Protein 5NNY (pdb70)

Organism: Legionella pneumophila (NCBI:txid446)

B-factor: mean 30.2, std 13.27, range [10.13, 108.66]

Radius of gyration: 26.36 Å; Cα contacts (8 Å, |Δi|>4): 1215; chains: 2; bounding box: 56×48×80 Å

Structure (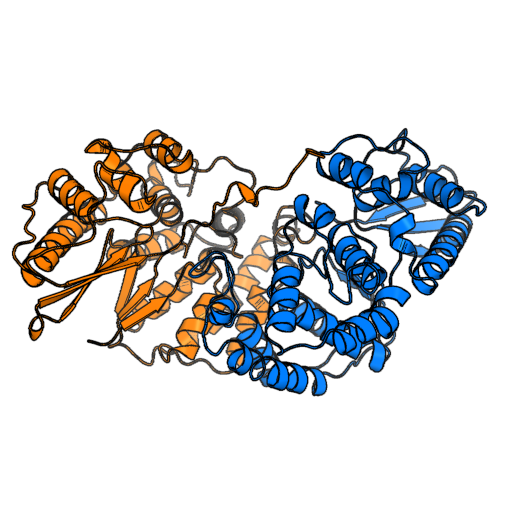mmCIF, N/CA/C/O backbone):
data_5NNY
#
_entry.id   5NNY
#
_cell.length_a   49.400
_cell.length_b   79.100
_cell.length_c   79.700
_cell.angle_alpha   90.00
_cell.angle_beta   98.70
_cell.angle_gamma   90.00
#
_symmetry.space_group_name_H-M   'P 1 21 1'
#
loop_
_entity.id
_entity.type
_entity.pdbx_description
1 polymer WipB
2 water water
#
loop_
_atom_site.group_PDB
_atom_site.id
_atom_site.type_symbol
_atom_site.label_atom_id
_atom_site.label_alt_id
_atom_site.label_comp_id
_atom_site.label_asym_id
_atom_site.label_entity_id
_atom_site.label_seq_id
_atom_site.pdbx_PDB_ins_code
_atom_site.Cartn_x
_atom_site.Cartn_y
_atom_site.Cartn_z
_atom_site.occupancy
_atom_site.B_iso_or_equiv
_atom_site.auth_seq_id
_atom_site.auth_comp_id
_atom_site.auth_asym_id
_atom_site.auth_atom_id
_atom_site.pdbx_PDB_model_num
ATOM 1 N N . PRO A 1 2 ? 28.626 -15.775 18.265 1.00 83.33 24 PRO A N 1
ATOM 2 C CA . PRO A 1 2 ? 29.954 -16.271 17.874 1.00 86.20 24 PRO A CA 1
ATOM 3 C C . PRO A 1 2 ? 30.605 -15.356 16.839 1.00 81.43 24 PRO A C 1
ATOM 4 O O . PRO A 1 2 ? 31.693 -15.625 16.327 1.00 80.75 24 PRO A O 1
ATOM 8 N N . MET A 1 3 ? 29.888 -14.282 16.545 1.00 74.61 25 MET A N 1
ATOM 9 C CA . MET A 1 3 ? 30.278 -13.172 15.678 1.00 66.84 25 MET A CA 1
ATOM 10 C C . MET A 1 3 ? 29.389 -12.005 16.118 1.00 60.85 25 MET A C 1
ATOM 11 O O . MET A 1 3 ? 28.661 -12.106 17.114 1.00 57.96 25 MET A O 1
ATOM 16 N N . THR A 1 4 ? 29.465 -10.892 15.404 1.00 51.86 26 THR A N 1
ATOM 17 C CA . THR A 1 4 ? 28.720 -9.690 15.729 1.00 50.44 26 THR A CA 1
ATOM 18 C C . THR A 1 4 ? 27.214 -9.961 15.679 1.00 48.82 26 THR A C 1
ATOM 19 O O . THR A 1 4 ? 26.750 -10.919 15.047 1.00 37.76 26 THR A O 1
ATOM 23 N N . ASP A 1 5 ? 26.453 -9.125 16.394 1.00 46.37 27 ASP A N 1
ATOM 24 C CA . ASP A 1 5 ? 24.999 -9.197 16.339 1.00 40.47 27 ASP A CA 1
ATOM 25 C C . ASP A 1 5 ? 24.534 -9.057 14.894 1.00 42.33 27 ASP A C 1
ATOM 26 O O . ASP A 1 5 ? 25.143 -8.350 14.089 1.00 46.21 27 ASP A O 1
ATOM 31 N N . ILE A 1 6 ? 23.451 -9.752 14.561 1.00 36.42 28 ILE A N 1
ATOM 32 C CA . ILE A 1 6 ? 22.777 -9.583 13.281 1.00 40.38 28 ILE A CA 1
ATOM 33 C C . ILE A 1 6 ? 21.760 -8.478 13.471 1.00 36.20 28 ILE A C 1
ATOM 34 O O . ILE A 1 6 ? 20.919 -8.556 14.372 1.00 33.85 28 ILE A O 1
ATOM 39 N N . SER A 1 7 ? 21.853 -7.440 12.657 1.00 32.32 29 SER A N 1
ATOM 40 C CA . SER A 1 7 ? 20.814 -6.429 12.587 1.00 30.33 29 SER A CA 1
ATOM 41 C C . SER A 1 7 ? 20.276 -6.434 11.170 1.00 33.52 29 SER A C 1
ATOM 42 O O . SER A 1 7 ? 21.028 -6.178 10.223 1.00 33.79 29 SER A O 1
ATOM 45 N N . MET A 1 8 ? 18.982 -6.732 11.029 1.00 24.38 30 MET A N 1
ATOM 46 C CA . MET A 1 8 ? 18.324 -6.788 9.738 1.00 19.87 30 MET A CA 1
ATOM 47 C C . MET A 1 8 ? 17.620 -5.475 9.454 1.00 25.72 30 MET A C 1
ATOM 48 O O . MET A 1 8 ? 16.970 -4.912 10.337 1.00 24.62 30 MET A O 1
ATOM 53 N N . GLY A 1 9 ? 17.724 -5.012 8.213 1.00 21.10 31 GLY A N 1
ATOM 54 C CA . GLY A 1 9 ? 16.980 -3.855 7.790 1.00 22.31 31 GLY A CA 1
ATOM 55 C C . GLY A 1 9 ? 15.493 -4.149 7.692 1.00 24.23 31 GLY A C 1
ATOM 56 O O . GLY A 1 9 ? 14.990 -5.180 8.136 1.00 28.08 31 GLY A O 1
ATOM 57 N N . ASP A 1 10 ? 14.774 -3.195 7.107 1.00 22.30 32 ASP A N 1
ATOM 58 C CA . ASP A 1 10 ? 13.332 -3.361 6.929 1.00 19.73 32 ASP A CA 1
ATOM 59 C C . ASP A 1 10 ? 13.079 -4.447 5.893 1.00 18.55 32 ASP A C 1
ATOM 60 O O . ASP A 1 10 ? 13.425 -4.288 4.720 1.00 22.57 32 ASP A O 1
ATOM 65 N N . LEU A 1 11 ? 12.460 -5.550 6.326 1.00 20.43 33 LEU A N 1
ATOM 66 C CA . LEU A 1 11 ? 12.240 -6.696 5.450 1.00 21.07 33 LEU A CA 1
ATOM 67 C C . LEU A 1 11 ? 11.083 -6.509 4.485 1.00 18.40 33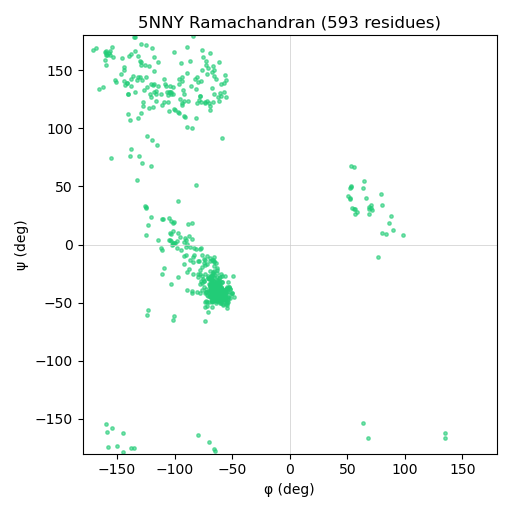 LEU A C 1
ATOM 68 O O . LEU A 1 11 ? 11.029 -7.216 3.464 1.00 19.90 33 LEU A O 1
ATOM 73 N N . HIS A 1 12 ? 10.152 -5.606 4.796 1.00 18.58 34 HIS A N 1
ATOM 74 C CA . HIS A 1 12 ? 8.919 -5.436 4.016 1.00 18.85 34 HIS A CA 1
ATOM 75 C C . HIS A 1 12 ? 8.209 -6.772 3.793 1.00 18.24 34 HIS A C 1
ATOM 76 O O . HIS A 1 12 ? 7.713 -7.073 2.704 1.00 17.49 34 HIS A O 1
ATOM 83 N N . ALA A 1 13 ? 8.183 -7.585 4.843 1.00 18.21 35 ALA A N 1
ATOM 84 C CA . ALA A 1 13 ? 7.490 -8.876 4.855 1.00 21.15 35 ALA A CA 1
ATOM 85 C C . ALA A 1 13 ? 7.994 -9.825 3.774 1.00 21.61 35 ALA A C 1
ATOM 86 O O . ALA A 1 13 ? 7.252 -10.686 3.303 1.00 20.60 35 ALA A O 1
ATOM 88 N N . ASN A 1 14 ? 9.256 -9.694 3.373 1.00 17.10 36 ASN A N 1
ATOM 89 C CA . ASN A 1 14 ? 9.827 -10.552 2.337 1.00 18.32 36 ASN A CA 1
ATOM 90 C C . ASN A 1 14 ? 10.407 -11.769 3.045 1.00 19.93 36 ASN A C 1
ATOM 91 O O . ASN A 1 14 ? 11.497 -11.706 3.622 1.00 16.23 36 ASN A O 1
ATOM 96 N N . ALA A 1 15 ? 9.672 -12.891 3.006 1.00 19.20 37 ALA A N 1
ATOM 97 C CA . ALA A 1 15 ? 10.089 -14.060 3.769 1.00 20.56 37 ALA A CA 1
ATOM 98 C C . ALA A 1 15 ? 11.333 -14.701 3.170 1.00 14.97 37 ALA A C 1
ATOM 99 O O . ALA A 1 15 ? 12.124 -15.303 3.901 1.00 16.36 37 ALA A O 1
ATOM 101 N N . LEU A 1 16 ? 11.538 -14.574 1.857 1.00 15.97 38 LEU A N 1
ATOM 102 C CA . LEU A 1 16 ? 12.726 -15.148 1.228 1.00 19.40 38 LEU A CA 1
ATOM 103 C C . LEU A 1 16 ? 13.966 -14.350 1.588 1.00 18.41 38 LEU A C 1
ATOM 104 O O . LEU A 1 16 ? 15.031 -14.921 1.850 1.00 19.60 38 LEU A O 1
ATOM 109 N N . LEU A 1 17 ? 13.844 -13.023 1.598 1.00 17.55 39 LEU A N 1
ATOM 110 C CA . LEU A 1 17 ? 14.933 -12.192 2.095 1.00 20.27 39 LEU A CA 1
ATOM 111 C C . LEU A 1 17 ? 15.291 -12.567 3.525 1.00 19.65 39 LEU A C 1
ATOM 112 O O . LEU A 1 17 ? 16.473 -12.753 3.843 1.00 19.87 39 LEU A O 1
ATOM 117 N N . PHE A 1 18 ? 14.274 -12.711 4.391 1.00 19.34 40 PHE A N 1
ATOM 118 C CA . PHE A 1 18 ? 14.478 -13.182 5.764 1.00 16.56 40 PHE A CA 1
ATOM 119 C C . PHE A 1 18 ? 15.217 -14.518 5.787 1.00 21.82 40 PHE A C 1
ATOM 120 O O . PHE A 1 18 ? 16.214 -14.675 6.502 1.00 18.59 40 PHE A O 1
ATOM 128 N N . LEU A 1 19 ? 14.740 -15.498 5.011 1.00 18.71 41 LEU A N 1
ATOM 129 C CA . LEU A 1 19 ? 15.439 -16.776 4.915 1.00 21.40 41 LEU A CA 1
ATOM 130 C C . LEU A 1 19 ? 16.888 -16.595 4.475 1.00 23.64 41 LEU A C 1
ATOM 131 O O . LEU A 1 19 ? 17.796 -17.213 5.042 1.00 18.20 41 LEU A O 1
ATOM 136 N N . ASN A 1 20 ? 17.120 -15.781 3.445 1.00 19.42 42 ASN A N 1
ATOM 137 C CA . ASN A 1 20 ? 18.470 -15.612 2.914 1.00 20.07 42 ASN A CA 1
ATOM 138 C C . ASN A 1 20 ? 19.426 -15.111 3.990 1.00 21.43 42 ASN A C 1
ATOM 139 O O . ASN A 1 20 ? 20.535 -15.645 4.152 1.00 22.57 42 ASN A O 1
ATOM 144 N N . ILE A 1 21 ? 19.007 -14.094 4.744 1.00 19.04 43 ILE A N 1
ATOM 145 C CA . ILE A 1 21 ? 19.879 -13.541 5.773 1.00 17.47 43 ILE A CA 1
ATOM 146 C C . ILE A 1 21 ? 20.156 -14.582 6.848 1.00 21.91 43 ILE A C 1
ATOM 147 O O . ILE A 1 21 ? 21.308 -14.763 7.275 1.00 22.23 43 ILE A O 1
ATOM 152 N N . LEU A 1 22 ? 19.116 -15.311 7.272 1.00 21.65 44 LEU A N 1
ATOM 153 C CA . LEU A 1 22 ? 19.279 -16.342 8.292 1.00 23.05 44 LEU A CA 1
ATOM 154 C C . LEU A 1 22 ? 20.266 -17.418 7.847 1.00 22.06 44 LEU A C 1
ATOM 155 O O . LEU A 1 22 ? 21.027 -17.935 8.666 1.00 20.81 44 LEU A O 1
ATOM 160 N N . VAL A 1 23 ? 20.271 -17.765 6.555 1.00 19.18 45 VAL A N 1
ATOM 161 C CA . VAL A 1 23 ? 21.222 -18.755 6.048 1.00 21.78 45 VAL A CA 1
ATOM 162 C C . VAL A 1 23 ? 22.630 -18.167 5.973 1.00 21.50 45 VAL A C 1
ATOM 163 O O . VAL A 1 23 ? 23.604 -18.776 6.444 1.00 20.94 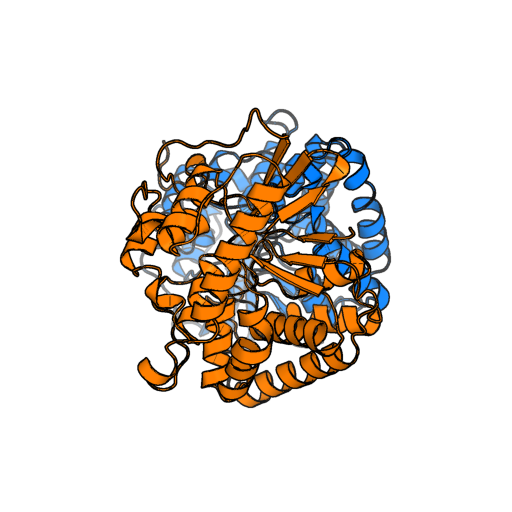45 VAL A O 1
ATOM 167 N N . ARG A 1 24 ? 22.760 -16.982 5.366 1.00 19.59 46 ARG A N 1
ATOM 168 C CA . ARG A 1 24 ? 24.069 -16.381 5.134 1.00 24.40 46 ARG A CA 1
ATOM 169 C C . ARG A 1 24 ? 24.754 -15.983 6.435 1.00 25.19 46 ARG A C 1
ATOM 170 O O . ARG A 1 24 ? 25.981 -15.876 6.477 1.00 27.68 46 ARG A O 1
ATOM 178 N N . GLN A 1 25 ? 23.987 -15.744 7.493 1.00 25.86 47 GLN A N 1
ATOM 179 C CA . GLN A 1 25 ? 24.548 -15.353 8.776 1.00 25.58 47 GLN A CA 1
ATOM 180 C C . GLN A 1 25 ? 24.713 -16.531 9.723 1.00 30.67 47 GLN A C 1
ATOM 181 O O . GLN A 1 25 ? 24.999 -16.320 10.905 1.00 31.45 47 GLN A O 1
ATOM 187 N N . GLY A 1 26 ? 24.544 -17.760 9.235 1.00 22.24 48 GLY A N 1
ATOM 188 C CA . GLY A 1 26 ? 24.779 -18.930 10.053 1.00 25.40 48 GLY A CA 1
ATOM 189 C C . GLY A 1 26 ? 23.798 -19.156 11.178 1.00 29.15 48 GLY A C 1
ATOM 190 O O . GLY A 1 26 ? 24.150 -19.792 12.177 1.00 24.51 48 GLY A O 1
ATOM 191 N N . ILE A 1 27 ? 22.566 -18.658 11.051 1.00 24.97 49 ILE A N 1
ATOM 192 C CA . ILE A 1 27 ? 21.560 -18.992 12.051 1.00 28.70 49 ILE A CA 1
ATOM 193 C C . ILE A 1 27 ? 20.892 -20.324 11.732 1.00 20.47 49 ILE A C 1
ATOM 194 O O . ILE A 1 27 ? 20.573 -21.098 12.640 1.00 21.81 49 ILE A O 1
ATOM 199 N N . ILE A 1 28 ? 20.600 -20.593 10.455 1.00 21.74 50 ILE A N 1
ATOM 200 C CA . ILE A 1 28 ? 19.844 -21.786 10.092 1.00 21.59 50 ILE A CA 1
ATOM 201 C C . ILE A 1 28 ? 20.566 -22.540 8.993 1.00 21.85 50 ILE A C 1
ATOM 202 O O . ILE A 1 28 ? 21.312 -21.971 8.192 1.00 30.00 50 ILE A O 1
ATOM 207 N N . ALA A 1 29 ? 20.298 -23.839 8.953 1.00 21.60 51 ALA A N 1
ATOM 208 C CA . ALA A 1 29 ? 20.717 -24.709 7.865 1.00 21.15 51 ALA A CA 1
ATOM 209 C C . ALA A 1 29 ? 19.490 -25.223 7.127 1.00 19.34 51 ALA A C 1
ATOM 210 O O . ALA A 1 29 ? 18.487 -25.598 7.740 1.00 22.87 51 ALA A O 1
ATOM 212 N N . ILE A 1 30 ? 19.576 -25.207 5.804 1.00 21.67 52 ILE A N 1
ATOM 213 C CA . ILE A 1 30 ? 18.515 -25.684 4.922 1.00 20.61 52 ILE A CA 1
ATOM 214 C C . ILE A 1 30 ? 19.212 -26.165 3.667 1.00 20.69 52 ILE A C 1
ATOM 215 O O . ILE A 1 30 ? 20.180 -25.551 3.217 1.00 27.05 52 ILE A O 1
ATOM 220 N N . SER A 1 31 ? 18.752 -27.276 3.124 1.00 21.95 53 SER A N 1
ATOM 221 C CA . SER A 1 31 ? 19.397 -27.824 1.951 1.00 25.92 53 SER A CA 1
ATOM 222 C C . SER A 1 31 ? 19.211 -26.896 0.755 1.00 22.71 53 SER A C 1
ATOM 223 O O . SER A 1 31 ? 18.253 -26.116 0.699 1.00 25.17 53 SER A O 1
ATOM 226 N N . PRO A 1 32 ? 20.136 -26.940 -0.201 1.00 22.98 54 PRO A N 1
ATOM 227 C CA . PRO A 1 32 ? 19.928 -26.192 -1.445 1.00 25.57 54 PRO A CA 1
ATOM 228 C C . PRO A 1 32 ? 18.623 -26.544 -2.138 1.00 21.54 54 PRO A C 1
ATOM 229 O O . PRO A 1 32 ? 17.962 -25.658 -2.697 1.00 21.23 54 PRO A O 1
ATOM 233 N N . GLU A 1 33 ? 18.224 -27.817 -2.125 1.00 21.72 55 GLU A N 1
ATOM 234 C CA . GLU A 1 33 ? 16.991 -28.162 -2.825 1.00 20.74 55 GLU A CA 1
ATOM 235 C C . GLU A 1 33 ? 15.769 -27.589 -2.113 1.00 19.81 55 GLU A C 1
ATOM 236 O O . GLU A 1 33 ? 14.806 -27.152 -2.769 1.00 19.75 55 GLU A O 1
ATOM 242 N N . ASN A 1 34 ? 15.793 -27.554 -0.774 1.00 21.57 56 ASN A N 1
ATOM 243 C CA . ASN A 1 34 ? 14.670 -26.981 -0.028 1.00 18.64 56 ASN A CA 1
ATOM 244 C C . ASN A 1 34 ? 14.671 -25.461 -0.067 1.00 18.32 56 ASN A C 1
ATOM 245 O O . ASN A 1 34 ? 13.604 -24.832 -0.026 1.00 19.48 56 ASN A O 1
ATOM 250 N N . TYR A 1 35 ? 15.850 -24.851 -0.102 1.00 21.11 57 TYR A N 1
ATOM 251 C CA . TYR A 1 35 ? 15.918 -23.428 -0.381 1.00 21.01 57 TYR A CA 1
ATOM 252 C C . TYR A 1 35 ? 15.269 -23.112 -1.723 1.00 16.71 57 TYR A C 1
ATOM 253 O O . TYR A 1 35 ? 14.494 -22.151 -1.841 1.00 19.59 57 TYR A O 1
ATOM 262 N N . ALA A 1 36 ? 15.568 -23.914 -2.748 1.00 18.75 58 ALA A N 1
ATOM 263 C CA . ALA A 1 36 ? 15.003 -23.636 -4.063 1.00 17.46 58 ALA A CA 1
ATOM 264 C C . ALA A 1 36 ? 13.497 -23.816 -4.042 1.00 17.79 58 ALA A C 1
ATOM 265 O O . ALA A 1 36 ? 12.766 -23.025 -4.649 1.00 19.22 58 ALA A O 1
ATOM 267 N N . LYS A 1 37 ? 13.014 -24.853 -3.344 1.00 17.28 59 LYS A N 1
ATOM 268 C CA . LYS A 1 37 ? 11.575 -25.018 -3.177 1.00 15.28 59 LYS A CA 1
ATOM 269 C C . LYS A 1 37 ? 10.965 -23.799 -2.481 1.00 14.92 59 LYS A C 1
ATOM 270 O O . LYS A 1 37 ? 9.894 -23.320 -2.874 1.00 17.45 59 LYS A O 1
ATOM 276 N N . PHE A 1 38 ? 11.631 -23.295 -1.438 1.00 15.88 60 PHE A N 1
ATOM 277 C CA . PHE A 1 38 ? 11.132 -22.124 -0.713 1.00 18.00 60 PHE A CA 1
ATOM 278 C C . PHE A 1 38 ? 11.008 -20.920 -1.643 1.00 20.06 60 PHE A C 1
ATOM 279 O O . PHE A 1 38 ? 9.961 -20.248 -1.681 1.00 17.39 60 PHE A O 1
ATOM 287 N N . ALA A 1 39 ? 12.073 -20.631 -2.403 1.00 17.70 61 ALA A N 1
ATOM 288 C CA . ALA A 1 39 ? 12.044 -19.494 -3.323 1.00 20.31 61 ALA A CA 1
ATOM 289 C C . ALA A 1 39 ? 10.953 -19.667 -4.379 1.00 17.84 61 ALA A C 1
ATOM 290 O O . ALA A 1 39 ? 10.283 -18.694 -4.752 1.00 19.19 61 ALA A O 1
ATOM 292 N N . GLU A 1 40 ? 10.776 -20.899 -4.880 1.00 14.34 62 GLU A N 1
ATOM 293 C CA . GLU A 1 40 ? 9.709 -21.180 -5.846 1.00 18.57 62 GLU A CA 1
ATOM 294 C C . GLU A 1 40 ? 8.327 -20.878 -5.273 1.00 18.53 62 GLU A C 1
ATOM 295 O O . GLU A 1 40 ? 7.478 -20.283 -5.950 1.00 19.84 62 GLU A O 1
ATOM 301 N N . ILE A 1 41 ? 8.055 -21.345 -4.053 1.00 17.24 63 ILE A N 1
ATOM 302 C CA . ILE A 1 41 ? 6.762 -21.060 -3.433 1.00 17.79 63 ILE A CA 1
ATOM 303 C C . ILE A 1 41 ? 6.611 -19.561 -3.232 1.00 17.29 63 ILE A C 1
ATOM 304 O O . ILE A 1 41 ? 5.556 -18.984 -3.523 1.00 17.24 63 ILE A O 1
ATOM 309 N N . TYR A 1 42 ? 7.678 -18.904 -2.752 1.00 15.54 64 TYR A N 1
ATOM 310 C CA . TYR A 1 42 ? 7.605 -17.477 -2.472 1.00 14.41 64 TYR A CA 1
ATOM 311 C C . TYR A 1 42 ? 7.279 -16.668 -3.720 1.00 22.17 64 TYR A C 1
ATOM 312 O O . TYR A 1 42 ? 6.602 -15.635 -3.627 1.00 21.05 64 TYR A O 1
ATOM 321 N N . THR A 1 43 ? 7.707 -17.121 -4.902 1.00 23.01 65 THR A N 1
ATOM 322 C CA . THR A 1 43 ? 7.488 -16.349 -6.123 1.00 17.23 65 THR A CA 1
ATOM 323 C C . THR A 1 43 ? 6.474 -17.007 -7.050 1.00 17.63 65 THR A C 1
ATOM 324 O O . THR A 1 43 ? 6.459 -16.723 -8.247 1.00 18.24 65 THR A O 1
ATOM 328 N N . LEU A 1 44 ? 5.619 -17.874 -6.508 1.00 19.52 66 LEU A N 1
ATOM 329 C CA . LEU A 1 44 ? 4.539 -18.456 -7.297 1.00 13.08 66 LEU A CA 1
ATOM 330 C C . LEU A 1 44 ? 3.701 -17.340 -7.910 1.00 14.98 66 LEU A C 1
ATOM 331 O O . LEU A 1 44 ? 3.231 -16.464 -7.181 1.00 18.05 66 LEU A O 1
ATOM 336 N N . PRO A 1 45 ? 3.487 -17.338 -9.228 1.00 17.02 67 PRO A N 1
ATOM 337 C CA . PRO A 1 45 ? 2.650 -16.285 -9.831 1.00 15.86 67 PRO A CA 1
ATOM 338 C C . PRO A 1 45 ? 1.295 -16.119 -9.172 1.00 16.21 67 PRO A C 1
ATOM 339 O O . PRO A 1 45 ? 0.832 -14.983 -9.020 1.00 19.22 67 PRO A O 1
ATOM 343 N N . GLU A 1 46 ? 0.642 -17.215 -8.766 1.00 18.64 68 GLU A N 1
ATOM 344 C CA . GLU A 1 46 ? -0.690 -17.085 -8.195 1.00 21.75 68 GLU A CA 1
ATOM 345 C C . GLU A 1 46 ? -0.691 -16.346 -6.865 1.00 21.36 68 GLU A C 1
ATOM 346 O O . GLU A 1 46 ? -1.759 -15.904 -6.432 1.00 19.22 68 GLU A O 1
ATOM 352 N N . LEU A 1 47 ? 0.474 -16.155 -6.238 1.00 16.35 69 LEU A N 1
ATOM 353 C CA . LEU A 1 47 ? 0.576 -15.418 -4.983 1.00 14.57 69 LEU A CA 1
ATOM 354 C C . LEU A 1 47 ? 1.039 -13.972 -5.148 1.00 16.34 69 LEU A C 1
ATOM 355 O O . LEU A 1 47 ? 1.193 -13.280 -4.137 1.00 15.97 69 LEU A O 1
ATOM 360 N N . GLN A 1 48 ? 1.273 -13.502 -6.370 1.00 16.58 70 GLN A N 1
ATOM 361 C CA . GLN A 1 48 ? 1.853 -12.181 -6.591 1.00 18.81 70 GLN A CA 1
ATOM 362 C C . GLN A 1 48 ? 0.760 -11.134 -6.798 1.00 23.59 70 GLN A C 1
ATOM 363 O O . GLN A 1 48 ? -0.073 -11.255 -7.707 1.00 22.34 70 GLN A O 1
ATOM 369 N N . ALA A 1 49 ? 0.763 -10.109 -5.955 1.00 22.07 71 ALA A N 1
ATOM 370 C CA . ALA A 1 49 ? -0.134 -8.990 -6.192 1.00 28.44 71 ALA A CA 1
ATOM 371 C C . ALA A 1 49 ? 0.403 -8.124 -7.331 1.00 23.45 71 ALA A C 1
ATOM 372 O O . ALA A 1 49 ? 1.580 -8.186 -7.685 1.00 25.94 71 ALA A O 1
ATOM 374 N N . ASP A 1 50 ? -0.485 -7.309 -7.913 1.00 26.01 72 ASP A N 1
ATOM 375 C CA . ASP A 1 50 ? -0.105 -6.411 -9.014 1.00 24.88 72 ASP A CA 1
ATOM 376 C C . ASP A 1 50 ? 0.518 -7.175 -10.178 1.00 27.62 72 ASP A C 1
ATOM 377 O O . ASP A 1 50 ? 1.395 -6.655 -10.871 1.00 32.34 72 ASP A O 1
ATOM 382 N N . TYR A 1 51 ? 0.096 -8.430 -10.375 1.00 21.29 73 TYR A N 1
ATOM 383 C CA . TYR A 1 51 ? 0.608 -9.287 -11.447 1.00 21.36 73 TYR A CA 1
ATOM 384 C C . TYR A 1 51 ? -0.377 -9.335 -12.614 1.00 27.60 73 TYR A C 1
ATOM 385 O O . TYR A 1 51 ? -0.077 -8.843 -13.710 1.00 20.28 73 TYR A O 1
ATOM 394 N N . TRP A 1 52 ? -1.569 -9.893 -12.385 1.00 24.39 74 TRP A N 1
ATOM 395 C CA . TRP A 1 52 ? -2.676 -9.804 -13.323 1.00 28.51 74 TRP A CA 1
ATOM 396 C C . TRP A 1 52 ? -3.801 -8.900 -12.848 1.00 32.66 74 TRP A C 1
ATOM 397 O O . TRP A 1 52 ? -4.618 -8.472 -13.668 1.00 45.65 74 TRP A O 1
ATOM 408 N N . GLY A 1 53 ? -3.876 -8.636 -11.551 1.00 37.93 75 GLY A N 1
ATOM 409 C CA . GLY A 1 53 ? -4.729 -7.593 -11.021 1.00 44.32 75 GLY A CA 1
ATOM 410 C C . GLY A 1 53 ? -4.099 -7.060 -9.757 1.00 42.94 75 GLY A C 1
ATOM 411 O O . GLY A 1 53 ? -2.971 -7.411 -9.406 1.00 38.91 75 GLY A O 1
ATOM 412 N N . THR A 1 54 ? -4.846 -6.190 -9.075 1.00 41.22 76 THR A N 1
ATOM 413 C CA . THR A 1 54 ? -4.442 -5.770 -7.738 1.00 43.04 76 THR A CA 1
ATOM 414 C C . THR A 1 54 ? -4.232 -6.980 -6.836 1.00 37.57 76 THR A C 1
ATOM 415 O O . THR A 1 54 ? -3.198 -7.099 -6.162 1.00 36.18 76 THR A O 1
ATOM 419 N N . GLU A 1 55 ? -5.199 -7.894 -6.838 1.00 37.47 77 GLU A N 1
ATOM 420 C CA . GLU A 1 55 ? -5.150 -9.099 -6.029 1.00 37.42 77 GLU A CA 1
ATOM 421 C C . GLU A 1 55 ? -4.285 -10.168 -6.669 1.00 30.98 77 GLU A C 1
ATOM 422 O O . GLU A 1 55 ? -4.267 -10.321 -7.893 1.00 29.14 77 GLU A O 1
ATOM 428 N N . ALA A 1 56 ? -3.575 -10.912 -5.828 1.00 28.84 78 ALA A N 1
ATOM 429 C CA . ALA A 1 56 ? -2.914 -12.115 -6.302 1.00 22.93 78 ALA A CA 1
ATOM 430 C C . ALA A 1 56 ? -3.948 -13.026 -6.954 1.00 20.64 78 ALA A C 1
ATOM 431 O O . ALA A 1 56 ? -5.090 -13.105 -6.478 1.00 23.80 78 ALA A O 1
ATOM 433 N N . PRO A 1 57 ? -3.597 -13.707 -8.047 1.00 25.69 79 PRO A N 1
ATOM 434 C CA . PRO A 1 57 ? -4.594 -14.535 -8.753 1.00 24.12 79 PRO A CA 1
ATOM 435 C C . PRO A 1 57 ? -5.306 -15.548 -7.875 1.00 23.62 79 PRO A C 1
ATOM 436 O O . PRO A 1 57 ? -6.492 -15.834 -8.113 1.00 21.15 79 PRO A O 1
ATOM 440 N N . VAL A 1 58 ? -4.628 -16.091 -6.855 1.00 22.84 80 VAL A N 1
ATOM 441 C CA . VAL A 1 58 ? -5.217 -17.165 -6.051 1.00 19.13 80 VAL A CA 1
ATOM 442 C C . VAL A 1 58 ? -6.528 -16.709 -5.407 1.00 23.09 80 VAL A C 1
ATOM 443 O O . VAL A 1 58 ? -7.460 -17.501 -5.244 1.00 25.78 80 VAL A O 1
ATOM 447 N N . PHE A 1 59 ? -6.639 -15.422 -5.068 1.00 22.58 81 PHE A N 1
ATOM 448 C CA . PHE A 1 59 ? -7.803 -14.978 -4.312 1.00 28.15 81 PHE A CA 1
ATOM 449 C C . PHE A 1 59 ? -9.019 -14.693 -5.182 1.00 28.09 81 PHE A C 1
ATOM 450 O O . PHE A 1 59 ? -10.106 -14.478 -4.639 1.00 36.03 81 PHE A O 1
ATOM 458 N N . SER A 1 60 ? -8.871 -14.689 -6.501 1.00 24.78 82 SER A N 1
ATOM 459 C CA . SER A 1 60 ? -10.017 -14.613 -7.393 1.00 29.48 82 SER A CA 1
ATOM 460 C C . SER A 1 60 ? -10.373 -15.971 -7.979 1.00 27.23 82 SER A C 1
ATOM 461 O O . SER A 1 60 ? -11.329 -16.072 -8.756 1.00 30.95 82 SER A O 1
ATOM 464 N N . ALA A 1 61 ? -9.632 -17.011 -7.618 1.00 27.30 83 ALA A N 1
ATOM 465 C CA . ALA A 1 61 ? -9.858 -18.329 -8.174 1.00 25.34 83 ALA A CA 1
ATOM 466 C C . ALA A 1 61 ? -10.992 -19.023 -7.438 1.00 26.62 83 ALA A C 1
ATOM 467 O O . ALA A 1 61 ? -11.135 -18.907 -6.216 1.00 25.00 83 ALA A O 1
ATOM 469 N N . GLU A 1 62 ? -11.796 -19.764 -8.199 1.00 30.83 84 GLU A N 1
ATOM 470 C CA . GLU A 1 62 ? -12.906 -20.496 -7.607 1.00 27.62 84 GLU A CA 1
ATOM 471 C C . GLU A 1 62 ? -12.408 -21.536 -6.614 1.00 25.31 84 GLU A C 1
ATOM 472 O O . GLU A 1 62 ? -13.051 -21.783 -5.588 1.00 30.18 84 GLU A O 1
ATOM 478 N N . ASN A 1 63 ? -11.260 -22.149 -6.899 1.00 25.22 85 ASN A N 1
ATOM 479 C CA . ASN A 1 63 ? -10.642 -23.147 -6.028 1.00 22.52 85 ASN A CA 1
ATOM 480 C C . ASN A 1 63 ? -9.555 -22.538 -5.140 1.00 21.45 85 ASN A C 1
ATOM 481 O O . ASN A 1 63 ? -8.531 -23.184 -4.873 1.00 20.70 85 ASN A O 1
ATOM 486 N N . LYS A 1 64 ? -9.766 -21.306 -4.655 1.00 20.36 86 LYS A N 1
ATOM 487 C CA . LYS A 1 64 ? -8.754 -20.610 -3.860 1.00 23.57 86 LYS A CA 1
ATOM 488 C C . LYS A 1 64 ? -8.390 -21.389 -2.607 1.00 24.13 86 LYS A C 1
ATOM 489 O O . LYS A 1 64 ? -7.216 -21.423 -2.210 1.00 20.55 86 LYS A O 1
ATOM 495 N N . GLN A 1 65 ? -9.375 -22.023 -1.965 1.00 23.92 87 GLN A N 1
ATOM 496 C CA . GLN A 1 65 ? -9.062 -22.776 -0.758 1.00 25.04 87 GLN A CA 1
ATOM 497 C C . GLN A 1 65 ? -8.099 -23.911 -1.072 1.00 22.52 87 GLN A C 1
ATOM 498 O O . GLN A 1 65 ? -7.093 -24.090 -0.375 1.00 28.13 87 GLN A O 1
ATOM 504 N N . GLU A 1 66 ? -8.391 -24.683 -2.126 1.00 21.32 88 GLU A N 1
ATOM 505 C CA . GLU A 1 66 ? -7.530 -25.802 -2.502 1.00 26.50 88 GLU A CA 1
ATOM 506 C C . GLU A 1 66 ? -6.120 -25.319 -2.810 1.00 22.10 88 GLU A C 1
ATOM 507 O O . GLU A 1 66 ? -5.139 -25.887 -2.326 1.00 22.29 88 GLU A O 1
ATOM 513 N N . ARG A 1 67 ? -6.006 -24.262 -3.616 1.00 19.98 89 ARG A N 1
ATOM 514 C CA . ARG A 1 67 ? -4.704 -23.719 -3.985 1.00 20.15 89 ARG A CA 1
ATOM 515 C C . ARG A 1 67 ? -3.889 -23.352 -2.753 1.00 22.01 89 ARG A C 1
ATOM 516 O O . ARG A 1 67 ? -2.698 -23.674 -2.661 1.00 19.60 89 ARG A O 1
ATOM 524 N N . LEU A 1 68 ? -4.510 -22.623 -1.823 1.00 19.63 90 LEU A N 1
ATOM 525 C CA . LEU A 1 68 ? -3.819 -22.147 -0.625 1.00 19.23 90 LEU A CA 1
ATOM 526 C C . LEU A 1 68 ? -3.441 -23.297 0.311 1.00 21.08 90 LEU A C 1
ATOM 527 O O . LEU A 1 68 ? -2.355 -23.294 0.895 1.00 20.14 90 LEU A O 1
ATOM 532 N N A GLU A 1 69 ? -4.326 -24.288 0.458 0.57 20.39 91 GLU A N 1
ATOM 533 N N B GLU A 1 69 ? -4.329 -24.273 0.495 0.43 19.90 91 GLU A N 1
ATOM 534 C CA A GLU A 1 69 ? -4.015 -25.452 1.286 0.57 22.22 91 GLU A CA 1
ATOM 535 C CA B GLU A 1 69 ? -4.020 -25.365 1.414 0.43 21.80 91 GLU A CA 1
ATOM 536 C C A GLU A 1 69 ? -2.778 -26.182 0.775 0.57 20.36 91 GLU A C 1
ATOM 537 C C B GLU A 1 69 ? -2.817 -26.170 0.939 0.43 20.13 91 GLU A C 1
ATOM 538 O O A GLU A 1 69 ? -1.924 -26.597 1.566 0.57 21.17 91 GLU A O 1
ATOM 539 O O B GLU A 1 69 ? -2.040 -26.683 1.753 0.43 22.60 91 GLU A O 1
ATOM 550 N N A GLU A 1 70 ? -2.674 -26.374 -0.544 0.57 15.33 92 GLU A N 1
ATOM 551 N N B GLU A 1 70 ? -2.638 -26.288 -0.375 0.43 19.53 92 GLU A N 1
ATOM 552 C CA A GLU A 1 70 ? -1.518 -27.094 -1.076 0.57 18.82 92 GLU A CA 1
ATOM 553 C CA B GLU A 1 70 ? -1.527 -27.090 -0.878 0.43 18.51 92 GLU A CA 1
ATOM 554 C C A GLU A 1 70 ? -0.228 -26.312 -0.857 0.57 16.83 92 GLU A C 1
ATOM 555 C C B GLU A 1 70 ? -0.217 -26.310 -0.853 0.43 16.97 92 GLU A C 1
ATOM 556 O O A GLU A 1 70 ? 0.811 -26.899 -0.534 0.57 19.98 92 GLU A O 1
ATOM 557 O O B GLU A 1 70 ? 0.853 -26.900 -0.656 0.43 20.85 92 GLU A O 1
ATOM 568 N N . ILE A 1 71 ? -0.277 -24.986 -1.020 1.00 16.21 93 ILE A N 1
ATOM 569 C CA . ILE A 1 71 ? 0.899 -24.154 -0.739 1.00 15.62 93 ILE A CA 1
ATOM 570 C C . ILE A 1 71 ? 1.270 -24.258 0.734 1.00 16.86 93 ILE A C 1
ATOM 571 O O . ILE A 1 71 ? 2.446 -24.417 1.096 1.00 19.78 93 ILE A O 1
ATOM 576 N N . LYS A 1 72 ? 0.264 -24.162 1.602 1.00 18.50 94 LYS A N 1
ATOM 577 C CA . LYS A 1 72 ? 0.493 -24.120 3.041 1.00 20.79 94 LYS A CA 1
ATOM 578 C C . LYS A 1 72 ? 1.130 -25.410 3.541 1.00 25.97 94 LYS A C 1
ATOM 579 O O . LYS A 1 72 ? 2.088 -25.382 4.323 1.00 18.78 94 LYS A O 1
ATOM 585 N N . LYS A 1 73 ? 0.608 -26.560 3.115 1.00 22.28 95 LYS A N 1
ATOM 586 C CA . LYS A 1 73 ? 1.177 -27.800 3.628 1.00 23.63 95 LYS A CA 1
ATOM 587 C C . LYS A 1 73 ? 2.621 -27.969 3.163 1.00 22.36 95 LYS A C 1
ATOM 588 O O . LYS A 1 73 ? 3.477 -28.395 3.941 1.00 20.67 95 LYS A O 1
ATOM 594 N N . GLN A 1 74 ? 2.933 -27.594 1.917 1.00 16.69 96 GLN A N 1
ATOM 595 C CA . GLN A 1 74 ? 4.310 -27.751 1.468 1.00 19.41 96 GLN A CA 1
ATOM 596 C C . GLN A 1 74 ? 5.214 -26.723 2.132 1.00 23.17 96 GLN A C 1
ATOM 597 O O . GLN A 1 74 ? 6.362 -27.033 2.485 1.00 19.29 96 GLN A O 1
ATOM 603 N N . TYR A 1 75 ? 4.716 -25.496 2.313 1.00 18.75 97 TYR A N 1
ATOM 604 C CA . TYR A 1 75 ? 5.503 -24.498 3.028 1.00 17.15 97 TYR A CA 1
ATOM 605 C C . TYR A 1 75 ? 5.854 -24.991 4.424 1.00 19.98 97 TYR A C 1
ATOM 606 O O . TYR A 1 75 ? 7.006 -24.883 4.861 1.00 18.78 97 TYR A O 1
ATOM 615 N N . ASN A 1 76 ? 4.866 -25.533 5.143 1.00 17.63 98 ASN A N 1
ATOM 616 C CA . ASN A 1 76 ? 5.126 -26.004 6.502 1.00 21.37 98 ASN A CA 1
ATOM 617 C C . ASN A 1 76 ? 6.039 -27.229 6.509 1.00 21.34 98 ASN A C 1
ATOM 618 O O . ASN A 1 76 ? 6.782 -27.437 7.477 1.00 21.42 98 ASN A O 1
ATOM 623 N N . ALA A 1 77 ? 5.996 -28.050 5.454 1.00 17.54 99 ALA A N 1
ATOM 624 C CA . ALA A 1 77 ? 6.969 -29.141 5.328 1.00 19.94 99 ALA A CA 1
ATOM 625 C C . ALA A 1 77 ? 8.389 -28.605 5.165 1.00 25.89 99 ALA A C 1
ATOM 626 O O . ALA A 1 77 ? 9.353 -29.207 5.657 1.00 22.30 99 ALA A O 1
ATOM 628 N N . LEU A 1 78 ? 8.550 -27.487 4.448 1.00 19.81 100 LEU A N 1
ATOM 629 C CA . LEU A 1 78 ? 9.881 -26.895 4.342 1.00 22.36 100 LEU A CA 1
ATOM 630 C C . LEU A 1 78 ? 10.336 -26.346 5.686 1.00 22.84 100 LEU A C 1
ATOM 631 O O . LEU A 1 78 ? 11.490 -26.545 6.085 1.00 23.23 100 LEU A O 1
ATOM 636 N N . ILE A 1 79 ? 9.444 -25.654 6.398 1.00 20.04 101 ILE A N 1
ATOM 637 C CA . ILE A 1 79 ? 9.792 -25.125 7.721 1.00 20.12 101 ILE A CA 1
ATOM 638 C C . ILE A 1 79 ? 10.261 -26.250 8.642 1.00 23.65 101 ILE A C 1
ATOM 639 O O . ILE A 1 79 ? 11.214 -26.091 9.418 1.00 23.49 101 ILE A O 1
ATOM 644 N N . ALA A 1 80 ? 9.583 -27.396 8.584 1.00 23.17 102 ALA A N 1
ATOM 645 C CA . ALA A 1 80 ? 9.912 -28.545 9.426 1.00 21.36 102 ALA A CA 1
ATOM 646 C C . ALA A 1 80 ? 11.273 -29.139 9.103 1.00 21.62 102 ALA A C 1
ATOM 647 O O . ALA A 1 80 ? 11.775 -29.953 9.887 1.00 31.11 102 ALA A O 1
ATOM 649 N N . GLN A 1 81 ? 11.854 -28.786 7.972 1.00 18.49 103 GLN A N 1
ATOM 650 C CA . GLN A 1 81 ? 13.185 -29.227 7.588 1.00 21.89 103 GLN A CA 1
ATOM 651 C C . GLN A 1 81 ? 14.250 -28.154 7.780 1.00 23.45 103 GLN A C 1
ATOM 652 O O . GLN A 1 81 ? 15.380 -28.325 7.306 1.00 26.52 103 GLN A O 1
ATOM 658 N N . ILE A 1 82 ? 13.913 -27.041 8.429 1.00 23.04 104 ILE A N 1
ATOM 659 C CA . ILE A 1 82 ? 14.868 -25.990 8.753 1.00 25.24 104 ILE A CA 1
ATOM 660 C C . ILE A 1 82 ? 15.405 -26.268 10.150 1.00 24.76 104 ILE A C 1
ATOM 661 O O . ILE A 1 82 ? 14.639 -26.602 11.063 1.00 28.20 104 ILE A O 1
ATOM 666 N N . LYS A 1 83 ? 16.722 -26.197 10.304 1.00 25.36 105 LYS A N 1
ATOM 667 C CA . LYS A 1 83 ? 17.358 -26.394 11.598 1.00 24.33 105 LYS A CA 1
ATOM 668 C C . LYS A 1 83 ? 18.078 -25.123 12.001 1.00 21.88 105 LYS A C 1
ATOM 669 O O . LYS A 1 83 ? 18.825 -24.549 11.208 1.00 25.31 105 LYS A O 1
ATOM 675 N N . ILE A 1 84 ? 17.838 -24.690 13.231 1.00 20.03 106 ILE A N 1
ATOM 676 C CA . ILE A 1 84 ? 18.607 -23.607 13.825 1.00 20.53 106 ILE A CA 1
ATOM 677 C C . ILE A 1 84 ? 19.936 -24.193 14.282 1.00 24.15 106 ILE A C 1
ATOM 678 O O . ILE A 1 84 ? 19.963 -25.193 15.010 1.00 25.60 106 ILE A O 1
ATOM 683 N N . ILE A 1 85 ? 21.033 -23.618 13.808 1.00 24.53 107 ILE A N 1
ATOM 684 C CA . ILE A 1 85 ? 22.376 -24.101 14.120 1.00 29.08 107 ILE A CA 1
ATOM 685 C C . ILE A 1 85 ? 23.153 -23.141 14.999 1.00 29.76 107 ILE A C 1
ATOM 686 O O . ILE A 1 85 ? 24.286 -23.463 15.387 1.00 25.36 107 ILE A O 1
ATOM 691 N N . ASN A 1 86 ? 22.603 -21.970 15.304 1.00 23.82 108 ASN A N 1
ATOM 692 C CA . ASN A 1 86 ? 23.256 -21.000 16.171 1.00 29.27 108 ASN A CA 1
ATOM 693 C C . ASN A 1 86 ? 22.203 -20.367 17.062 1.00 28.27 108 ASN A C 1
ATOM 694 O O . ASN A 1 86 ? 21.337 -19.628 16.577 1.00 26.41 108 ASN A O 1
ATOM 699 N N . THR A 1 87 ? 22.286 -20.659 18.358 1.00 27.66 109 THR A N 1
ATOM 700 C CA . THR A 1 87 ? 21.382 -20.126 19.363 1.00 28.44 109 THR A CA 1
ATOM 701 C C . THR A 1 87 ? 22.009 -19.013 20.189 1.00 33.48 109 THR A C 1
ATOM 702 O O . THR A 1 87 ? 21.364 -18.509 21.114 1.00 38.23 109 THR A O 1
ATOM 706 N N . LYS A 1 88 ? 23.241 -18.613 19.886 1.00 28.44 110 LYS A N 1
ATOM 707 C CA . LYS A 1 88 ? 23.913 -17.557 20.635 1.00 33.89 110 LYS A CA 1
ATOM 708 C C . LYS A 1 88 ? 23.935 -16.227 19.900 1.00 33.66 110 LYS A C 1
ATOM 709 O O . LYS A 1 88 ? 23.862 -15.170 20.533 1.00 44.17 110 LYS A O 1
ATOM 715 N N . LYS A 1 89 ? 24.040 -16.260 18.578 1.00 26.49 111 LYS A N 1
ATOM 716 C CA . LYS A 1 89 ? 24.012 -15.040 17.785 1.00 26.55 111 LYS A CA 1
ATOM 717 C C . LYS A 1 89 ? 22.676 -14.326 17.973 1.00 32.86 111 LYS A C 1
ATOM 718 O O . LYS A 1 89 ? 21.616 -14.904 17.720 1.00 34.91 111 LYS A O 1
ATOM 724 N N . LEU A 1 90 ? 22.723 -13.065 18.397 1.00 29.01 112 LEU A N 1
ATOM 725 C CA . LEU A 1 90 ? 21.501 -12.274 18.519 1.00 28.30 112 LEU A CA 1
ATOM 726 C C . LEU A 1 90 ? 21.084 -11.699 17.169 1.00 30.43 112 LEU A C 1
ATOM 727 O O . LEU A 1 90 ? 21.907 -11.140 16.437 1.00 27.98 112 LEU A O 1
ATOM 732 N N . ILE A 1 91 ? 19.793 -11.830 16.857 1.00 31.25 113 ILE A N 1
ATOM 733 C CA . ILE A 1 91 ? 19.189 -11.323 15.627 1.00 29.98 113 ILE A CA 1
ATOM 734 C C . ILE A 1 91 ? 18.271 -10.174 16.012 1.00 24.85 113 ILE A C 1
ATOM 735 O O . ILE A 1 91 ? 17.322 -10.374 16.776 1.00 28.12 113 ILE A O 1
ATOM 740 N N . ARG A 1 92 ? 18.537 -8.980 15.492 1.00 22.25 114 ARG A N 1
ATOM 741 C CA . ARG A 1 92 ? 17.665 -7.828 15.699 1.00 23.18 114 ARG A CA 1
ATOM 742 C C . ARG A 1 92 ? 16.959 -7.504 14.393 1.00 23.93 114 ARG A C 1
ATOM 743 O O . ARG A 1 92 ? 17.615 -7.240 13.380 1.00 24.05 114 ARG A O 1
ATOM 751 N N . LEU A 1 93 ? 15.628 -7.509 14.422 1.00 21.75 115 LEU A N 1
ATOM 752 C CA . LEU A 1 93 ? 14.825 -7.068 13.289 1.00 18.66 115 LEU A CA 1
ATOM 753 C C . LEU A 1 93 ? 14.420 -5.608 13.495 1.00 25.05 115 LEU A C 1
ATOM 754 O O . LEU A 1 93 ? 13.641 -5.293 14.399 1.00 19.62 115 LEU A O 1
ATOM 759 N N . ILE A 1 94 ? 14.937 -4.718 12.645 1.00 21.28 116 ILE A N 1
ATOM 760 C CA . ILE A 1 94 ? 14.609 -3.300 12.767 1.00 19.90 116 ILE A CA 1
ATOM 761 C C . ILE A 1 94 ? 13.147 -3.038 12.395 1.00 19.21 116 ILE A C 1
ATOM 762 O O . ILE A 1 94 ? 12.604 -1.967 12.702 1.00 20.54 116 ILE A O 1
ATOM 767 N N . GLY A 1 95 ? 12.483 -4.001 11.760 1.00 23.40 117 GLY A N 1
ATOM 768 C CA . GLY A 1 95 ? 11.042 -3.984 11.687 1.00 20.84 117 GLY A CA 1
ATOM 769 C C . GLY A 1 95 ? 10.537 -4.304 10.292 1.00 18.89 117 GLY A C 1
ATOM 770 O O . GLY A 1 95 ? 11.249 -4.849 9.444 1.00 25.52 117 GLY A O 1
ATOM 771 N N . ASP A 1 96 ? 9.272 -3.941 10.085 1.00 16.58 118 ASP A N 1
ATOM 772 C CA . ASP A 1 96 ? 8.560 -4.177 8.832 1.00 20.66 118 ASP A CA 1
ATOM 773 C C . ASP A 1 96 ? 8.623 -5.649 8.431 1.00 17.03 118 ASP A C 1
ATOM 774 O O . ASP A 1 96 ? 8.621 -5.986 7.249 1.00 20.00 118 ASP A O 1
ATOM 779 N N . GLU A 1 97 ? 8.677 -6.535 9.431 1.00 16.84 119 GLU A N 1
ATOM 780 C CA . GLU A 1 97 ? 8.686 -7.966 9.146 1.00 18.44 119 GLU A CA 1
ATOM 781 C C . GLU A 1 97 ? 7.286 -8.510 8.842 1.00 15.58 119 GLU A C 1
ATOM 782 O O . GLU A 1 97 ? 7.167 -9.622 8.285 1.00 15.28 119 GLU A O 1
ATOM 788 N N . LEU A 1 98 ? 6.242 -7.730 9.148 1.00 16.82 120 LEU A N 1
ATOM 789 C CA . LEU A 1 98 ? 4.848 -8.093 8.892 1.00 24.95 120 LEU A CA 1
ATOM 790 C C . LEU A 1 98 ? 4.094 -6.883 8.343 1.00 20.07 120 LEU A C 1
ATOM 791 O O . LEU A 1 98 ? 4.552 -5.745 8.457 1.00 18.53 120 LEU A O 1
ATOM 796 N N . VAL A 1 99 ? 2.917 -7.140 7.747 1.00 21.56 121 VAL A N 1
ATOM 797 C CA . VAL A 1 99 ? 1.995 -6.103 7.256 1.00 20.78 121 VAL A CA 1
ATOM 798 C C . VAL A 1 99 ? 2.695 -5.166 6.279 1.00 21.58 121 VAL A C 1
ATOM 799 O O . VAL A 1 99 ? 2.846 -3.966 6.554 1.00 26.21 121 VAL A O 1
ATOM 803 N N . ASP A 1 100 ? 3.093 -5.678 5.119 1.00 19.45 122 ASP A N 1
ATOM 804 C CA . ASP A 1 100 ? 3.913 -4.870 4.222 1.00 19.76 122 ASP A CA 1
ATOM 805 C C . ASP A 1 100 ? 3.787 -5.440 2.813 1.00 19.75 122 ASP A C 1
ATOM 806 O O . ASP A 1 100 ? 2.837 -6.184 2.521 1.00 21.93 122 ASP A O 1
ATOM 811 N N . ARG A 1 101 ? 4.736 -5.104 1.939 1.00 17.27 123 ARG A N 1
ATOM 812 C CA . ARG A 1 101 ? 4.615 -5.391 0.509 1.00 16.96 123 ARG A CA 1
ATOM 813 C C . ARG A 1 101 ? 4.799 -6.866 0.155 1.00 17.35 123 ARG A C 1
ATOM 814 O O . ARG A 1 101 ? 4.392 -7.273 -0.946 1.00 20.56 123 ARG A O 1
ATOM 822 N N . GLY A 1 102 ? 5.380 -7.663 1.047 1.00 18.56 124 GLY A N 1
ATOM 823 C CA . GLY A 1 102 ? 5.648 -9.063 0.749 1.00 19.06 124 GLY A CA 1
ATOM 824 C C . GLY A 1 102 ? 4.380 -9.886 0.537 1.00 20.72 124 GLY A C 1
ATOM 825 O O . GLY A 1 102 ? 3.246 -9.391 0.593 1.00 16.21 124 GLY A O 1
ATOM 826 N N . VAL A 1 103 ? 4.586 -11.189 0.306 1.00 24.31 125 VAL A N 1
ATOM 827 C CA . VAL A 1 103 ? 3.527 -12.026 -0.272 1.00 16.75 125 VAL A CA 1
ATOM 828 C C . VAL A 1 103 ? 2.429 -12.324 0.747 1.00 17.75 125 VAL A C 1
ATOM 829 O O . VAL A 1 103 ? 1.235 -12.179 0.450 1.00 23.31 125 VAL A O 1
ATOM 833 N N . ILE A 1 104 ? 2.798 -12.852 1.915 1.00 16.86 126 ILE A N 1
ATOM 834 C CA . ILE A 1 104 ? 1.795 -13.222 2.915 1.00 14.48 126 ILE A CA 1
ATOM 835 C C . ILE A 1 104 ? 2.469 -13.361 4.268 1.00 20.32 126 ILE A C 1
ATOM 836 O O . ILE A 1 104 ? 3.536 -13.973 4.386 1.00 17.91 126 ILE A O 1
ATOM 841 N N . ASP A 1 105 ? 1.826 -12.799 5.297 1.00 17.51 127 ASP A N 1
ATOM 842 C CA . ASP A 1 105 ? 2.440 -12.769 6.625 1.00 17.63 127 ASP A CA 1
ATOM 843 C C . ASP A 1 105 ? 2.608 -14.151 7.225 1.00 20.09 127 ASP A C 1
ATOM 844 O O . ASP A 1 105 ? 3.459 -14.327 8.101 1.00 20.09 127 ASP A O 1
ATOM 849 N N . TYR A 1 106 ? 1.817 -15.128 6.778 1.00 15.08 128 TYR A N 1
ATOM 850 C CA . TYR A 1 106 ? 1.965 -16.493 7.273 1.00 14.49 128 TYR A CA 1
ATOM 851 C C . TYR A 1 106 ? 3.400 -16.986 7.148 1.00 15.60 128 TYR A C 1
ATOM 852 O O . TYR A 1 106 ? 3.882 -17.720 8.013 1.00 18.22 128 TYR A O 1
ATOM 861 N N . PHE A 1 107 ? 4.096 -16.601 6.068 1.00 13.40 129 PHE A N 1
ATOM 862 C CA . PHE A 1 107 ? 5.423 -17.154 5.798 1.00 17.26 129 PHE A CA 1
ATOM 863 C C . PHE A 1 107 ? 6.419 -16.753 6.878 1.00 16.73 129 PHE A C 1
ATOM 864 O O . PHE A 1 107 ? 7.148 -17.597 7.413 1.00 18.08 129 PHE A O 1
ATOM 872 N N . ILE A 1 108 ? 6.444 -15.466 7.232 1.00 18.31 130 ILE A N 1
ATOM 873 C CA . ILE A 1 108 ? 7.390 -14.993 8.236 1.00 16.59 130 ILE A CA 1
ATOM 874 C C . ILE A 1 108 ? 6.935 -15.412 9.625 1.00 16.27 130 ILE A C 1
ATOM 875 O O . ILE A 1 108 ? 7.760 -15.674 10.502 1.00 17.76 130 ILE A O 1
ATOM 880 N N . LEU A 1 109 ? 5.622 -15.540 9.838 1.00 13.81 131 LEU A N 1
ATOM 881 C CA . LEU A 1 109 ? 5.144 -16.000 11.142 1.00 21.67 131 LEU A CA 1
ATOM 882 C C . LEU A 1 109 ? 5.636 -17.411 11.444 1.00 17.11 131 LEU A C 1
ATOM 883 O O . LEU A 1 109 ? 6.013 -17.719 12.583 1.00 17.09 131 LEU A O 1
ATOM 888 N N . LYS A 1 110 ? 5.631 -18.286 10.434 1.00 14.71 132 LYS A N 1
ATOM 889 C CA . LYS A 1 110 ? 6.116 -19.649 10.627 1.00 17.77 132 LYS A CA 1
ATOM 890 C C . LYS A 1 110 ? 7.617 -19.668 10.842 1.00 21.80 132 LYS A C 1
ATOM 891 O O . LYS A 1 110 ? 8.129 -20.515 11.585 1.00 20.28 132 LYS A O 1
ATOM 897 N N . LEU A 1 111 ? 8.339 -18.763 10.176 1.00 15.40 133 LEU A N 1
ATOM 898 C CA . LEU A 1 111 ? 9.785 -18.670 10.378 1.00 17.58 133 LEU A CA 1
ATOM 899 C C . LEU A 1 111 ? 10.108 -18.219 11.793 1.00 22.03 133 LEU A C 1
ATOM 900 O O . LEU A 1 111 ? 10.990 -18.788 12.444 1.00 20.08 133 LEU A O 1
ATOM 905 N N . LEU A 1 112 ? 9.415 -17.183 12.276 1.00 18.83 134 LEU A N 1
ATOM 906 C CA . LEU A 1 112 ? 9.593 -16.749 13.656 1.00 14.84 134 LEU A CA 1
ATOM 907 C C . LEU A 1 112 ? 9.297 -17.882 14.633 1.00 14.99 134 LEU A C 1
ATOM 908 O O . LEU A 1 112 ? 10.010 -18.056 15.623 1.00 18.66 134 LEU A O 1
ATOM 913 N N . GLN A 1 113 ? 8.228 -18.643 14.390 1.00 16.60 135 GLN A N 1
ATOM 914 C CA . GLN A 1 113 ? 7.884 -19.751 15.283 1.00 18.62 135 GLN A CA 1
ATOM 915 C C . GLN A 1 113 ? 8.995 -20.799 15.347 1.00 20.62 135 GLN A C 1
ATOM 916 O O . GLN A 1 113 ? 9.348 -21.282 16.431 1.00 20.84 135 GLN A O 1
ATOM 922 N N . ALA A 1 114 ? 9.566 -21.157 14.198 1.00 21.06 136 ALA A N 1
ATOM 923 C CA . ALA A 1 114 ? 10.676 -22.110 14.185 1.00 21.54 136 ALA A CA 1
ATOM 924 C C . ALA A 1 114 ? 11.908 -21.546 14.887 1.00 26.80 136 ALA A C 1
ATOM 925 O O . ALA A 1 114 ? 12.599 -22.266 15.616 1.00 22.11 136 ALA A O 1
ATOM 927 N N . LEU A 1 115 ? 12.205 -20.263 14.675 1.00 22.02 137 LEU A N 1
ATOM 928 C CA . LEU A 1 115 ? 13.315 -19.642 15.395 1.00 23.74 137 LEU A CA 1
ATOM 929 C C . LEU A 1 115 ? 13.113 -19.771 16.899 1.00 23.95 137 LEU A C 1
ATOM 930 O O . LEU A 1 115 ? 14.021 -20.188 17.633 1.00 25.90 137 LEU A O 1
ATOM 935 N N . TYR A 1 116 ? 11.906 -19.470 17.370 1.00 18.73 138 TYR A N 1
ATOM 936 C CA . TYR A 1 116 ? 11.628 -19.516 18.802 1.00 22.48 138 TYR A CA 1
ATOM 937 C C . TYR A 1 116 ? 11.674 -20.955 19.323 1.00 28.26 138 TYR A C 1
ATOM 938 O O . TYR A 1 116 ? 12.332 -21.248 20.333 1.00 24.49 138 TYR A O 1
ATOM 947 N N . ASP A 1 117 ? 10.992 -21.871 18.630 1.00 21.61 139 ASP A N 1
ATOM 948 C CA . ASP A 1 117 ? 10.888 -23.247 19.098 1.00 22.78 139 ASP A CA 1
ATOM 949 C C . ASP A 1 117 ? 12.247 -23.934 19.160 1.00 22.99 139 ASP A C 1
ATOM 950 O O . ASP A 1 117 ? 12.437 -24.837 19.975 1.00 22.60 139 ASP A O 1
ATOM 955 N N . GLN A 1 118 ? 13.200 -23.520 18.330 1.00 23.77 140 GLN A N 1
ATOM 956 C CA . GLN A 1 118 ? 14.527 -24.122 18.351 1.00 23.25 140 GLN A CA 1
ATOM 957 C C . GLN A 1 118 ? 15.562 -23.277 19.078 1.00 25.15 140 GLN A C 1
ATOM 958 O O . GLN A 1 118 ? 16.762 -23.564 18.964 1.00 25.18 140 GLN A O 1
ATOM 964 N N . GLY A 1 119 ? 15.136 -22.240 19.796 1.00 28.35 141 GLY A N 1
ATOM 965 C CA . GLY A 1 119 ? 16.004 -21.549 20.725 1.00 28.14 141 GLY A CA 1
ATOM 966 C C . GLY A 1 119 ? 16.872 -20.445 20.164 1.00 28.14 141 GLY A C 1
ATOM 967 O O . GLY A 1 119 ? 17.850 -20.068 20.817 1.00 23.69 141 GLY A O 1
ATOM 968 N N . ALA A 1 120 ? 16.559 -19.907 18.988 1.00 25.54 142 ALA A N 1
ATOM 969 C CA . ALA A 1 120 ? 17.319 -18.777 18.479 1.00 28.21 142 ALA A CA 1
ATOM 970 C C . ALA A 1 120 ? 17.016 -17.525 19.298 1.00 25.96 142 ALA A C 1
ATOM 971 O O . ALA A 1 120 ? 15.955 -17.393 19.911 1.00 24.17 142 ALA A O 1
ATOM 973 N N . ASP A 1 121 ? 17.988 -16.630 19.351 1.00 26.66 143 ASP A N 1
ATOM 974 C CA . ASP A 1 121 ? 17.868 -15.385 20.094 1.00 25.91 143 ASP A CA 1
ATOM 975 C C . ASP A 1 121 ? 17.522 -14.271 19.113 1.00 22.99 143 ASP A C 1
ATOM 976 O O . ASP A 1 121 ? 18.314 -13.977 18.217 1.00 27.22 143 ASP A O 1
ATOM 981 N N . PHE A 1 122 ? 16.335 -13.671 19.260 1.00 22.82 144 PHE A N 1
ATOM 982 C CA . PHE A 1 122 ? 15.910 -12.648 18.315 1.00 24.35 144 PHE A CA 1
ATOM 983 C C . PHE A 1 122 ? 15.065 -11.586 19.002 1.00 22.53 144 PHE A C 1
ATOM 984 O O . PHE A 1 122 ? 14.431 -11.829 20.025 1.00 22.39 144 PHE A O 1
ATOM 992 N N A GLU A 1 123 ? 15.043 -10.412 18.370 0.28 21.50 145 GLU A N 1
ATOM 993 N N B GLU A 1 123 ? 15.095 -10.377 18.461 0.72 19.77 145 GLU A N 1
ATOM 994 C CA A GLU A 1 123 ? 14.414 -9.193 18.861 0.28 22.69 145 GLU A CA 1
ATOM 995 C CA B GLU A 1 123 ? 14.210 -9.334 18.957 0.72 21.39 145 GLU A CA 1
ATOM 996 C C A GLU A 1 123 ? 13.689 -8.527 17.707 0.28 22.69 145 GLU A C 1
ATOM 997 C C B GLU A 1 123 ? 13.696 -8.528 17.781 0.72 22.54 145 GLU A C 1
ATOM 998 O O A GLU A 1 123 ? 14.228 -8.470 16.599 0.28 22.16 145 GLU A O 1
ATOM 999 O O B GLU A 1 123 ? 14.367 -8.392 16.755 0.72 18.53 145 GLU A O 1
ATOM 1010 N N . ILE A 1 124 ? 12.493 -7.993 17.966 1.00 20.48 146 ILE A N 1
ATOM 1011 C CA . ILE A 1 124 ? 11.716 -7.309 16.940 1.00 19.62 146 ILE A CA 1
ATOM 1012 C C . ILE A 1 124 ? 11.408 -5.908 17.442 1.00 18.23 146 ILE A C 1
ATOM 1013 O O . ILE A 1 124 ? 10.781 -5.744 18.490 1.00 23.91 146 ILE A O 1
ATOM 1018 N N A LEU A 1 125 ? 11.832 -4.910 16.687 0.49 17.79 147 LEU A N 1
ATOM 1019 N N B LEU A 1 125 ? 11.856 -4.905 16.699 0.51 18.13 147 LEU A N 1
ATOM 1020 C CA A LEU A 1 125 ? 11.666 -3.527 17.098 0.49 16.46 147 LEU A CA 1
ATOM 1021 C CA B LEU A 1 125 ? 11.664 -3.519 17.098 0.51 16.57 147 LEU A CA 1
ATOM 1022 C C A LEU A 1 125 ? 10.312 -3.047 16.610 0.49 18.19 147 LEU A C 1
ATOM 1023 C C B LEU A 1 125 ? 10.305 -3.054 16.611 0.51 18.19 147 LEU A C 1
ATOM 1024 O O A LEU A 1 125 ? 9.966 -3.251 15.442 0.49 21.17 147 LEU A O 1
ATOM 1025 O O B LEU A 1 125 ? 9.952 -3.270 15.447 0.51 21.12 147 LEU A O 1
ATOM 1034 N N . LEU A 1 126 ? 9.541 -2.444 17.511 1.00 19.92 148 LEU A N 1
ATOM 1035 C CA . LEU A 1 126 ? 8.178 -2.023 17.179 1.00 13.36 148 LEU A CA 1
ATOM 1036 C C . LEU A 1 126 ? 8.171 -1.051 16.002 1.00 18.93 148 LEU A C 1
ATOM 1037 O O . LEU A 1 126 ? 8.972 -0.106 15.946 1.00 20.96 148 LEU A O 1
ATOM 1042 N N . SER A 1 127 ? 7.261 -1.293 15.048 1.00 17.97 149 SER A N 1
ATOM 1043 C CA . SER A 1 127 ? 7.122 -0.456 13.870 1.00 16.95 149 SER A CA 1
ATOM 1044 C C . SER A 1 127 ? 5.647 -0.177 13.636 1.00 20.45 149 SER A C 1
ATOM 1045 O O . SER A 1 127 ? 4.768 -0.823 14.219 1.00 16.88 149 SER A O 1
ATOM 1048 N N . ASN A 1 128 ? 5.390 0.800 12.758 1.00 20.10 150 ASN A N 1
ATOM 1049 C CA . ASN A 1 128 ? 4.017 1.107 12.382 1.00 18.60 150 ASN A CA 1
ATOM 1050 C C . ASN A 1 128 ? 3.365 -0.080 11.679 1.00 17.54 150 ASN A C 1
ATOM 1051 O O . ASN A 1 128 ? 2.179 -0.359 11.899 1.00 17.98 150 ASN A O 1
ATOM 1056 N N . HIS A 1 129 ? 4.132 -0.814 10.860 1.00 18.89 151 HIS A N 1
ATOM 1057 C CA . HIS A 1 129 ? 3.573 -1.985 10.182 1.00 23.15 151 HIS A CA 1
ATOM 1058 C C . HIS A 1 129 ? 3.245 -3.085 11.190 1.00 18.18 151 HIS A C 1
ATOM 1059 O O . HIS A 1 129 ? 2.138 -3.635 11.200 1.00 19.39 151 HIS A O 1
ATOM 1066 N N . GLY A 1 130 ? 4.188 -3.397 12.042 1.00 19.62 152 GLY A N 1
ATOM 1067 C CA . GLY A 1 130 ? 3.984 -4.408 13.039 1.00 20.17 152 GLY A CA 1
ATOM 1068 C C . GLY A 1 130 ? 2.885 -4.109 14.044 1.00 27.12 152 GLY A C 1
ATOM 1069 O O . GLY A 1 130 ? 2.161 -4.945 14.470 1.00 19.21 152 GLY A O 1
ATOM 1070 N N . ILE A 1 131 ? 2.705 -2.835 14.331 1.00 21.61 153 ILE A N 1
ATOM 1071 C CA . ILE A 1 131 ? 1.685 -2.417 15.241 1.00 21.17 153 ILE A CA 1
ATOM 1072 C C . ILE A 1 131 ? 0.249 -2.709 14.692 1.00 16.83 153 ILE A C 1
ATOM 1073 O O . ILE A 1 131 ? -0.640 -2.873 15.422 1.00 16.15 153 ILE A O 1
ATOM 1078 N N . GLU A 1 132 ? 0.065 -2.730 13.383 1.00 14.50 154 GLU A N 1
ATOM 1079 C CA . GLU A 1 132 ? -1.202 -3.081 12.836 1.00 16.22 154 GLU A CA 1
ATOM 1080 C C . GLU A 1 132 ? -1.493 -4.574 13.128 1.00 20.24 154 GLU A C 1
ATOM 1081 O O . GLU A 1 132 ? -2.591 -4.927 13.434 1.00 18.09 154 GLU A O 1
ATOM 1087 N N . PHE A 1 133 ? -0.481 -5.420 13.013 1.00 16.37 155 PHE A N 1
ATOM 1088 C CA . PHE A 1 133 ? -0.681 -6.827 13.372 1.00 18.88 155 PHE A CA 1
ATOM 1089 C C . PHE A 1 133 ? -1.003 -6.979 14.862 1.00 21.50 155 PHE A C 1
ATOM 1090 O O . PHE A 1 133 ? -1.911 -7.743 15.239 1.00 18.85 155 PHE A O 1
ATOM 1098 N N . VAL A 1 134 ? -0.284 -6.238 15.711 1.00 19.04 156 VAL A N 1
ATOM 1099 C CA . VAL A 1 134 ? -0.548 -6.242 17.146 1.00 18.32 156 VAL A CA 1
ATOM 1100 C C . VAL A 1 134 ? -2.005 -5.877 17.411 1.00 17.47 156 VAL A C 1
ATOM 1101 O O . VAL A 1 134 ? -2.710 -6.539 18.179 1.00 18.89 156 VAL A O 1
ATOM 1105 N N . GLU A 1 135 ? -2.455 -4.774 16.822 1.00 16.25 157 GLU A N 1
ATOM 1106 C CA . GLU A 1 135 ? -3.798 -4.280 17.095 1.00 11.25 157 GLU A CA 1
ATOM 1107 C C . GLU A 1 135 ? -4.846 -5.272 16.629 1.00 15.99 157 GLU A C 1
ATOM 1108 O O . GLU A 1 135 ? -5.797 -5.565 17.356 1.00 17.26 157 GLU A O 1
ATOM 1114 N N . ALA A 1 136 ? -4.682 -5.791 15.410 1.00 17.92 158 ALA A N 1
ATOM 1115 C CA . ALA A 1 136 ? -5.583 -6.810 14.887 1.00 15.99 158 ALA A CA 1
ATOM 1116 C C . ALA A 1 136 ? -5.697 -7.987 15.839 1.00 16.58 158 ALA A C 1
ATOM 1117 O O . ALA A 1 136 ? -6.802 -8.472 16.111 1.00 19.94 158 ALA A O 1
ATOM 1119 N N . CYS A 1 137 ? -4.570 -8.464 16.359 1.00 17.38 159 CYS A N 1
ATOM 1120 C CA . CYS A 1 137 ? -4.608 -9.627 17.236 1.00 16.67 159 CYS A CA 1
ATOM 1121 C C . CYS A 1 137 ? -5.192 -9.283 18.594 1.00 19.29 159 CYS A C 1
ATOM 1122 O O . CYS A 1 137 ? -5.978 -10.063 19.148 1.00 19.13 159 CYS A O 1
ATOM 1125 N N . GLU A 1 138 ? -4.825 -8.120 19.146 1.00 15.99 160 GLU A N 1
ATOM 1126 C CA . GLU A 1 138 ? -5.334 -7.730 20.460 1.00 14.81 160 GLU A CA 1
ATOM 1127 C C . GLU A 1 138 ? -6.839 -7.465 20.450 1.00 16.41 160 GLU A C 1
ATOM 1128 O O . GLU A 1 138 ? -7.511 -7.667 21.470 1.00 21.41 160 GLU A O 1
ATOM 1134 N N . LEU A 1 139 ? -7.387 -6.987 19.332 1.00 19.85 161 LEU A N 1
ATOM 1135 C CA . LEU A 1 139 ? -8.810 -6.669 19.260 1.00 22.67 161 LEU A CA 1
ATOM 1136 C C . LEU A 1 139 ? -9.619 -7.755 18.563 1.00 23.20 161 LEU A C 1
ATOM 1137 O O . LEU A 1 139 ? -10.747 -7.497 18.125 1.00 22.52 161 LEU A O 1
ATOM 1142 N N . PHE A 1 140 ? -9.075 -8.966 18.480 1.00 20.81 162 PHE A N 1
ATOM 1143 C CA . PHE A 1 140 ? -9.740 -10.054 17.769 1.00 24.40 162 PHE A CA 1
ATOM 1144 C C . PHE A 1 140 ? -11.170 -10.258 18.274 1.00 20.64 162 PHE A C 1
ATOM 1145 O O . PHE A 1 140 ? -12.130 -10.295 17.489 1.00 21.59 162 PHE A O 1
ATOM 1153 N N . LYS A 1 141 ? -11.337 -10.350 19.595 1.00 17.03 163 LYS A N 1
ATOM 1154 C CA . LYS A 1 141 ? -12.668 -10.600 20.148 1.00 26.66 163 LYS A CA 1
ATOM 1155 C C . LYS A 1 141 ? -13.574 -9.387 19.987 1.00 30.27 163 LYS A C 1
ATOM 1156 O O . LYS A 1 141 ? -14.751 -9.526 19.639 1.00 28.57 163 LYS A O 1
ATOM 1162 N N . GLU A 1 142 ? -13.048 -8.196 20.279 1.00 22.79 164 GLU A N 1
ATOM 1163 C CA . GLU A 1 142 ? -13.780 -6.951 20.058 1.00 21.23 164 GLU A CA 1
ATOM 1164 C C . GLU A 1 142 ? -14.352 -6.883 18.653 1.00 29.67 164 GLU A C 1
ATOM 1165 O O . GLU A 1 142 ? -15.477 -6.411 18.456 1.00 33.02 164 GLU A O 1
ATOM 1171 N N . ASN A 1 143 ? -13.578 -7.310 17.653 1.00 23.26 165 ASN A N 1
ATOM 1172 C CA . ASN A 1 143 ? -13.999 -7.212 16.262 1.00 25.18 165 ASN A CA 1
ATOM 1173 C C . ASN A 1 143 ? -14.794 -8.423 15.800 1.00 22.27 165 ASN A C 1
ATOM 1174 O O . ASN A 1 143 ? -14.936 -8.633 14.588 1.00 34.42 165 ASN A O 1
ATOM 1179 N N . GLY A 1 144 ? -15.307 -9.216 16.739 1.00 25.48 166 GLY A N 1
ATOM 1180 C CA . GLY A 1 144 ? -16.187 -10.326 16.429 1.00 33.49 166 GLY A CA 1
ATOM 1181 C C . GLY A 1 144 ? -15.441 -11.553 15.956 1.00 35.72 166 GLY A C 1
ATOM 1182 O O . GLY A 1 144 ? -15.950 -12.288 15.102 1.00 34.38 166 GLY A O 1
ATOM 1183 N N . ASN A 1 145 ? -14.234 -11.789 16.484 1.00 22.74 167 ASN A N 1
ATOM 1184 C CA . ASN A 1 145 ? -13.412 -12.940 16.095 1.00 25.45 167 ASN A CA 1
ATOM 1185 C C . ASN A 1 145 ? -13.000 -12.844 14.629 1.00 22.80 167 ASN A C 1
ATOM 1186 O O . ASN A 1 145 ? -13.226 -13.752 13.819 1.00 20.38 167 ASN A O 1
ATOM 1191 N N . LYS A 1 146 ? -12.380 -11.711 14.304 1.00 24.14 168 LYS A N 1
ATOM 1192 C CA . LYS A 1 146 ? -11.786 -11.448 13.007 1.00 17.10 168 LYS A CA 1
ATOM 1193 C C . LYS A 1 146 ? -10.570 -10.567 13.231 1.00 16.60 168 LYS A C 1
ATOM 1194 O O . LYS A 1 146 ? -10.557 -9.745 14.149 1.00 20.54 168 LYS A O 1
ATOM 1200 N N . LEU A 1 147 ? -9.548 -10.756 12.403 1.00 19.20 169 LEU A N 1
ATOM 1201 C CA . LEU A 1 147 ? -8.344 -9.921 12.446 1.00 17.58 169 LEU A CA 1
ATOM 1202 C C . LEU A 1 147 ? -8.557 -8.758 11.491 1.00 19.20 169 LEU A C 1
ATOM 1203 O O . LEU A 1 147 ? -8.564 -8.953 10.274 1.00 21.70 169 LEU A O 1
ATOM 1208 N N . VAL A 1 148 ? -8.727 -7.548 12.032 1.00 15.58 170 VAL A N 1
ATOM 1209 C CA . VAL A 1 148 ? -8.984 -6.387 11.187 1.00 14.66 170 VAL A CA 1
ATOM 1210 C C . VAL A 1 148 ? -8.290 -5.188 11.810 1.00 18.39 170 VAL A C 1
ATOM 1211 O O . VAL A 1 148 ? -8.104 -5.109 13.028 1.00 23.97 170 VAL A O 1
ATOM 1215 N N . ALA A 1 149 ? -7.931 -4.240 10.960 1.00 17.47 171 ALA A N 1
ATOM 1216 C CA . ALA A 1 149 ? -7.340 -2.997 11.433 1.00 17.82 171 ALA A CA 1
ATOM 1217 C C . ALA A 1 149 ? -7.595 -1.923 10.394 1.00 25.38 171 ALA A C 1
ATOM 1218 O O . ALA A 1 149 ? -6.691 -1.551 9.645 1.00 22.80 171 ALA A O 1
ATOM 1220 N N . LYS A 1 150 ? -8.836 -1.445 10.319 1.00 21.83 172 LYS A N 1
ATOM 1221 C CA . LYS A 1 150 ? -9.234 -0.622 9.183 1.00 26.64 172 LYS A CA 1
ATOM 1222 C C . LYS A 1 150 ? -8.546 0.740 9.189 1.00 22.46 172 LYS A C 1
ATOM 1223 O O . LYS A 1 150 ? -8.068 1.202 8.147 1.00 27.23 172 LYS A O 1
ATOM 1229 N N . ARG A 1 151 ? -8.460 1.392 10.354 1.00 22.39 173 ARG A N 1
ATOM 1230 C CA . ARG A 1 151 ? -7.894 2.741 10.404 1.00 24.15 173 ARG A CA 1
ATOM 1231 C C . ARG A 1 151 ? -6.383 2.713 10.177 1.00 25.77 173 ARG A C 1
ATOM 1232 O O . ARG A 1 151 ? -5.841 3.526 9.420 1.00 25.66 173 ARG A O 1
ATOM 1240 N N . LEU A 1 152 ? -5.681 1.770 10.813 1.00 19.93 174 LEU A N 1
ATOM 1241 C CA . LEU A 1 152 ? -4.254 1.631 10.543 1.00 16.64 174 LEU A CA 1
ATOM 1242 C C . LEU A 1 152 ? -3.985 1.250 9.092 1.00 19.89 174 LEU A C 1
ATOM 1243 O O . LEU A 1 152 ? -2.990 1.689 8.509 1.00 25.13 174 LEU A O 1
ATOM 1248 N N . GLY A 1 153 ? -4.854 0.441 8.492 1.00 22.12 175 GLY A N 1
ATOM 1249 C CA . GLY A 1 153 ? -4.681 0.081 7.096 1.00 20.21 175 GLY A CA 1
ATOM 1250 C C . GLY A 1 153 ? -4.828 1.245 6.139 1.00 24.91 175 GLY A C 1
ATOM 1251 O O . GLY A 1 153 ? -4.396 1.141 4.984 1.00 27.09 175 GLY A O 1
ATOM 1252 N N . ASN A 1 154 ? -5.445 2.342 6.591 1.00 22.84 176 ASN A N 1
ATOM 1253 C CA . ASN A 1 154 ? -5.585 3.542 5.775 1.00 24.40 176 ASN A CA 1
ATOM 1254 C C . ASN A 1 154 ? -4.268 4.283 5.585 1.00 26.23 176 ASN A C 1
ATOM 1255 O O . ASN A 1 154 ? -4.188 5.155 4.711 1.00 25.96 176 ASN A O 1
ATOM 1260 N N . ILE A 1 155 ? -3.247 4.008 6.397 1.00 20.94 177 ILE A N 1
ATOM 1261 C CA . ILE A 1 155 ? -2.030 4.822 6.366 1.00 22.69 177 ILE A CA 1
ATOM 1262 C C . ILE A 1 155 ? -0.823 4.057 5.895 1.00 24.90 177 ILE A C 1
ATOM 1263 O O . ILE A 1 155 ? 0.291 4.600 5.922 1.00 29.20 177 ILE A O 1
ATOM 1268 N N . GLN A 1 156 ? -0.987 2.799 5.502 1.00 24.30 178 GLN A N 1
ATOM 1269 C CA . GLN A 1 156 ? 0.150 2.036 5.020 1.00 27.31 178 GLN A CA 1
ATOM 1270 C C . GLN A 1 156 ? -0.384 0.887 4.187 1.00 24.49 178 GLN A C 1
ATOM 1271 O O . GLN A 1 156 ? -1.523 0.446 4.360 1.00 32.38 178 GLN A O 1
ATOM 1277 N N . HIS A 1 157 ? 0.446 0.417 3.275 1.00 32.92 179 HIS A N 1
ATOM 1278 C CA . HIS A 1 157 ? 0.081 -0.712 2.446 1.00 36.49 179 HIS A CA 1
ATOM 1279 C C . HIS A 1 157 ? 0.575 -1.976 3.128 1.00 38.89 179 HIS A C 1
ATOM 1280 O O . HIS A 1 157 ? 1.718 -2.041 3.590 1.00 48.70 179 HIS A O 1
ATOM 1287 N N . GLY A 1 158 ? -0.319 -2.935 3.262 1.00 24.99 180 GLY A N 1
ATOM 1288 C CA . GLY A 1 158 ? -0.047 -4.152 3.988 1.00 22.51 180 GLY A CA 1
ATOM 1289 C C . GLY A 1 158 ? -0.498 -5.346 3.191 1.00 20.53 180 GLY A C 1
ATOM 1290 O O . GLY A 1 158 ? -1.313 -6.138 3.671 1.00 21.16 180 GLY A O 1
ATOM 1291 N N . ASN A 1 159 ? 0.009 -5.455 1.955 1.00 18.89 181 ASN A N 1
ATOM 1292 C CA . ASN A 1 159 ? -0.361 -6.576 1.089 1.00 18.39 181 ASN A CA 1
ATOM 1293 C C . ASN A 1 159 ? -0.249 -7.898 1.824 1.00 18.05 181 ASN A C 1
ATOM 1294 O O . ASN A 1 159 ? -1.135 -8.757 1.729 1.00 19.48 181 ASN A O 1
ATOM 1299 N N . SER A 1 160 ? 0.842 -8.085 2.557 1.00 19.87 182 SER A N 1
ATOM 1300 C CA . SER A 1 160 ? 1.092 -9.388 3.165 1.00 16.94 182 SER A CA 1
ATOM 1301 C C . SER A 1 160 ? 0.074 -9.702 4.248 1.00 20.59 182 SER A C 1
ATOM 1302 O O . SER A 1 160 ? -0.188 -10.882 4.522 1.00 16.94 182 SER A O 1
ATOM 1305 N N . PHE A 1 161 ? -0.516 -8.669 4.865 1.00 18.09 183 PHE A N 1
ATOM 1306 C CA . PHE A 1 161 ? -1.532 -8.900 5.881 1.00 12.76 183 PHE A CA 1
ATOM 1307 C C . PHE A 1 161 ? -2.896 -9.087 5.238 1.00 19.04 183 PHE A C 1
ATOM 1308 O O . PHE A 1 161 ? -3.666 -9.956 5.656 1.00 18.21 183 PHE A O 1
ATOM 1316 N N . HIS A 1 162 ? -3.205 -8.274 4.222 1.00 23.11 184 HIS A N 1
ATOM 1317 C CA . HIS A 1 162 ? -4.394 -8.490 3.403 1.00 20.29 184 HIS A CA 1
ATOM 1318 C C . HIS A 1 162 ? -4.438 -9.920 2.872 1.00 19.20 184 HIS A C 1
ATOM 1319 O O . HIS A 1 162 ? -5.481 -10.586 2.945 1.00 23.40 184 HIS A O 1
ATOM 1326 N N . ALA A 1 163 ? -3.311 -10.414 2.344 1.00 17.40 185 ALA A N 1
ATOM 1327 C CA . ALA A 1 163 ? -3.270 -11.800 1.872 1.00 19.51 185 ALA A CA 1
ATOM 1328 C C . ALA A 1 163 ? -3.562 -12.772 3.007 1.00 22.13 185 ALA A C 1
ATOM 1329 O O . ALA A 1 163 ? -4.253 -13.781 2.815 1.00 18.33 185 ALA A O 1
ATOM 1331 N N . LEU A 1 164 ? -3.074 -12.466 4.212 1.00 17.05 186 LEU A N 1
ATOM 1332 C CA . LEU A 1 164 ? -3.367 -13.328 5.357 1.00 17.95 186 LEU A CA 1
ATOM 1333 C C . LEU A 1 164 ? -4.859 -13.338 5.666 1.00 20.01 186 LEU A C 1
ATOM 1334 O O . LEU A 1 164 ? -5.458 -14.401 5.845 1.00 20.67 186 LEU A O 1
ATOM 1339 N N . GLN A 1 165 ? -5.473 -12.146 5.735 1.00 17.91 187 GLN A N 1
ATOM 1340 C CA . GLN A 1 165 ? -6.914 -12.043 5.973 1.00 16.67 187 GLN A CA 1
ATOM 1341 C C . GLN A 1 165 ? -7.713 -12.841 4.957 1.00 19.38 187 GLN A C 1
ATOM 1342 O O . GLN A 1 165 ? -8.667 -13.540 5.313 1.00 20.75 187 GLN A O 1
ATOM 1348 N N . GLU A 1 166 ? -7.358 -12.719 3.683 1.00 23.90 188 GLU A N 1
ATOM 1349 C CA . GLU A 1 166 ? -8.086 -13.435 2.646 1.00 23.20 188 GLU A CA 1
ATOM 1350 C C . GLU A 1 166 ? -7.881 -14.936 2.755 1.00 21.94 188 GLU A C 1
ATOM 1351 O O . GLU A 1 166 ? -8.798 -15.719 2.475 1.00 20.07 188 GLU A O 1
ATOM 1357 N N . ALA A 1 167 ? -6.671 -15.366 3.109 1.00 15.20 189 ALA A N 1
ATOM 1358 C CA . ALA A 1 167 ? -6.455 -16.801 3.252 1.00 16.74 189 ALA A CA 1
ATOM 1359 C C . ALA A 1 167 ? -7.251 -17.345 4.428 1.00 16.38 189 ALA A C 1
ATOM 1360 O O . ALA A 1 167 ? -7.782 -18.461 4.370 1.00 21.07 189 ALA A O 1
ATOM 1362 N N . ILE A 1 168 ? -7.363 -16.565 5.502 1.00 17.49 190 ILE A N 1
ATOM 1363 C CA . ILE A 1 168 ? -8.189 -17.006 6.620 1.00 22.74 190 ILE A CA 1
ATOM 1364 C C . ILE A 1 168 ? -9.654 -17.051 6.205 1.00 21.32 190 ILE A C 1
ATOM 1365 O O . ILE A 1 168 ? -10.377 -18.008 6.521 1.00 22.24 190 ILE A O 1
ATOM 1370 N N . ALA A 1 169 ? -10.107 -16.027 5.477 1.00 20.82 191 ALA A N 1
ATOM 1371 C CA . ALA A 1 169 ? -11.487 -15.993 5.002 1.00 19.78 191 ALA A CA 1
ATOM 1372 C C . ALA A 1 169 ? -11.797 -17.174 4.087 1.00 23.90 191 ALA A C 1
ATOM 1373 O O . ALA A 1 169 ? -12.927 -17.690 4.085 1.00 26.69 191 ALA A O 1
ATOM 1375 N N . ALA A 1 170 ? -10.808 -17.621 3.304 1.00 23.81 192 ALA A N 1
ATOM 1376 C CA . ALA A 1 170 ? -11.010 -18.746 2.400 1.00 22.11 192 ALA A CA 1
ATOM 1377 C C . ALA A 1 170 ? -10.988 -20.080 3.123 1.00 24.54 192 ALA A C 1
ATOM 1378 O O . ALA A 1 170 ? -11.197 -21.117 2.479 1.00 26.31 192 ALA A O 1
ATOM 1380 N N . GLY A 1 171 ? -10.738 -20.078 4.435 1.00 20.37 193 GLY A N 1
ATOM 1381 C CA . GLY A 1 171 ? -10.675 -21.286 5.219 1.00 21.36 193 GLY A CA 1
ATOM 1382 C C . GLY A 1 171 ? -9.375 -22.056 5.128 1.00 23.08 193 GLY A C 1
ATOM 1383 O O . GLY A 1 171 ? -9.311 -23.183 5.626 1.00 23.43 193 GLY A O 1
ATOM 1384 N N . ALA A 1 172 ? -8.341 -21.486 4.518 1.00 20.99 194 ALA A N 1
ATOM 1385 C CA . ALA A 1 172 ? -7.074 -22.194 4.354 1.00 23.12 194 ALA A CA 1
ATOM 1386 C C . ALA A 1 172 ? -6.123 -21.978 5.522 1.00 20.99 194 ALA A C 1
ATOM 1387 O O . ALA A 1 172 ? -5.224 -22.808 5.749 1.00 24.55 194 ALA A O 1
ATOM 1389 N N . ILE A 1 173 ? -6.285 -20.884 6.266 1.00 19.85 195 ILE A N 1
ATOM 1390 C CA . ILE A 1 173 ? -5.461 -20.579 7.433 1.00 21.41 195 ILE A CA 1
ATOM 1391 C C . ILE A 1 173 ? -6.399 -20.278 8.592 1.00 17.02 195 ILE A C 1
ATOM 1392 O O . ILE A 1 173 ? -7.451 -19.660 8.398 1.00 23.81 195 ILE A O 1
ATOM 1397 N N . SER A 1 174 ? -6.038 -20.721 9.794 1.00 22.26 196 SER A N 1
ATOM 1398 C CA . SER A 1 174 ? -6.907 -20.536 10.952 1.00 23.35 196 SER A CA 1
ATOM 1399 C C . SER A 1 174 ? -6.515 -19.300 11.759 1.00 24.71 196 SER A C 1
ATOM 1400 O O . SER A 1 174 ? -5.334 -18.987 11.920 1.00 20.64 196 SER A O 1
ATOM 1403 N N . ASN A 1 175 ? -7.529 -18.596 12.268 1.00 24.08 197 ASN A N 1
ATOM 1404 C CA . ASN A 1 175 ? -7.262 -17.561 13.265 1.00 21.90 197 ASN A CA 1
ATOM 1405 C C . ASN A 1 175 ? -6.490 -18.119 14.449 1.00 24.84 197 ASN A C 1
ATOM 1406 O O . ASN A 1 175 ? -5.587 -17.459 14.974 1.00 23.13 197 ASN A O 1
ATOM 1411 N N . GLU A 1 176 ? -6.833 -19.327 14.902 1.00 26.10 198 GLU A N 1
ATOM 1412 C CA . GLU A 1 176 ? -6.189 -19.840 16.112 1.00 25.58 198 GLU A CA 1
ATOM 1413 C C . GLU A 1 176 ? -4.685 -20.022 15.915 1.00 20.74 198 GLU A C 1
ATOM 1414 O O . GLU A 1 176 ? -3.899 -19.725 16.821 1.00 24.49 198 GLU A O 1
ATOM 1420 N N . GLU A 1 177 ? -4.258 -20.509 14.747 1.00 18.99 199 GLU A N 1
ATOM 1421 C CA . GLU A 1 177 ? -2.822 -20.636 14.499 1.00 22.03 199 GLU A CA 1
ATOM 1422 C C . GLU A 1 177 ? -2.141 -19.274 14.536 1.00 20.86 199 GLU A C 1
ATOM 1423 O O . GLU A 1 177 ? -1.107 -19.101 15.187 1.00 22.07 199 GLU A O 1
ATOM 1429 N N . VAL A 1 178 ? -2.719 -18.289 13.844 1.00 17.03 200 VAL A N 1
ATOM 1430 C CA . VAL A 1 178 ? -2.117 -16.960 13.796 1.00 18.93 200 VAL A CA 1
ATOM 1431 C C . VAL A 1 178 ? -2.044 -16.372 15.198 1.00 17.58 200 VAL A C 1
ATOM 1432 O O . VAL A 1 178 ? -1.007 -15.835 15.616 1.00 17.87 200 VAL A O 1
ATOM 1436 N N . LEU A 1 179 ? -3.158 -16.458 15.939 1.00 19.18 201 LEU A N 1
ATOM 1437 C CA . LEU A 1 179 ? -3.200 -15.913 17.292 1.00 18.99 201 LEU A CA 1
ATOM 1438 C C . LEU A 1 179 ? -2.240 -16.649 18.220 1.00 17.60 201 LEU A C 1
ATOM 1439 O O . LEU A 1 179 ? -1.598 -16.022 19.070 1.00 21.42 201 LEU A O 1
ATOM 1444 N N . ASN A 1 180 ? -2.116 -17.968 18.083 1.00 19.71 202 ASN A N 1
ATOM 1445 C CA . ASN A 1 180 ? -1.147 -18.664 18.927 1.00 23.76 202 ASN A CA 1
ATOM 1446 C C . ASN A 1 180 ? 0.262 -18.143 18.681 1.00 23.30 202 ASN A C 1
ATOM 1447 O O . ASN A 1 180 ? 1.017 -17.902 19.628 1.00 25.59 202 ASN A O 1
ATOM 1452 N N . ILE A 1 181 ? 0.641 -17.966 17.412 1.00 20.21 203 ILE A N 1
ATOM 1453 C CA . ILE A 1 181 ? 1.977 -17.454 17.118 1.00 17.73 203 ILE A CA 1
ATOM 1454 C C . ILE A 1 181 ? 2.124 -16.033 17.655 1.00 16.20 203 ILE A C 1
ATOM 1455 O O . ILE A 1 181 ? 3.163 -15.667 18.212 1.00 20.25 203 ILE A O 1
ATOM 1460 N N . TYR A 1 182 ? 1.071 -15.222 17.524 1.00 16.33 204 TYR A N 1
ATOM 1461 C CA . TYR A 1 182 ? 1.102 -13.873 18.073 1.00 21.26 204 TYR A CA 1
ATOM 1462 C C . TYR A 1 182 ? 1.439 -13.882 19.558 1.00 22.97 204 TYR A C 1
ATOM 1463 O O . TYR A 1 182 ? 2.365 -13.195 20.003 1.00 21.32 204 TYR A O 1
ATOM 1472 N N . HIS A 1 183 ? 0.676 -14.635 20.339 1.00 22.95 205 HIS A N 1
ATOM 1473 C CA . HIS A 1 183 ? 0.819 -14.627 21.792 1.00 18.02 205 HIS A CA 1
ATOM 1474 C C . HIS A 1 183 ? 2.040 -15.421 22.259 1.00 17.73 205 HIS A C 1
ATOM 1475 O O . HIS A 1 183 ? 2.726 -15.012 23.205 1.00 21.93 205 HIS A O 1
ATOM 1482 N N . GLN A 1 184 ? 2.318 -16.562 21.625 1.00 20.76 206 GLN A N 1
ATOM 1483 C CA . GLN A 1 184 ? 3.381 -17.444 22.114 1.00 29.35 206 GLN A CA 1
ATOM 1484 C C . GLN A 1 184 ? 4.760 -17.037 21.617 1.00 28.20 206 GLN A C 1
ATOM 1485 O O . GLN A 1 184 ? 5.772 -17.357 22.251 1.00 26.80 206 GLN A O 1
ATOM 1491 N N . VAL A 1 185 ? 4.822 -16.357 20.486 1.00 21.33 207 VAL A N 1
ATOM 1492 C CA . VAL A 1 185 ? 6.076 -16.110 19.793 1.00 16.57 207 VAL A CA 1
ATOM 1493 C C . VAL A 1 185 ? 6.296 -14.621 19.587 1.00 22.70 207 VAL A C 1
ATOM 1494 O O . VAL A 1 185 ? 7.276 -14.048 20.075 1.00 25.52 207 VAL A O 1
ATOM 1498 N N . TYR A 1 186 ? 5.385 -13.986 18.858 1.00 16.34 208 TYR A N 1
ATOM 1499 C CA . TYR A 1 186 ? 5.665 -12.644 18.355 1.00 19.60 208 TYR A CA 1
ATOM 1500 C C . TYR A 1 186 ? 5.750 -11.611 19.475 1.00 24.13 208 TYR A C 1
ATOM 1501 O O . TYR A 1 186 ? 6.738 -10.860 19.574 1.00 22.90 208 TYR A O 1
ATOM 1510 N N . LYS A 1 187 ? 4.721 -11.538 20.321 1.00 23.16 209 LYS A N 1
ATOM 1511 C CA . LYS A 1 187 ? 4.608 -10.380 21.210 1.00 24.39 209 LYS A CA 1
ATOM 1512 C C . LYS A 1 187 ? 5.670 -10.381 22.301 1.00 21.87 209 LYS A C 1
ATOM 1513 O O . LYS A 1 187 ? 6.063 -9.312 22.775 1.00 24.92 209 LYS A O 1
ATOM 1519 N N . LYS A 1 188 ? 6.132 -11.545 22.733 1.00 23.66 210 LYS A N 1
ATOM 1520 C CA . LYS A 1 188 ? 7.121 -11.533 23.797 1.00 29.50 210 LYS A CA 1
ATOM 1521 C C . LYS A 1 188 ? 8.532 -11.261 23.287 1.00 27.07 210 LYS A C 1
ATOM 1522 O O . LYS A 1 188 ? 9.448 -11.126 24.102 1.00 31.51 210 LYS A O 1
ATOM 1528 N N . HIS A 1 189 ? 8.724 -11.147 21.972 1.00 20.59 211 HIS A N 1
ATOM 1529 C CA . HIS A 1 189 ? 10.016 -10.781 21.405 1.00 20.76 211 HIS A CA 1
ATOM 1530 C C . HIS A 1 189 ? 10.034 -9.340 20.917 1.00 23.88 211 HIS A C 1
ATOM 1531 O O . HIS A 1 189 ? 11.042 -8.888 20.355 1.00 23.23 211 HIS A O 1
ATOM 1538 N N . LEU A 1 190 ? 8.946 -8.619 21.143 1.00 21.18 212 LEU A N 1
ATOM 1539 C CA . LEU A 1 190 ? 8.813 -7.226 20.760 1.00 18.78 212 LEU A CA 1
ATOM 1540 C C . LEU A 1 190 ? 9.514 -6.315 21.767 1.00 22.50 212 LEU A C 1
ATOM 1541 O O . LEU A 1 190 ? 9.449 -6.530 22.982 1.00 25.55 212 LEU A O 1
ATOM 1546 N N . LYS A 1 191 ? 10.185 -5.297 21.249 1.00 21.45 213 LYS A N 1
ATOM 1547 C CA . LYS A 1 191 ? 10.796 -4.245 22.058 1.00 20.83 213 LYS A CA 1
ATOM 1548 C C . LYS A 1 191 ? 10.506 -2.925 21.365 1.00 18.13 213 LYS A C 1
ATOM 1549 O O . LYS A 1 191 ? 10.504 -2.856 20.142 1.00 23.41 213 LYS A O 1
ATOM 1555 N N A ILE A 1 192 ? 10.244 -1.879 22.155 0.51 16.33 214 ILE A N 1
ATOM 1556 N N B ILE A 1 192 ? 10.303 -1.860 22.138 0.49 15.92 214 ILE A N 1
ATOM 1557 C CA A ILE A 1 192 ? 10.095 -0.548 21.564 0.51 21.16 214 ILE A CA 1
ATOM 1558 C CA B ILE A 1 192 ? 10.084 -0.572 21.482 0.49 21.07 214 ILE A CA 1
ATOM 1559 C C A ILE A 1 192 ? 11.439 -0.054 21.056 0.51 21.61 214 ILE A C 1
ATOM 1560 C C B ILE A 1 192 ? 11.417 0.060 21.088 0.49 21.40 214 ILE A C 1
ATOM 1561 O O A ILE A 1 192 ? 11.568 0.413 19.919 0.51 19.54 214 ILE A O 1
ATOM 1562 O O B ILE A 1 192 ? 11.533 0.680 20.026 0.49 18.45 214 ILE A O 1
ATOM 1571 N N . ILE A 1 193 ? 12.451 -0.116 21.915 1.00 16.77 215 ILE A N 1
ATOM 1572 C CA . ILE A 1 193 ? 13.812 0.247 21.564 1.00 19.85 215 ILE A CA 1
ATOM 1573 C C . ILE A 1 193 ? 14.706 -0.820 22.188 1.00 23.51 215 ILE A C 1
ATOM 1574 O O . ILE A 1 193 ? 14.295 -1.560 23.087 1.00 23.91 215 ILE A O 1
ATOM 1579 N N . SER A 1 194 ? 15.945 -0.897 21.704 1.00 22.57 216 SER A N 1
ATOM 1580 C CA . SER A 1 194 ? 16.896 -1.886 22.201 1.00 24.10 216 SER A CA 1
ATOM 1581 C C . SER A 1 194 ? 18.295 -1.280 22.196 1.00 22.53 216 SER A C 1
ATOM 1582 O O . SER A 1 194 ? 18.480 -0.111 21.834 1.00 17.42 216 SER A O 1
ATOM 1585 N N . TYR A 1 195 ? 19.292 -2.081 22.595 1.00 19.61 217 TYR A N 1
ATOM 1586 C CA . TYR A 1 195 ? 20.646 -1.539 22.677 1.00 18.01 217 TYR A CA 1
ATOM 1587 C C . TYR A 1 195 ? 21.698 -2.643 22.665 1.00 24.70 217 TYR A C 1
ATOM 1588 O O . TYR A 1 195 ? 21.434 -3.805 22.990 1.00 20.61 217 TYR A O 1
ATOM 1597 N N . SER A 1 196 ? 22.914 -2.243 22.299 1.00 27.30 218 SER A N 1
ATOM 1598 C CA . SER A 1 196 ? 24.122 -3.021 22.530 1.00 22.21 218 SER A CA 1
ATOM 1599 C C . SER A 1 196 ? 25.039 -2.161 23.384 1.00 20.75 218 SER A C 1
ATOM 1600 O O . SER A 1 196 ? 25.293 -1.002 23.047 1.00 26.10 218 SER A O 1
ATOM 1603 N N . LEU A 1 197 ? 25.502 -2.705 24.501 1.00 23.18 219 LEU A N 1
ATOM 1604 C CA . LEU A 1 197 ? 26.196 -1.908 25.503 1.00 20.65 219 LEU A CA 1
ATOM 1605 C C . LEU A 1 197 ? 27.628 -2.388 25.683 1.00 26.44 219 LEU A C 1
ATOM 1606 O O . LEU A 1 197 ? 27.889 -3.591 25.732 1.00 23.28 219 LEU A O 1
ATOM 1611 N N . ASP A 1 198 ? 28.554 -1.431 25.791 1.00 28.78 220 ASP A N 1
ATOM 1612 C CA . ASP A 1 198 ? 29.967 -1.692 26.070 1.00 30.52 220 ASP A CA 1
ATOM 1613 C C . ASP A 1 198 ? 30.274 -0.967 27.372 1.00 25.22 220 ASP A C 1
ATOM 1614 O O . ASP A 1 198 ? 30.657 0.214 27.360 1.00 30.25 220 ASP A O 1
ATOM 1619 N N . PRO A 1 199 ? 30.101 -1.623 28.520 1.00 24.73 221 PRO A N 1
ATOM 1620 C CA . PRO A 1 199 ? 30.263 -0.908 29.797 1.00 25.48 221 PRO A CA 1
ATOM 1621 C C . PRO A 1 199 ? 31.669 -0.351 30.007 1.00 22.81 221 PRO A C 1
ATOM 1622 O O . PRO A 1 199 ? 31.814 0.735 30.579 1.00 21.01 221 PRO A O 1
ATOM 1626 N N . ASP A 1 200 ? 32.705 -1.062 29.556 1.00 27.41 222 ASP A N 1
ATOM 1627 C CA . ASP A 1 200 ? 34.075 -0.600 29.799 1.00 26.22 222 ASP A CA 1
ATOM 1628 C C . ASP A 1 200 ? 34.355 0.700 29.060 1.00 31.02 222 ASP A C 1
ATOM 1629 O O . ASP A 1 200 ? 35.082 1.569 29.560 1.00 29.43 222 ASP A O 1
ATOM 1634 N N . ALA A 1 201 ? 33.784 0.855 27.871 1.00 28.95 223 ALA A N 1
ATOM 1635 C CA . ALA A 1 201 ? 33.995 2.053 27.078 1.00 32.53 223 ALA A CA 1
ATOM 1636 C C . ALA A 1 201 ? 32.973 3.142 27.367 1.00 29.93 223 ALA A C 1
ATOM 1637 O O . ALA A 1 201 ? 33.079 4.237 26.793 1.00 25.58 223 ALA A O 1
ATOM 1639 N N . ASN A 1 202 ? 31.998 2.879 28.242 1.00 23.48 224 ASN A N 1
ATOM 1640 C CA . ASN A 1 202 ? 30.934 3.840 28.503 1.00 24.55 224 ASN A CA 1
ATOM 1641 C C . ASN A 1 202 ? 30.298 4.267 27.177 1.00 22.38 224 ASN A C 1
ATOM 1642 O O . ASN A 1 202 ? 30.148 5.449 26.880 1.00 20.51 224 ASN A O 1
ATOM 1647 N N . GLU A 1 203 ? 29.961 3.276 26.361 1.00 25.72 225 GLU A N 1
ATOM 1648 C CA . GLU A 1 203 ? 29.385 3.496 25.042 1.00 24.00 225 GLU A CA 1
ATOM 1649 C C . GLU A 1 203 ? 28.161 2.610 24.866 1.00 22.33 225 GLU A C 1
ATOM 1650 O O . GLU A 1 203 ? 28.129 1.479 25.360 1.00 25.88 225 GLU A O 1
ATOM 1656 N N . ILE A 1 204 ? 27.153 3.124 24.161 1.00 17.84 226 ILE A N 1
ATOM 1657 C CA . ILE A 1 204 ? 25.932 2.360 23.918 1.00 15.79 226 ILE A CA 1
ATOM 1658 C C . ILE A 1 204 ? 25.444 2.628 22.499 1.00 22.79 226 ILE A C 1
ATOM 1659 O O . ILE A 1 204 ? 25.548 3.751 21.992 1.00 24.94 226 ILE A O 1
ATOM 1664 N N . LYS A 1 205 ? 24.986 1.568 21.830 1.00 18.59 227 LYS A N 1
ATOM 1665 C CA . LYS A 1 205 ? 24.320 1.667 20.540 1.00 18.63 227 LYS A CA 1
ATOM 1666 C C . LYS A 1 205 ? 22.839 1.418 20.795 1.00 19.64 227 LYS A C 1
ATOM 1667 O O . LYS A 1 205 ? 22.483 0.365 21.328 1.00 26.15 227 LYS A O 1
ATOM 1673 N N . VAL A 1 206 ? 21.989 2.373 20.427 1.00 24.61 228 VAL A N 1
ATOM 1674 C CA . VAL A 1 206 ? 20.540 2.266 20.624 1.00 18.09 228 VAL A CA 1
ATOM 1675 C C . VAL A 1 206 ? 19.901 1.927 19.283 1.00 23.05 228 VAL A C 1
ATOM 1676 O O . VAL A 1 206 ? 20.187 2.582 18.273 1.00 16.65 228 VAL A O 1
ATOM 1680 N N . PHE A 1 207 ? 19.052 0.897 19.273 1.00 18.30 229 PHE A N 1
ATOM 1681 C CA . PHE A 1 207 ? 18.355 0.433 18.077 1.00 15.79 229 PHE A CA 1
ATOM 1682 C C . PHE A 1 207 ? 16.881 0.787 18.170 1.00 15.96 229 PHE A C 1
ATOM 1683 O O . PHE A 1 207 ? 16.260 0.649 19.225 1.00 19.94 229 PHE A O 1
ATOM 1691 N N . SER A 1 208 ? 16.332 1.242 17.054 1.00 16.72 230 SER A N 1
ATOM 1692 C CA . SER A 1 208 ? 14.917 1.561 16.980 1.00 15.53 230 SER A CA 1
ATOM 1693 C C . SER A 1 208 ? 14.522 1.400 15.527 1.00 18.42 230 SER A C 1
ATOM 1694 O O . SER A 1 208 ? 15.377 1.356 14.645 1.00 19.73 230 SER A O 1
ATOM 1697 N N . HIS A 1 209 ? 13.214 1.268 15.289 1.00 19.29 231 HIS A N 1
ATOM 1698 C CA . HIS A 1 209 ? 12.758 1.156 13.910 1.00 15.30 231 HIS A CA 1
ATOM 1699 C C . HIS A 1 209 ? 13.015 2.444 13.123 1.00 18.21 231 HIS A C 1
ATOM 1700 O O . HIS A 1 209 ? 13.411 2.397 11.948 1.00 20.40 231 HIS A O 1
ATOM 1707 N N . ALA A 1 210 ? 12.811 3.601 13.752 1.00 18.24 232 ALA A N 1
ATOM 1708 C CA . ALA A 1 210 ? 12.888 4.900 13.095 1.00 16.71 232 ALA A CA 1
ATOM 1709 C C . ALA A 1 210 ? 13.799 5.822 13.893 1.00 20.46 232 ALA A C 1
ATOM 1710 O O . ALA A 1 210 ? 14.211 5.503 15.008 1.00 15.46 232 ALA A O 1
ATOM 1712 N N . GLY A 1 211 ? 14.086 6.993 13.328 1.00 23.39 233 GLY A N 1
ATOM 1713 C CA . GLY A 1 211 ? 15.040 7.902 13.957 1.00 21.74 233 GLY A CA 1
ATOM 1714 C C . GLY A 1 211 ? 14.474 8.555 15.211 1.00 22.47 233 GLY A C 1
ATOM 1715 O O . GLY A 1 211 ? 13.435 9.229 15.167 1.00 26.59 233 GLY A O 1
ATOM 1716 N N . ILE A 1 212 ? 15.171 8.388 16.333 1.00 20.42 234 ILE A N 1
ATOM 1717 C CA . ILE A 1 212 ? 14.797 8.980 17.608 1.00 15.23 234 ILE A CA 1
ATOM 1718 C C . ILE A 1 212 ? 16.035 9.596 18.245 1.00 19.88 234 ILE A C 1
ATOM 1719 O O . ILE A 1 212 ? 17.151 9.491 17.726 1.00 20.96 234 ILE A O 1
ATOM 1724 N N . GLY A 1 213 ? 15.828 10.207 19.407 1.00 21.63 235 GLY A N 1
ATOM 1725 C CA . GLY A 1 213 ? 16.931 10.730 20.186 1.00 20.76 235 GLY A CA 1
ATOM 1726 C C . GLY A 1 213 ? 16.746 10.364 21.638 1.00 19.56 235 GLY A C 1
ATOM 1727 O O . GLY A 1 213 ? 15.801 9.642 21.980 1.00 18.69 235 GLY A O 1
ATOM 1728 N N . LEU A 1 214 ? 17.636 10.861 22.504 1.00 21.40 236 LEU A N 1
ATOM 1729 C CA . LEU A 1 214 ? 17.442 10.701 23.944 1.00 22.89 236 LEU A CA 1
ATOM 1730 C C . LEU A 1 214 ? 16.127 11.308 24.422 1.00 21.38 236 LEU A C 1
ATOM 1731 O O . LEU A 1 214 ? 15.580 10.869 25.441 1.00 20.93 236 LEU A O 1
ATOM 1736 N N . ASN A 1 215 ? 15.610 12.322 23.719 1.00 18.53 237 ASN A N 1
ATOM 1737 C CA . ASN A 1 215 ? 14.358 12.938 24.140 1.00 23.88 237 ASN A CA 1
ATOM 1738 C C . ASN A 1 215 ? 13.205 11.941 24.049 1.00 20.53 237 ASN A C 1
ATOM 1739 O O . ASN A 1 215 ? 12.309 11.948 24.896 1.00 20.10 237 ASN A O 1
ATOM 1744 N N . HIS A 1 216 ? 13.211 11.083 23.024 1.00 17.34 238 HIS A N 1
ATOM 1745 C CA . HIS A 1 216 ? 12.174 10.053 22.916 1.00 15.66 238 HIS A CA 1
ATOM 1746 C C . HIS A 1 216 ? 12.260 9.062 24.069 1.00 15.79 238 HIS A C 1
ATOM 1747 O O . HIS A 1 216 ? 11.236 8.635 24.615 1.00 18.42 238 HIS A O 1
ATOM 1754 N N . ILE A 1 217 ? 13.475 8.650 24.427 1.00 14.78 239 ILE A N 1
ATOM 1755 C CA . ILE A 1 217 ? 13.642 7.685 25.511 1.00 14.77 239 ILE A CA 1
ATOM 1756 C C . ILE A 1 217 ? 13.169 8.287 26.826 1.00 16.70 239 ILE A C 1
ATOM 1757 O O . ILE A 1 217 ? 12.508 7.623 27.634 1.00 21.36 239 ILE A O 1
ATOM 1762 N N . ARG A 1 218 ? 13.458 9.569 27.042 1.00 20.47 240 ARG A N 1
ATOM 1763 C CA . ARG A 1 218 ? 12.950 10.245 28.231 1.00 20.44 240 ARG A CA 1
ATOM 1764 C C . ARG A 1 218 ? 11.428 10.293 28.224 1.00 22.54 240 ARG A C 1
ATOM 1765 O O . ARG A 1 218 ? 10.786 10.090 29.261 1.00 22.73 240 ARG A O 1
ATOM 1773 N N . GLY A 1 219 ? 10.831 10.568 27.064 1.00 22.46 241 GLY A N 1
ATOM 1774 C CA . GLY A 1 219 ? 9.382 10.568 26.979 1.00 19.70 241 GLY A CA 1
ATOM 1775 C C . GLY A 1 219 ? 8.785 9.197 27.241 1.00 21.21 241 GLY A C 1
ATOM 1776 O O . GLY A 1 219 ? 7.732 9.082 27.872 1.00 22.58 241 GLY A O 1
ATOM 1777 N N . LEU A 1 220 ? 9.448 8.144 26.753 1.00 19.51 242 LEU A N 1
ATOM 1778 C CA . LEU A 1 220 ? 8.964 6.785 26.973 1.00 19.04 242 LEU A CA 1
ATOM 1779 C C . LEU A 1 220 ? 9.029 6.418 28.450 1.00 23.36 242 LEU A C 1
ATOM 1780 O O . LEU A 1 220 ? 8.091 5.836 28.999 1.00 21.78 242 LEU A O 1
ATOM 1785 N N . ALA A 1 221 ? 10.137 6.742 29.113 1.00 24.91 243 ALA A N 1
ATOM 1786 C CA . ALA A 1 221 ? 10.213 6.474 30.546 1.00 23.15 243 ALA A CA 1
ATOM 1787 C C . ALA A 1 221 ? 9.069 7.158 31.290 1.00 25.47 243 ALA A C 1
ATOM 1788 O O . ALA A 1 221 ? 8.448 6.559 32.176 1.00 27.21 243 ALA A O 1
ATOM 1790 N N . ARG A 1 222 ? 8.759 8.405 30.920 1.00 22.60 244 ARG A N 1
ATOM 1791 C CA . ARG A 1 222 ? 7.632 9.112 31.524 1.00 24.38 244 ARG A CA 1
ATOM 1792 C C . ARG A 1 222 ? 6.304 8.425 31.213 1.00 28.18 244 ARG A C 1
ATOM 1793 O O . ARG A 1 222 ? 5.466 8.247 32.102 1.00 27.32 244 ARG A O 1
ATOM 1801 N N . LYS A 1 223 ? 6.095 8.039 29.952 1.00 24.32 245 LYS A N 1
ATOM 1802 C CA . LYS A 1 223 ? 4.848 7.380 29.557 1.00 25.79 245 LYS A CA 1
ATOM 1803 C C . LYS A 1 223 ? 4.617 6.094 30.344 1.00 29.44 245 LYS A C 1
ATOM 1804 O O . LYS A 1 223 ? 3.491 5.818 30.773 1.00 31.52 245 LYS A O 1
ATOM 1810 N N . PHE A 1 224 ? 5.669 5.305 30.557 1.00 28.98 246 PHE A N 1
ATOM 1811 C CA . PHE A 1 224 ? 5.571 4.033 31.266 1.00 31.25 246 PHE A CA 1
ATOM 1812 C C . PHE A 1 224 ? 5.826 4.148 32.764 1.00 32.38 246 PHE A C 1
ATOM 1813 O O . PHE A 1 224 ? 5.798 3.125 33.461 1.00 30.94 246 PHE A O 1
ATOM 1821 N N . LYS A 1 225 ? 6.056 5.366 33.267 1.00 23.60 247 LYS A N 1
ATOM 1822 C CA . LYS A 1 225 ? 6.153 5.642 34.705 1.00 33.84 247 LYS A CA 1
ATOM 1823 C C . LYS A 1 225 ? 7.341 4.914 35.334 1.00 36.24 247 LYS A C 1
ATOM 1824 O O . LYS A 1 225 ? 7.220 4.250 36.364 1.00 32.41 247 LYS A O 1
ATOM 1830 N N . VAL A 1 226 ? 8.498 5.034 34.697 1.00 29.64 248 VAL A N 1
ATOM 1831 C CA . VAL A 1 226 ? 9.733 4.461 35.216 1.00 26.36 248 VAL A CA 1
ATOM 1832 C C . VAL A 1 226 ? 10.759 5.585 35.279 1.00 29.54 248 VAL A C 1
ATOM 1833 O O . VAL A 1 226 ? 10.664 6.571 34.532 1.00 24.53 248 VAL A O 1
ATOM 1837 N N . PRO A 1 227 ? 11.745 5.469 36.168 1.00 35.19 249 PRO A N 1
ATOM 1838 C CA . PRO A 1 227 ? 12.768 6.517 36.261 1.00 41.88 249 PRO A CA 1
ATOM 1839 C C . PRO A 1 227 ? 13.633 6.566 35.015 1.00 34.33 249 PRO A C 1
ATOM 1840 O O . PRO A 1 227 ? 14.064 5.536 34.496 1.00 37.35 249 PRO A O 1
ATOM 1844 N N . TYR A 1 228 ? 13.868 7.781 34.526 1.00 29.66 250 TYR A N 1
ATOM 1845 C CA . TYR A 1 228 ? 14.800 8.021 33.434 1.00 24.17 250 TYR A CA 1
ATOM 1846 C C . TYR A 1 228 ? 16.147 8.415 34.028 1.00 28.60 250 TYR A C 1
ATOM 1847 O O . TYR A 1 228 ? 16.227 9.368 34.809 1.00 30.68 250 TYR A O 1
ATOM 1856 N N . SER A 1 229 ? 17.199 7.694 33.652 1.00 22.69 251 SER A N 1
ATOM 1857 C CA . SER A 1 229 ? 18.553 8.043 34.069 1.00 25.02 251 SER A CA 1
ATOM 1858 C C . SER A 1 229 ? 19.482 7.954 32.872 1.00 26.57 251 SER A C 1
ATOM 1859 O O . SER A 1 229 ? 19.470 6.954 32.149 1.00 25.87 251 SER A O 1
ATOM 1862 N N . GLU A 1 230 ? 20.284 9.006 32.669 1.00 23.95 252 GLU A N 1
ATOM 1863 C CA . GLU A 1 230 ? 21.285 9.044 31.611 1.00 26.36 252 GLU A CA 1
ATOM 1864 C C . GLU A 1 230 ? 22.664 9.357 32.178 1.00 27.94 252 GLU A C 1
ATOM 1865 O O . GLU A 1 230 ? 23.473 10.018 31.520 1.00 27.15 252 GLU A O 1
ATOM 1871 N N . GLU A 1 231 ? 22.939 8.905 33.405 1.00 25.35 253 GLU A N 1
ATOM 1872 C CA . GLU A 1 231 ? 24.195 9.269 34.041 1.00 26.43 253 GLU A CA 1
ATOM 1873 C C . GLU A 1 231 ? 25.386 8.541 33.437 1.00 23.14 253 GLU A C 1
ATOM 1874 O O . GLU A 1 231 ? 26.529 8.939 33.697 1.00 26.60 253 GLU A O 1
ATOM 1880 N N . SER A 1 232 ? 25.140 7.509 32.637 1.00 19.67 254 SER A N 1
ATOM 1881 C CA . SER A 1 232 ? 26.176 6.703 32.000 1.00 20.66 254 SER A CA 1
ATOM 1882 C C . SER A 1 232 ? 25.490 5.840 30.953 1.00 23.22 254 SER A C 1
ATOM 1883 O O . SER A 1 232 ? 24.258 5.749 30.916 1.00 23.25 254 SER A O 1
ATOM 1886 N N . ALA A 1 233 ? 26.301 5.198 30.105 1.00 22.47 255 ALA A N 1
ATOM 1887 C CA . ALA A 1 233 ? 25.745 4.247 29.140 1.00 22.03 255 ALA A CA 1
ATOM 1888 C C . ALA A 1 233 ? 25.043 3.091 29.844 1.00 21.71 255 ALA A C 1
ATOM 1889 O O . ALA A 1 233 ? 23.967 2.654 29.411 1.00 24.34 255 ALA A O 1
ATOM 1891 N N . VAL A 1 234 ? 25.644 2.580 30.927 1.00 22.13 256 VAL A N 1
ATOM 1892 C CA . VAL A 1 234 ? 25.025 1.531 31.731 1.00 23.99 256 VAL A CA 1
ATOM 1893 C C . VAL A 1 234 ? 23.695 2.009 32.302 1.00 22.07 256 VAL A C 1
ATOM 1894 O O . VAL A 1 234 ? 22.711 1.262 32.326 1.00 24.44 256 VAL A O 1
ATOM 1898 N N . ASP A 1 235 ? 23.641 3.257 32.772 1.00 21.72 257 ASP A N 1
ATOM 1899 C CA . ASP A 1 235 ? 22.394 3.761 33.343 1.00 27.29 257 ASP A CA 1
ATOM 1900 C C . ASP A 1 235 ? 21.306 3.884 32.282 1.00 29.72 257 ASP A C 1
ATOM 1901 O O . ASP A 1 235 ? 20.133 3.594 32.544 1.00 23.42 257 ASP A O 1
ATOM 1906 N N . LEU A 1 236 ? 21.670 4.333 31.083 1.00 28.80 258 LEU A N 1
ATOM 1907 C CA . LEU A 1 236 ? 20.685 4.439 30.015 1.00 20.26 258 LEU A CA 1
ATOM 1908 C C . LEU A 1 236 ? 20.150 3.069 29.636 1.00 23.01 258 LEU A C 1
ATOM 1909 O O . LEU A 1 236 ? 18.946 2.900 29.400 1.00 21.80 258 LEU A O 1
ATOM 1914 N N . ALA A 1 237 ? 21.036 2.075 29.586 1.00 23.56 259 ALA A N 1
ATOM 1915 C CA . ALA A 1 237 ? 20.615 0.707 29.326 1.00 21.64 259 ALA A CA 1
ATOM 1916 C C . ALA A 1 237 ? 19.645 0.229 30.393 1.00 20.64 259 ALA A C 1
ATOM 1917 O O . ALA A 1 237 ? 18.664 -0.460 30.094 1.00 21.88 259 ALA A O 1
ATOM 1919 N N . LYS A 1 238 ? 19.894 0.592 31.652 1.00 20.79 260 LYS A N 1
ATOM 1920 C CA . LYS A 1 238 ? 18.969 0.216 32.714 1.00 23.34 260 LYS A CA 1
ATOM 1921 C C . LYS A 1 238 ? 17.611 0.876 32.509 1.00 30.05 260 LYS A C 1
ATOM 1922 O O . LYS A 1 238 ? 16.564 0.254 32.731 1.00 27.08 260 LYS A O 1
ATOM 1925 N N . THR A 1 239 ? 17.611 2.128 32.060 1.00 20.79 261 THR A N 1
ATOM 1926 C CA . THR A 1 239 ? 16.356 2.815 31.765 1.00 17.30 261 THR A CA 1
ATOM 1927 C C . THR A 1 239 ? 15.618 2.127 30.621 1.00 19.39 261 THR A C 1
ATOM 1928 O O . THR A 1 239 ? 14.387 2.009 30.647 1.00 21.15 261 THR A O 1
ATOM 1932 N N . ILE A 1 240 ? 16.355 1.679 29.599 1.00 22.15 262 ILE A N 1
ATOM 1933 C CA . ILE A 1 240 ? 15.711 1.069 28.437 1.00 21.98 262 ILE A CA 1
ATOM 1934 C C . ILE A 1 240 ? 15.099 -0.268 28.834 1.00 22.77 262 ILE A C 1
ATOM 1935 O O . ILE A 1 240 ? 13.966 -0.588 28.455 1.00 20.06 262 ILE A O 1
ATOM 1940 N N . ASP A 1 241 ? 15.822 -1.036 29.661 1.00 20.01 263 ASP A N 1
ATOM 1941 C CA . ASP A 1 241 ? 15.292 -2.264 30.255 1.00 24.83 263 ASP A CA 1
ATOM 1942 C C . ASP A 1 241 ? 13.972 -2.014 30.980 1.00 23.09 263 ASP A C 1
ATOM 1943 O O . ASP A 1 241 ? 13.021 -2.797 30.849 1.00 26.66 263 ASP A O 1
ATOM 1948 N N . ALA A 1 242 ? 13.905 -0.939 31.769 1.00 25.12 264 ALA A N 1
ATOM 1949 C CA . ALA A 1 242 ? 12.683 -0.628 32.503 1.00 24.07 264 ALA A CA 1
ATOM 1950 C C . ALA A 1 242 ? 11.545 -0.277 31.554 1.00 25.13 264 ALA A C 1
ATOM 1951 O O . ALA A 1 242 ? 10.397 -0.699 31.760 1.00 24.86 264 ALA A O 1
ATOM 1953 N N . ILE A 1 243 ? 11.843 0.501 30.514 1.00 25.12 265 ILE A N 1
ATOM 1954 C CA . ILE A 1 243 ? 10.832 0.823 29.515 1.00 22.55 265 ILE A CA 1
ATOM 1955 C C . ILE A 1 243 ? 10.311 -0.449 28.856 1.00 23.09 265 ILE A C 1
ATOM 1956 O O . ILE A 1 243 ? 9.102 -0.632 28.711 1.00 18.90 265 ILE A O 1
ATOM 1961 N N . ASN A 1 244 ? 11.214 -1.357 28.467 1.00 18.11 266 ASN A N 1
ATOM 1962 C CA . ASN A 1 244 ? 10.767 -2.556 27.773 1.00 22.25 266 ASN A CA 1
ATOM 1963 C C . ASN A 1 244 ? 10.028 -3.500 28.711 1.00 22.31 266 ASN A C 1
ATOM 1964 O O . ASN A 1 244 ? 9.148 -4.242 28.260 1.00 23.19 266 ASN A O 1
ATOM 1969 N N . LYS A 1 245 ? 10.353 -3.482 30.009 1.00 27.04 267 LYS A N 1
ATOM 1970 C CA . LYS A 1 245 ? 9.627 -4.335 30.949 1.00 25.16 267 LYS A CA 1
ATOM 1971 C C . LYS A 1 245 ? 8.184 -3.888 31.081 1.00 30.27 267 LYS A C 1
ATOM 1972 O O . LYS A 1 245 ? 7.270 -4.718 31.086 1.00 23.90 267 LYS A O 1
ATOM 1978 N N . LYS A 1 246 ? 7.965 -2.582 31.216 1.00 17.21 268 LYS A N 1
ATOM 1979 C CA . LYS A 1 246 ? 6.606 -2.057 31.227 1.00 16.02 268 LYS A CA 1
ATOM 1980 C C . LYS A 1 246 ? 5.897 -2.349 29.912 1.00 18.95 268 LYS A C 1
ATOM 1981 O O . LYS A 1 246 ? 4.702 -2.673 29.903 1.00 21.02 268 LYS A O 1
ATOM 1987 N N . PHE A 1 247 ? 6.618 -2.260 28.791 1.00 20.34 269 PHE A N 1
ATOM 1988 C CA . PHE A 1 247 ? 5.998 -2.543 27.500 1.00 24.77 269 PHE A CA 1
ATOM 1989 C C . PHE A 1 247 ? 5.556 -3.997 27.420 1.00 22.77 269 PHE A C 1
ATOM 1990 O O . PHE A 1 247 ? 4.449 -4.299 26.946 1.00 21.27 269 PHE A O 1
ATOM 1998 N N . ALA A 1 248 ? 6.406 -4.909 27.896 1.00 22.08 270 ALA A N 1
ATOM 1999 C CA . ALA A 1 248 ? 6.069 -6.328 27.906 1.00 24.64 270 ALA A CA 1
ATOM 2000 C C . ALA A 1 248 ? 4.848 -6.615 28.766 1.00 23.22 270 ALA A C 1
ATOM 2001 O O . ALA A 1 248 ? 4.085 -7.534 28.460 1.00 22.73 270 ALA A O 1
ATOM 2003 N N . GLU A 1 249 ? 4.646 -5.856 29.849 1.00 24.41 271 GLU A N 1
ATOM 2004 C CA . GLU A 1 249 ? 3.411 -6.010 30.616 1.00 24.38 271 GLU A CA 1
ATOM 2005 C C . GLU A 1 249 ? 2.196 -5.631 29.783 1.00 22.83 271 GLU A C 1
ATOM 2006 O O . GLU A 1 249 ? 1.156 -6.294 29.864 1.00 23.64 271 GLU A O 1
ATOM 2012 N N . LYS A 1 250 ? 2.303 -4.562 28.990 1.00 22.73 272 LYS A N 1
ATOM 2013 C CA . LYS A 1 250 ? 1.232 -4.219 28.062 1.00 20.83 272 LYS A CA 1
ATOM 2014 C C . LYS A 1 250 ? 1.042 -5.312 27.025 1.00 19.87 272 LYS A C 1
ATOM 2015 O O . LYS A 1 250 ? -0.089 -5.619 26.650 1.00 23.50 272 LYS A O 1
ATOM 2021 N N . ALA A 1 251 ? 2.139 -5.880 26.512 1.00 17.32 273 ALA A N 1
ATOM 2022 C CA . ALA A 1 251 ? 1.999 -7.002 25.591 1.00 19.29 273 ALA A CA 1
ATOM 2023 C C . ALA A 1 251 ? 1.233 -8.146 26.250 1.00 25.53 273 ALA A C 1
ATOM 2024 O O . ALA A 1 251 ? 0.309 -8.713 25.653 1.00 22.18 273 ALA A O 1
ATOM 2026 N N . SER A 1 252 ? 1.567 -8.455 27.510 1.00 25.07 274 SER A N 1
ATOM 2027 C CA . SER A 1 252 ? 0.941 -9.591 28.190 1.00 29.66 274 SER A CA 1
ATOM 2028 C C . SER A 1 252 ? -0.554 -9.379 28.402 1.00 28.64 274 SER A C 1
ATOM 2029 O O . SER A 1 252 ? -1.334 -10.334 28.322 1.00 28.01 274 SER A O 1
ATOM 2032 N N . SER A 1 253 ? -0.970 -8.149 28.684 1.00 25.47 275 SER A N 1
ATOM 2033 C CA . SER A 1 253 ? -2.375 -7.858 28.960 1.00 25.02 275 SER A CA 1
ATOM 2034 C C . SER A 1 253 ? -3.168 -7.501 27.709 1.00 20.47 275 SER A C 1
ATOM 2035 O O . SER A 1 253 ? -4.359 -7.187 27.815 1.00 26.88 275 SER A O 1
ATOM 2038 N N . GLY A 1 254 ? -2.546 -7.563 26.534 1.00 20.11 276 GLY A N 1
ATOM 2039 C CA . GLY A 1 254 ? -3.268 -7.261 25.317 1.00 20.00 276 GLY A CA 1
ATOM 2040 C C . GLY A 1 254 ? -3.603 -5.796 25.175 1.00 22.36 276 GLY A C 1
ATOM 2041 O O . GLY A 1 254 ? -4.650 -5.457 24.606 1.00 21.66 276 GLY A O 1
ATOM 2042 N N . GLU A 1 255 ? -2.747 -4.911 25.700 1.00 20.01 277 GLU A N 1
ATOM 2043 C CA . GLU A 1 255 ? -3.041 -3.484 25.785 1.00 23.13 277 GLU A CA 1
ATOM 2044 C C . GLU A 1 255 ? -1.996 -2.611 25.092 1.00 21.70 277 GLU A C 1
ATOM 2045 O O . GLU A 1 255 ? -1.935 -1.409 25.359 1.00 19.18 277 GLU A O 1
ATOM 2051 N N . ILE A 1 256 ? -1.164 -3.184 24.217 1.00 21.09 278 ILE A N 1
ATOM 2052 C CA . ILE A 1 256 ? -0.291 -2.343 23.394 1.00 18.89 278 ILE A CA 1
ATOM 2053 C C . ILE A 1 256 ? -1.124 -1.318 22.640 1.00 17.71 278 ILE A C 1
ATOM 2054 O O . ILE A 1 256 ? -0.716 -0.162 22.471 1.00 22.22 278 ILE A O 1
ATOM 2059 N N . HIS A 1 257 ? -2.323 -1.721 22.199 1.00 17.72 279 HIS A N 1
ATOM 2060 C CA . HIS A 1 257 ? -3.154 -0.823 21.406 1.00 18.86 279 HIS A CA 1
ATOM 2061 C C . HIS A 1 257 ? -3.623 0.401 22.197 1.00 20.64 279 HIS A C 1
ATOM 2062 O O . HIS A 1 257 ? -4.097 1.361 21.585 1.00 21.48 279 HIS A O 1
ATOM 2069 N N . THR A 1 258 ? -3.512 0.391 23.534 1.00 18.19 280 THR A N 1
ATOM 2070 C CA . THR A 1 258 ? -3.866 1.553 24.346 1.00 20.59 280 THR A CA 1
ATOM 2071 C C . THR A 1 258 ? -2.738 2.583 24.428 1.00 21.99 280 THR A C 1
ATOM 2072 O O . THR A 1 258 ? -2.925 3.645 25.047 1.00 23.53 280 THR A O 1
ATOM 2076 N N . LEU A 1 259 ? -1.576 2.306 23.832 1.00 18.12 281 LEU A N 1
ATOM 2077 C CA . LEU A 1 259 ? -0.443 3.224 23.946 1.00 16.62 281 LEU A CA 1
ATOM 2078 C C . LEU A 1 259 ? -0.464 4.357 22.923 1.00 18.54 281 LEU A C 1
ATOM 2079 O O . LEU A 1 259 ? 0.485 5.147 22.901 1.00 23.58 281 LEU A O 1
ATOM 2084 N N . TYR A 1 260 ? -1.520 4.461 22.112 1.00 19.92 282 TYR A N 1
ATOM 2085 C CA . TYR A 1 260 ? -1.639 5.447 21.042 1.00 21.04 282 TYR A CA 1
ATOM 2086 C C . TYR A 1 260 ? -3.121 5.576 20.708 1.00 17.89 282 TYR A C 1
ATOM 2087 O O . TYR A 1 260 ? -3.924 4.689 21.012 1.00 22.61 282 TYR A O 1
ATOM 2096 N N . THR A 1 261 ? -3.473 6.658 20.024 1.00 17.20 283 THR A N 1
ATOM 2097 C CA . THR A 1 261 ? -4.790 6.746 19.401 1.00 22.30 283 THR A CA 1
ATOM 2098 C C . THR A 1 261 ? -4.603 6.874 17.896 1.00 19.79 283 THR A C 1
ATOM 2099 O O . THR A 1 261 ? -3.515 7.191 17.414 1.00 19.46 283 THR A O 1
ATOM 2103 N N . HIS A 1 262 ? -5.665 6.587 17.140 1.00 21.48 284 HIS A N 1
ATOM 2104 C CA . HIS A 1 262 ? -5.492 6.532 15.693 1.00 23.61 284 HIS A CA 1
ATOM 2105 C C . HIS A 1 262 ? -5.210 7.910 15.096 1.00 20.75 284 HIS A C 1
ATOM 2106 O O . HIS A 1 262 ? -4.550 8.008 14.059 1.00 17.41 284 HIS A O 1
ATOM 2113 N N . ASP A 1 263 ? -5.671 8.982 15.736 1.00 19.85 285 ASP A N 1
ATOM 2114 C CA . ASP A 1 263 ? -5.338 10.312 15.226 1.00 22.04 285 ASP A CA 1
ATOM 2115 C C . ASP A 1 263 ? -3.828 10.552 15.280 1.00 23.22 285 ASP A C 1
ATOM 2116 O O . ASP A 1 263 ? -3.258 11.237 14.418 1.00 20.54 285 ASP A O 1
ATOM 2121 N N . MET A 1 264 ? -3.166 10.000 16.299 1.00 17.53 286 MET A N 1
ATOM 2122 C CA . MET A 1 264 ? -1.707 10.105 16.373 1.00 18.51 286 MET A CA 1
ATOM 2123 C C . MET A 1 264 ? -1.052 9.424 15.183 1.00 21.06 286 MET A C 1
ATOM 2124 O O . MET A 1 264 ? -0.018 9.876 14.684 1.00 19.79 286 MET A O 1
ATOM 2129 N N . MET A 1 265 ? -1.630 8.322 14.722 1.00 19.17 287 MET A N 1
ATOM 2130 C CA . MET A 1 265 ? -1.000 7.572 13.639 1.00 21.39 287 MET A CA 1
ATOM 2131 C C . MET A 1 265 ? -1.246 8.237 12.288 1.00 14.62 287 MET A C 1
ATOM 2132 O O . MET A 1 265 ? -0.379 8.205 11.403 1.00 20.07 287 MET A O 1
ATOM 2137 N N . TYR A 1 266 ? -2.411 8.854 12.101 1.00 17.79 288 TYR A N 1
ATOM 2138 C CA . TYR A 1 266 ? -2.616 9.622 10.873 1.00 17.99 288 TYR A CA 1
ATOM 2139 C C . TYR A 1 266 ? -1.632 10.786 10.803 1.00 22.03 288 TYR A C 1
ATOM 2140 O O . TYR A 1 266 ? -1.009 11.036 9.765 1.00 19.05 288 TYR A O 1
ATOM 2149 N N . ARG A 1 267 ? -1.499 11.523 11.899 1.00 16.99 289 ARG A N 1
ATOM 2150 C CA . ARG A 1 267 ? -0.570 12.649 11.899 1.00 16.77 289 ARG A CA 1
ATOM 2151 C C . ARG A 1 267 ? 0.867 12.153 11.827 1.00 17.12 289 ARG A C 1
ATOM 2152 O O . ARG A 1 267 ? 1.728 12.806 11.226 1.00 18.97 289 ARG A O 1
ATOM 2160 N N . GLY A 1 268 ? 1.138 10.997 12.437 1.00 19.59 290 GLY A N 1
ATOM 2161 C CA . GLY A 1 268 ? 2.447 10.385 12.280 1.00 21.22 290 GLY A CA 1
ATOM 2162 C C . GLY A 1 268 ? 2.746 10.074 10.828 1.00 18.56 290 GLY A C 1
ATOM 2163 O O . GLY A 1 268 ? 3.794 10.444 10.298 1.00 21.34 290 GLY A O 1
ATOM 2164 N N . TYR A 1 269 ? 1.816 9.409 10.158 1.00 19.53 291 TYR A N 1
ATOM 2165 C CA . TYR A 1 269 ? 2.016 9.123 8.745 1.00 14.31 291 TYR A CA 1
ATOM 2166 C C . TYR A 1 269 ? 2.227 10.411 7.959 1.00 19.10 291 TYR A C 1
ATOM 2167 O O . TYR A 1 269 ? 3.101 10.478 7.084 1.00 22.17 291 TYR A O 1
ATOM 2176 N N . ALA A 1 270 ? 1.441 11.448 8.267 1.00 18.68 292 ALA A N 1
ATOM 2177 C CA . ALA A 1 270 ? 1.483 12.685 7.496 1.00 16.57 292 ALA A CA 1
ATOM 2178 C C . ALA A 1 270 ? 2.809 13.420 7.670 1.00 25.61 292 ALA A C 1
ATOM 2179 O O . ALA A 1 270 ? 3.088 14.353 6.912 1.00 40.94 292 ALA A O 1
ATOM 2181 N N . GLY A 1 271 ? 3.605 13.030 8.664 1.00 47.13 293 GLY A N 1
ATOM 2182 C CA . GLY A 1 271 ? 4.905 13.621 8.877 1.00 39.92 293 GLY A CA 1
ATOM 2183 C C . GLY A 1 271 ? 4.961 14.700 9.929 1.00 17.57 293 GLY A C 1
ATOM 2184 O O . GLY A 1 271 ? 6.012 15.340 10.076 1.00 21.44 293 GLY A O 1
ATOM 2185 N N . GLU A 1 272 ? 3.884 14.904 10.682 1.00 18.82 294 GLU A N 1
ATOM 2186 C CA . GLU A 1 272 ? 3.757 16.004 11.621 1.00 17.35 294 GLU A CA 1
ATOM 2187 C C . GLU A 1 272 ? 4.565 15.755 12.883 1.00 23.74 294 GLU A C 1
ATOM 2188 O O . GLU A 1 272 ? 5.043 14.651 13.136 1.00 22.68 294 GLU A O 1
ATOM 2194 N N . HIS A 1 273 ? 4.713 16.823 13.668 1.00 24.59 295 HIS A N 1
ATOM 2195 C CA . HIS A 1 273 ? 5.221 16.739 15.032 1.00 24.47 295 HIS A CA 1
ATOM 2196 C C . HIS A 1 273 ? 4.259 15.967 15.927 1.00 18.88 295 HIS A C 1
ATOM 2197 O O . HIS A 1 273 ? 3.037 16.061 15.795 1.00 22.46 295 HIS A O 1
ATOM 2204 N N . LEU A 1 274 ? 4.824 15.221 16.876 1.00 20.19 296 LEU A N 1
ATOM 2205 C CA . LEU A 1 274 ? 4.047 14.515 17.892 1.00 24.25 296 LEU A CA 1
ATOM 2206 C C . LEU A 1 274 ? 4.628 14.882 19.258 1.00 24.65 296 LEU A C 1
ATOM 2207 O O . LEU A 1 274 ? 5.243 14.053 19.929 1.00 25.03 296 LEU A O 1
ATOM 2212 N N . ASN A 1 275 ? 4.419 16.141 19.663 1.00 24.40 297 ASN A N 1
ATOM 2213 C CA . ASN A 1 275 ? 5.137 16.699 20.807 1.00 27.44 297 ASN A CA 1
ATOM 2214 C C . ASN A 1 275 ? 4.479 16.422 22.155 1.00 35.81 297 ASN A C 1
ATOM 2215 O O . ASN A 1 275 ? 5.139 16.594 23.185 1.00 36.34 297 ASN A O 1
ATOM 2220 N N A SER A 1 276 ? 3.211 16.012 22.170 0.54 32.70 298 SER A N 1
ATOM 2221 N N B SER A 1 276 ? 3.212 16.012 22.186 0.46 32.70 298 SER A N 1
ATOM 2222 C CA A SER A 1 276 ? 2.508 15.772 23.424 0.54 33.90 298 SER A CA 1
ATOM 2223 C CA B SER A 1 276 ? 2.547 15.777 23.462 0.46 34.01 298 SER A CA 1
ATOM 2224 C C A SER A 1 276 ? 2.990 14.478 24.067 0.54 31.25 298 SER A C 1
ATOM 2225 C C B SER A 1 276 ? 3.028 14.466 24.066 0.46 31.35 298 SER A C 1
ATOM 2226 O O A SER A 1 276 ? 3.291 13.501 23.379 0.54 26.86 298 SER A O 1
ATOM 2227 O O B SER A 1 276 ? 3.316 13.506 23.349 0.46 26.97 298 SER A O 1
ATOM 2232 N N A THR A 1 277 ? 3.045 14.472 25.402 0.54 31.93 299 THR A N 1
ATOM 2233 N N B THR A 1 277 ? 3.115 14.433 25.400 0.46 32.28 299 THR A N 1
ATOM 2234 C CA A THR A 1 277 ? 3.647 13.351 26.125 0.54 34.52 299 THR A CA 1
ATOM 2235 C CA B THR A 1 277 ? 3.715 13.286 26.083 0.46 34.32 299 THR A CA 1
ATOM 2236 C C A THR A 1 277 ? 2.950 12.032 25.804 0.54 30.85 299 THR A C 1
ATOM 2237 C C B THR A 1 277 ? 2.958 11.992 25.794 0.46 30.93 299 THR A C 1
ATOM 2238 O O A THR A 1 277 ? 3.598 10.985 25.668 0.54 28.88 299 THR A O 1
ATOM 2239 O O B THR A 1 277 ? 3.569 10.918 25.688 0.46 28.83 299 THR A O 1
ATOM 2246 N N . ASP A 1 278 ? 1.630 12.072 25.645 1.00 25.47 300 ASP A N 1
ATOM 2247 C CA . ASP A 1 278 ? 0.860 10.858 25.384 1.00 20.13 300 ASP A CA 1
ATOM 2248 C C . ASP A 1 278 ? 1.128 10.276 23.999 1.00 22.27 300 ASP A C 1
ATOM 2249 O O . ASP A 1 278 ? 0.743 9.125 23.731 1.00 22.71 300 ASP A O 1
ATOM 2254 N N . GLU A 1 279 ? 1.774 11.034 23.124 1.00 19.17 301 GLU A N 1
ATOM 2255 C CA . GLU A 1 279 ? 2.034 10.631 21.749 1.00 20.94 301 GLU A CA 1
ATOM 2256 C C . GLU A 1 279 ? 3.410 10.001 21.569 1.00 18.17 301 GLU A C 1
ATOM 2257 O O . GLU A 1 279 ? 3.814 9.740 20.428 1.00 18.39 301 GLU A O 1
ATOM 2263 N N . VAL A 1 280 ? 4.140 9.761 22.657 1.00 20.33 302 VAL A N 1
ATOM 2264 C CA . VAL A 1 280 ? 5.569 9.448 22.532 1.00 20.50 302 VAL A CA 1
ATOM 2265 C C . VAL A 1 280 ? 5.783 8.082 21.873 1.00 17.88 302 VAL A C 1
ATOM 2266 O O . VAL A 1 280 ? 6.762 7.874 21.148 1.00 18.29 302 VAL A O 1
ATOM 2270 N N . VAL A 1 281 ? 4.854 7.139 22.065 1.00 20.31 303 VAL A N 1
ATOM 2271 C CA . VAL A 1 281 ? 4.991 5.865 21.357 1.00 16.39 303 VAL A CA 1
ATOM 2272 C C . VAL A 1 281 ? 4.785 6.080 19.859 1.00 22.71 303 VAL A C 1
ATOM 2273 O O . VAL A 1 281 ? 5.566 5.602 19.035 1.00 19.73 303 VAL A O 1
ATOM 2277 N N . ALA A 1 282 ? 3.751 6.840 19.482 1.00 22.63 304 ALA A N 1
ATOM 2278 C CA . ALA A 1 282 ? 3.583 7.174 18.070 1.00 16.93 304 ALA A CA 1
ATOM 2279 C C . ALA A 1 282 ? 4.810 7.914 17.536 1.00 22.20 304 ALA A C 1
ATOM 2280 O O . ALA A 1 282 ? 5.319 7.598 16.453 1.00 21.96 304 ALA A O 1
ATOM 2282 N N . ALA A 1 283 ? 5.312 8.885 18.297 1.00 20.41 305 ALA A N 1
ATOM 2283 C CA . ALA A 1 283 ? 6.493 9.639 17.871 1.00 20.77 305 ALA A CA 1
ATOM 2284 C C . ALA A 1 283 ? 7.698 8.718 17.673 1.00 17.86 305 ALA A C 1
ATOM 2285 O O . ALA A 1 283 ? 8.470 8.880 16.726 1.00 19.82 305 ALA A O 1
ATOM 2287 N N . THR A 1 284 ? 7.830 7.697 18.513 1.00 23.31 306 THR A N 1
ATOM 2288 C CA . THR A 1 284 ? 8.976 6.792 18.395 1.00 20.92 306 THR A CA 1
ATOM 2289 C C . THR A 1 284 ? 8.850 5.881 17.171 1.00 17.74 306 THR A C 1
ATOM 2290 O O . THR A 1 284 ? 9.795 5.741 16.388 1.00 24.06 306 THR A O 1
ATOM 2294 N N . VAL A 1 285 ? 7.696 5.245 16.977 1.00 22.20 307 VAL A N 1
ATOM 2295 C CA . VAL A 1 285 ? 7.587 4.319 15.851 1.00 18.15 307 VAL A CA 1
ATOM 2296 C C . VAL A 1 285 ? 7.598 5.069 14.523 1.00 22.23 307 VAL A C 1
ATOM 2297 O O . VAL A 1 285 ? 8.021 4.518 13.503 1.00 25.14 307 VAL A O 1
ATOM 2301 N N . TRP A 1 286 ? 7.110 6.322 14.495 1.00 15.45 308 TRP A N 1
ATOM 2302 C CA . TRP A 1 286 ? 7.144 7.073 13.237 1.00 24.63 308 TRP A CA 1
ATOM 2303 C C . TRP A 1 286 ? 8.406 7.919 13.081 1.00 24.22 308 TRP A C 1
ATOM 2304 O O . TRP A 1 286 ? 8.655 8.436 11.986 1.00 20.82 308 TRP A O 1
ATOM 2315 N N . GLY A 1 287 ? 9.216 8.053 14.125 1.00 19.53 309 GLY A N 1
ATOM 2316 C CA . GLY A 1 287 ? 10.442 8.838 14.004 1.00 19.24 309 GLY A CA 1
ATOM 2317 C C . GLY A 1 287 ? 10.188 10.324 13.873 1.00 23.55 309 GLY A C 1
ATOM 2318 O O . GLY A 1 287 ? 10.938 11.023 13.174 1.00 22.09 309 GLY A O 1
ATOM 2319 N N . ARG A 1 288 ? 9.145 10.830 14.534 1.00 18.84 310 ARG A N 1
ATOM 2320 C CA . ARG A 1 288 ? 8.727 12.225 14.419 1.00 23.15 310 ARG A CA 1
ATOM 2321 C C . ARG A 1 288 ? 9.203 13.054 15.604 1.00 21.63 310 ARG A C 1
ATOM 2322 O O . ARG A 1 288 ? 9.567 12.524 16.655 1.00 20.77 310 ARG A O 1
ATOM 2330 N N . GLU A 1 289 ? 9.127 14.374 15.440 1.00 20.44 311 GLU A N 1
ATOM 2331 C CA . GLU A 1 289 ? 9.635 15.292 16.448 1.00 20.02 311 GLU A CA 1
ATOM 2332 C C . GLU A 1 289 ? 8.926 15.113 17.781 1.00 24.10 311 GLU A C 1
ATOM 2333 O O . GLU A 1 289 ? 7.697 15.102 17.856 1.00 25.23 311 GLU A O 1
ATOM 2339 N N . TYR A 1 290 ? 9.715 14.986 18.846 1.00 23.42 312 TYR A N 1
ATOM 2340 C CA . TYR A 1 290 ? 9.198 14.896 20.205 1.00 19.46 312 TYR A CA 1
ATOM 2341 C C . TYR A 1 290 ? 9.993 15.902 21.043 1.00 25.30 312 TYR A C 1
ATOM 2342 O O . TYR A 1 290 ? 10.896 15.547 21.800 1.00 25.98 312 TYR A O 1
ATOM 2351 N N . GLY A 1 291 ? 9.661 17.184 20.886 1.00 24.47 313 GLY A N 1
ATOM 2352 C CA . GLY A 1 291 ? 10.535 18.204 21.418 1.00 27.78 313 GLY A CA 1
ATOM 2353 C C . GLY A 1 291 ? 11.852 18.240 20.666 1.00 27.93 313 GLY A C 1
ATOM 2354 O O . GLY A 1 291 ? 12.011 17.662 19.585 1.00 29.93 313 GLY A O 1
ATOM 2355 N N . ASP A 1 292 ? 12.818 18.948 21.257 1.00 29.90 314 ASP A N 1
ATOM 2356 C CA . ASP A 1 292 ? 14.122 19.101 20.626 1.00 31.45 314 ASP A CA 1
ATOM 2357 C C . ASP A 1 292 ? 14.844 17.758 20.539 1.00 22.76 314 ASP A C 1
ATOM 2358 O O . ASP A 1 292 ? 14.972 17.038 21.534 1.00 30.48 314 ASP A O 1
ATOM 2363 N N . LEU A 1 293 ? 15.328 17.426 19.349 1.00 23.44 315 LEU A N 1
ATOM 2364 C CA . LEU A 1 293 ? 16.035 16.170 19.136 1.00 20.08 315 LEU A CA 1
ATOM 2365 C C . LEU A 1 293 ? 17.384 16.232 19.838 1.00 26.91 315 LEU A C 1
ATOM 2366 O O . LEU A 1 293 ? 18.184 17.126 19.552 1.00 27.33 315 LEU A O 1
ATOM 2371 N N . ILE A 1 294 ? 17.625 15.298 20.758 1.00 20.51 316 ILE A N 1
ATOM 2372 C CA . ILE A 1 294 ? 18.867 15.220 21.520 1.00 20.78 316 ILE A CA 1
ATOM 2373 C C . ILE A 1 294 ? 19.571 13.942 21.116 1.00 20.67 316 ILE A C 1
ATOM 2374 O O . ILE A 1 294 ? 19.031 12.845 21.307 1.00 25.43 316 ILE A O 1
ATOM 2379 N N A ARG A 1 295 ? 20.786 14.066 20.574 0.54 19.63 317 ARG A N 1
ATOM 2380 N N B ARG A 1 295 ? 20.783 14.068 20.577 0.46 19.68 317 ARG A N 1
ATOM 2381 C CA A ARG A 1 295 ? 21.534 12.904 20.120 0.54 20.85 317 ARG A CA 1
ATOM 2382 C CA B ARG A 1 295 ? 21.528 12.907 20.122 0.46 20.88 317 ARG A CA 1
ATOM 2383 C C A ARG A 1 295 ? 22.921 12.789 20.727 0.54 24.22 317 ARG A C 1
ATOM 2384 C C B ARG A 1 295 ? 22.912 12.783 20.736 0.46 24.13 317 ARG A C 1
ATOM 2385 O O A ARG A 1 295 ? 23.637 11.836 20.408 0.54 22.28 317 ARG A O 1
ATOM 2386 O O B ARG A 1 295 ? 23.617 11.819 20.427 0.46 22.09 317 ARG A O 1
ATOM 2401 N N . THR A 1 296 ? 23.312 13.716 21.597 1.00 23.24 318 THR A N 1
ATOM 2402 C CA . THR A 1 296 ? 24.598 13.669 22.275 1.00 19.02 318 THR A CA 1
ATOM 2403 C C . THR A 1 296 ? 24.367 13.850 23.768 1.00 24.70 318 THR A C 1
ATOM 2404 O O . THR A 1 296 ? 23.507 14.635 24.174 1.00 23.55 318 THR A O 1
ATOM 2408 N N . SER A 1 297 ? 25.119 13.110 24.578 1.00 23.07 319 SER A N 1
ATOM 2409 C CA . SER A 1 297 ? 25.201 13.350 26.012 1.00 22.39 319 SER A CA 1
ATOM 2410 C C . SER A 1 297 ? 26.660 13.531 26.402 1.00 24.22 319 SER A C 1
ATOM 2411 O O . SER A 1 297 ? 27.544 12.856 25.869 1.00 23.76 319 SER A O 1
ATOM 2414 N N . LYS A 1 298 ? 26.909 14.424 27.361 1.00 25.60 320 LYS A N 1
ATOM 2415 C CA . LYS A 1 298 ? 28.282 14.550 27.831 1.00 25.11 320 LYS A CA 1
ATOM 2416 C C . LYS A 1 298 ? 28.688 13.388 28.717 1.00 23.98 320 LYS A C 1
ATOM 2417 O O . LYS A 1 298 ? 29.889 13.178 28.930 1.00 25.38 320 LYS A O 1
ATOM 2423 N N . LYS A 1 299 ? 27.724 12.577 29.164 1.00 29.39 321 LYS A N 1
ATOM 2424 C CA . LYS A 1 299 ? 28.006 11.550 30.154 1.00 30.11 321 LYS A CA 1
ATOM 2425 C C . LYS A 1 299 ? 28.319 10.183 29.556 1.00 26.69 321 LYS A C 1
ATOM 2426 O O . LYS A 1 299 ? 28.668 9.274 30.307 1.00 23.79 321 LYS A O 1
ATOM 2432 N N . PHE A 1 300 ? 28.219 10.015 28.243 1.00 22.53 322 PHE A N 1
ATOM 2433 C CA . PHE A 1 300 ? 28.563 8.752 27.596 1.00 19.60 322 PHE A CA 1
ATOM 2434 C C . PHE A 1 300 ? 28.558 8.980 26.090 1.00 19.60 322 PHE A C 1
ATOM 2435 O O . PHE A 1 300 ? 28.086 10.011 25.601 1.00 22.61 322 PHE A O 1
ATOM 2443 N N . LYS A 1 301 ? 29.094 8.004 25.364 1.00 20.44 323 LYS A N 1
ATOM 2444 C CA . LYS A 1 301 ? 29.030 7.968 23.909 1.00 21.85 323 LYS A CA 1
ATOM 2445 C C . LYS A 1 301 ? 27.823 7.144 23.482 1.00 20.92 323 LYS A C 1
ATOM 2446 O O . LYS A 1 301 ? 27.532 6.113 24.086 1.00 21.56 323 LYS A O 1
ATOM 2452 N N . ILE A 1 302 ? 27.134 7.595 22.438 1.00 18.12 324 ILE A N 1
ATOM 2453 C CA . ILE A 1 302 ? 25.959 6.885 21.936 1.00 16.61 324 ILE A CA 1
ATOM 2454 C C . ILE A 1 302 ? 25.966 6.952 20.415 1.00 23.08 324 ILE A C 1
ATOM 2455 O O . ILE A 1 302 ? 26.319 7.982 19.826 1.00 27.12 324 ILE A O 1
ATOM 2460 N N . THR A 1 303 ? 25.610 5.837 19.777 1.00 18.35 325 THR A N 1
ATOM 2461 C CA . THR A 1 303 ? 25.280 5.834 18.358 1.00 17.85 325 THR A CA 1
ATOM 2462 C C . THR A 1 303 ? 23.852 5.326 18.224 1.00 17.13 325 THR A C 1
ATOM 2463 O O . THR A 1 303 ? 23.450 4.413 18.942 1.00 24.87 325 THR A O 1
ATOM 2467 N N . PHE A 1 304 ? 23.075 5.957 17.352 1.00 23.21 326 PHE A N 1
ATOM 2468 C CA . PHE A 1 304 ? 21.720 5.511 17.057 1.00 26.52 326 PHE A CA 1
ATOM 2469 C C . PHE A 1 304 ? 21.723 4.757 15.733 1.00 29.62 326 PHE A C 1
ATOM 2470 O O . PHE A 1 304 ? 22.337 5.208 14.763 1.00 29.15 326 PHE A O 1
ATOM 2478 N N . ILE A 1 305 ? 21.033 3.617 15.701 1.00 28.69 327 ILE A N 1
ATOM 2479 C CA . ILE A 1 305 ? 20.916 2.760 14.525 1.00 22.07 327 ILE A CA 1
ATOM 2480 C C . ILE A 1 305 ? 19.439 2.508 14.278 1.00 23.20 327 ILE A C 1
ATOM 2481 O O . ILE A 1 305 ? 18.744 1.987 15.153 1.00 22.56 327 ILE A O 1
ATOM 2486 N N . HIS A 1 306 ? 18.965 2.848 13.087 1.00 21.73 328 HIS A N 1
ATOM 2487 C CA . HIS A 1 306 ? 17.543 2.703 12.803 1.00 19.24 328 HIS A CA 1
ATOM 2488 C C . HIS A 1 306 ? 17.366 2.532 11.303 1.00 22.94 328 HIS A C 1
ATOM 2489 O O . HIS A 1 306 ? 18.301 2.719 10.522 1.00 24.29 328 HIS A O 1
ATOM 2496 N N . GLY A 1 307 ? 16.137 2.170 10.911 1.00 23.67 329 GLY A N 1
ATOM 2497 C CA . GLY A 1 307 ? 15.802 2.099 9.508 1.00 31.48 329 GLY A CA 1
ATOM 2498 C C . GLY A 1 307 ? 15.405 3.456 8.951 1.00 36.04 329 GLY A C 1
ATOM 2499 O O . GLY A 1 307 ? 15.349 4.470 9.649 1.00 29.10 329 GLY A O 1
ATOM 2500 N N . HIS A 1 308 ? 15.102 3.466 7.654 1.00 51.45 330 HIS A N 1
ATOM 2501 C CA . HIS A 1 308 ? 14.801 4.700 6.935 1.00 55.19 330 HIS A CA 1
ATOM 2502 C C . HIS A 1 308 ? 13.525 4.516 6.112 1.00 57.88 330 HIS A C 1
ATOM 2503 O O . HIS A 1 308 ? 13.517 3.779 5.120 1.00 65.47 330 HIS A O 1
ATOM 2510 N N . ASP A 1 309 ? 12.449 5.180 6.551 1.00 61.42 331 ASP A N 1
ATOM 2511 C CA . ASP A 1 309 ? 11.075 5.153 5.976 1.00 45.18 331 ASP A CA 1
ATOM 2512 C C . ASP A 1 309 ? 10.420 3.790 6.096 1.00 45.42 331 ASP A C 1
ATOM 2513 O O . ASP A 1 309 ? 9.171 3.691 6.146 1.00 59.18 331 ASP A O 1
ATOM 2518 N N . MET B 1 3 ? -2.151 -23.597 -31.776 1.00 73.82 25 MET B N 1
ATOM 2519 C CA . MET B 1 3 ? -0.977 -22.828 -31.375 1.00 71.96 25 MET B CA 1
ATOM 2520 C C . MET B 1 3 ? -0.762 -22.911 -29.869 1.00 62.26 25 MET B C 1
ATOM 2521 O O . MET B 1 3 ? -1.722 -22.915 -29.093 1.00 62.80 25 MET B O 1
ATOM 2526 N N . THR B 1 4 ? 0.501 -22.983 -29.457 1.00 45.58 26 THR B N 1
ATOM 2527 C CA . THR B 1 4 ? 0.850 -23.028 -28.047 1.00 38.84 26 THR B CA 1
ATOM 2528 C C . THR B 1 4 ? 1.472 -21.701 -27.617 1.00 31.28 26 THR B C 1
ATOM 2529 O O . THR B 1 4 ? 2.308 -21.129 -28.328 1.00 31.18 26 THR B O 1
ATOM 2533 N N . ASP B 1 5 ? 1.047 -21.213 -26.455 1.00 26.29 27 ASP B N 1
ATOM 2534 C CA . ASP B 1 5 ? 1.543 -19.945 -25.931 1.00 22.75 27 ASP B CA 1
ATOM 2535 C C . ASP B 1 5 ? 1.347 -19.936 -24.422 1.00 25.75 27 ASP B C 1
ATOM 2536 O O . ASP B 1 5 ? 0.632 -20.772 -23.864 1.00 35.12 27 ASP B O 1
ATOM 2541 N N . ILE B 1 6 ? 2.027 -19.005 -23.768 1.00 25.04 28 ILE B N 1
ATOM 2542 C CA . ILE B 1 6 ? 1.856 -18.725 -22.349 1.00 23.40 28 ILE B CA 1
ATOM 2543 C C . ILE B 1 6 ? 1.942 -17.213 -22.208 1.00 22.94 28 ILE B C 1
ATOM 2544 O O . ILE B 1 6 ? 2.833 -16.592 -22.793 1.00 25.63 28 ILE B O 1
ATOM 2549 N N . SER B 1 7 ? 0.970 -16.608 -21.523 1.00 22.27 29 SER B N 1
ATOM 2550 C CA . SER B 1 7 ? 1.035 -15.191 -21.194 1.00 26.23 29 SER B CA 1
ATOM 2551 C C . SER B 1 7 ? 1.403 -15.042 -19.731 1.00 27.28 29 SER B C 1
ATOM 2552 O O . SER B 1 7 ? 0.876 -15.760 -18.876 1.00 30.11 29 SER B O 1
ATOM 2555 N N . MET B 1 8 ? 2.314 -14.121 -19.447 1.00 21.01 30 MET B N 1
ATOM 2556 C CA . MET B 1 8 ? 2.660 -13.804 -18.071 1.00 22.81 30 MET B CA 1
ATOM 2557 C C . MET B 1 8 ? 2.334 -12.349 -17.771 1.00 20.02 30 MET B C 1
ATOM 2558 O O . MET B 1 8 ? 2.355 -11.494 -18.657 1.00 21.95 30 MET B O 1
ATOM 2563 N N . GLY B 1 9 ? 1.990 -12.084 -16.518 1.00 20.44 31 GLY B N 1
ATOM 2564 C CA . GLY B 1 9 ? 1.563 -10.768 -16.111 1.00 22.53 31 GLY B CA 1
ATOM 2565 C C . GLY B 1 9 ? 2.722 -9.814 -15.890 1.00 26.55 31 GLY B C 1
ATOM 2566 O O . GLY B 1 9 ? 3.850 -10.017 -16.347 1.00 21.08 31 GLY B O 1
ATOM 2567 N N . ASP B 1 10 ? 2.415 -8.725 -15.199 1.00 22.54 32 ASP B N 1
ATOM 2568 C CA . ASP B 1 10 ? 3.408 -7.685 -14.988 1.00 24.04 32 ASP B CA 1
ATOM 2569 C C . ASP B 1 10 ? 4.485 -8.220 -14.054 1.00 20.90 32 ASP B C 1
ATOM 2570 O O . ASP B 1 10 ? 4.194 -8.629 -12.922 1.00 24.11 32 ASP B O 1
ATOM 2575 N N . LEU B 1 11 ? 5.718 -8.254 -14.562 1.00 19.60 33 LEU B N 1
ATOM 2576 C CA . LEU B 1 11 ? 6.849 -8.805 -13.819 1.00 21.98 33 LEU B CA 1
ATOM 2577 C C . LEU B 1 11 ? 7.394 -7.819 -12.799 1.00 23.88 33 LEU B C 1
ATOM 2578 O O . LEU B 1 11 ? 8.020 -8.235 -11.814 1.00 21.90 33 LEU B O 1
ATOM 2583 N N . HIS B 1 12 ? 7.198 -6.518 -13.030 1.00 18.09 34 HIS B N 1
ATOM 2584 C CA . HIS B 1 12 ? 7.796 -5.473 -12.192 1.00 15.41 34 HIS B CA 1
ATOM 2585 C C . HIS B 1 12 ? 9.298 -5.677 -12.058 1.00 19.34 34 HIS B C 1
ATOM 2586 O O . HIS B 1 12 ? 9.877 -5.497 -10.977 1.00 20.25 34 HIS B O 1
ATOM 2593 N N . ALA B 1 13 ? 9.910 -6.078 -13.170 1.00 16.24 35 ALA B N 1
ATOM 2594 C CA . ALA B 1 13 ? 11.354 -6.289 -13.249 1.00 19.72 35 ALA B CA 1
ATOM 2595 C C . ALA B 1 13 ? 11.844 -7.300 -12.207 1.00 20.23 35 ALA B C 1
ATOM 2596 O O . ALA B 1 13 ? 12.998 -7.258 -11.800 1.00 22.60 35 ALA B O 1
ATOM 2598 N N . ASN B 1 14 ? 10.976 -8.219 -11.759 1.00 18.51 36 ASN B N 1
ATOM 2599 C CA . ASN B 1 14 ? 11.359 -9.257 -10.794 1.00 21.92 36 ASN B CA 1
ATOM 2600 C C . ASN B 1 14 ? 11.975 -10.429 -11.549 1.00 22.10 36 ASN B C 1
ATOM 2601 O O . ASN B 1 14 ? 11.268 -11.277 -12.097 1.00 18.18 36 ASN B O 1
ATOM 2606 N N . ALA B 1 15 ? 13.306 -10.485 -11.550 1.00 16.33 37 ALA B N 1
ATOM 2607 C CA . ALA B 1 15 ? 14.017 -11.516 -12.304 1.00 18.52 37 ALA B CA 1
ATOM 2608 C C . ALA B 1 15 ? 13.761 -12.914 -11.753 1.00 14.25 37 ALA B C 1
ATOM 2609 O O . ALA B 1 15 ? 13.771 -13.893 -12.506 1.00 19.15 37 ALA B O 1
ATOM 2611 N N . LEU B 1 16 ? 13.614 -13.042 -10.432 1.00 16.19 38 LEU B N 1
ATOM 2612 C CA . LEU B 1 16 ? 13.361 -14.363 -9.858 1.00 15.50 38 LEU B CA 1
ATOM 2613 C C . LEU B 1 16 ? 11.964 -14.858 -10.221 1.00 17.39 38 LEU B C 1
ATOM 2614 O O . LEU B 1 16 ? 11.785 -16.032 -10.560 1.00 17.22 38 LEU B O 1
ATOM 2619 N N . LEU B 1 17 ? 10.969 -13.962 -10.185 1.00 13.89 39 LEU B N 1
ATOM 2620 C CA . LEU B 1 17 ? 9.619 -14.304 -10.650 1.00 13.26 39 LEU B CA 1
ATOM 2621 C C . LEU B 1 17 ? 9.626 -14.698 -12.126 1.00 15.20 39 LEU B C 1
ATOM 2622 O O . LEU B 1 17 ? 8.954 -15.654 -12.526 1.00 16.64 39 LEU B O 1
ATOM 2627 N N . PHE B 1 18 ? 10.407 -13.988 -12.948 1.00 15.33 40 PHE B N 1
ATOM 2628 C CA . PHE B 1 18 ? 10.535 -14.338 -14.364 1.00 18.72 40 PHE B CA 1
ATOM 2629 C C . PHE B 1 18 ? 11.155 -15.716 -14.523 1.00 22.23 40 PHE B C 1
ATOM 2630 O O . PHE B 1 18 ? 10.667 -16.543 -15.302 1.00 17.76 40 PHE B O 1
ATOM 2638 N N . LEU B 1 19 ? 12.231 -15.984 -13.785 1.00 14.76 41 LEU B N 1
ATOM 2639 C CA . LEU B 1 19 ? 12.819 -17.311 -13.795 1.00 16.13 41 LEU B CA 1
ATOM 2640 C C . LEU B 1 19 ? 11.782 -18.358 -13.404 1.00 19.04 41 LEU B C 1
ATOM 2641 O O . LEU B 1 19 ? 11.622 -19.371 -14.086 1.00 15.88 41 LEU B O 1
ATOM 2646 N N . ASN B 1 20 ? 11.045 -18.102 -12.326 1.00 14.76 42 ASN B N 1
ATOM 2647 C CA . ASN B 1 20 ? 10.068 -19.066 -11.831 1.00 14.36 42 ASN B CA 1
ATOM 2648 C C . ASN B 1 20 ? 9.025 -19.411 -12.878 1.00 17.27 42 ASN B C 1
ATOM 2649 O O . ASN B 1 20 ? 8.641 -20.578 -13.014 1.00 15.25 42 ASN B O 1
ATOM 2654 N N . ILE B 1 21 ? 8.513 -18.405 -13.593 1.00 18.80 43 ILE B N 1
ATOM 2655 C CA . ILE B 1 21 ? 7.495 -18.673 -14.610 1.00 16.61 43 ILE B CA 1
ATOM 2656 C C . ILE B 1 21 ? 8.077 -19.518 -15.728 1.00 14.50 43 ILE B C 1
ATOM 2657 O O . ILE B 1 21 ? 7.438 -20.453 -16.215 1.00 17.74 43 ILE B O 1
ATOM 2662 N N . LEU B 1 22 ? 9.310 -19.207 -16.139 1.00 18.51 44 LEU B N 1
ATOM 2663 C CA . LEU B 1 22 ? 9.971 -19.949 -17.209 1.00 14.70 44 LEU B CA 1
ATOM 2664 C C . LEU B 1 22 ? 10.212 -21.399 -16.813 1.00 15.37 44 LEU B C 1
ATOM 2665 O O . LEU B 1 22 ? 10.076 -22.305 -17.645 1.00 18.97 44 LEU B O 1
ATOM 2670 N N . VAL B 1 23 ? 10.544 -21.643 -15.544 1.00 14.48 45 VAL B N 1
ATOM 2671 C CA . VAL B 1 23 ? 10.697 -23.018 -15.078 1.00 18.01 45 VAL B CA 1
ATOM 2672 C C . VAL B 1 23 ? 9.336 -23.693 -14.973 1.00 18.72 45 VAL B C 1
ATOM 2673 O O . VAL B 1 23 ? 9.135 -24.794 -15.504 1.00 20.12 45 VAL B O 1
ATOM 2677 N N . ARG B 1 24 ? 8.366 -23.035 -14.317 1.00 17.13 46 ARG B N 1
ATOM 2678 C CA . ARG B 1 24 ? 7.090 -23.706 -14.038 1.00 20.85 46 ARG B CA 1
ATOM 2679 C C . ARG B 1 24 ? 6.286 -23.985 -15.301 1.00 24.13 46 ARG B C 1
ATOM 2680 O O . ARG B 1 24 ? 5.551 -24.976 -15.357 1.00 18.06 46 ARG B O 1
ATOM 2688 N N . GLN B 1 25 ? 6.427 -23.153 -16.323 1.00 20.05 47 GLN B N 1
ATOM 2689 C CA . GLN B 1 25 ? 5.732 -23.364 -17.581 1.00 20.26 47 GLN B CA 1
ATOM 2690 C C . GLN B 1 25 ? 6.502 -24.266 -18.546 1.00 24.70 47 GLN B C 1
ATOM 2691 O O . GLN B 1 25 ? 6.101 -24.413 -19.705 1.00 18.52 47 GLN B O 1
ATOM 2697 N N . GLY B 1 26 ? 7.598 -24.868 -18.095 1.00 21.62 48 GLY B N 1
ATOM 2698 C CA . GLY B 1 26 ? 8.353 -25.774 -18.943 1.00 18.11 48 GLY B CA 1
ATOM 2699 C C . GLY B 1 26 ? 9.075 -25.119 -20.091 1.00 15.50 48 GLY B C 1
ATOM 2700 O O . GLY B 1 26 ? 9.249 -25.742 -21.141 1.00 20.94 48 GLY B O 1
ATOM 2701 N N . ILE B 1 27 ? 9.506 -23.871 -19.930 1.00 17.06 49 ILE B N 1
ATOM 2702 C CA . ILE B 1 27 ? 10.276 -23.214 -20.982 1.00 16.70 49 ILE B CA 1
ATOM 2703 C C . ILE B 1 27 ? 11.768 -23.471 -20.828 1.00 14.97 49 ILE B C 1
ATOM 2704 O O . ILE B 1 27 ? 12.478 -23.636 -21.823 1.00 18.08 49 ILE B O 1
ATOM 2709 N N . ILE B 1 28 ? 12.266 -23.473 -19.589 1.00 18.55 50 ILE B N 1
ATOM 2710 C CA . ILE B 1 28 ? 13.687 -23.649 -19.314 1.00 17.06 50 ILE B CA 1
ATOM 2711 C C . ILE B 1 28 ? 13.877 -24.728 -18.256 1.00 15.65 50 ILE B C 1
ATOM 2712 O O . ILE B 1 28 ? 12.973 -25.040 -17.476 1.00 18.32 50 ILE B O 1
ATOM 2717 N N . ALA B 1 29 ? 15.079 -25.306 -18.248 1.00 18.55 51 ALA B N 1
ATOM 2718 C CA . ALA B 1 29 ? 15.505 -26.252 -17.222 1.00 21.67 51 ALA B CA 1
ATOM 2719 C C . ALA B 1 29 ? 16.712 -25.670 -16.508 1.00 21.33 51 ALA B C 1
ATOM 2720 O O . ALA B 1 29 ? 17.612 -25.112 -17.146 1.00 20.65 51 ALA B O 1
ATOM 2722 N N . ILE B 1 30 ? 16.721 -25.801 -15.187 1.00 21.05 52 ILE B N 1
ATOM 2723 C CA . ILE B 1 30 ? 17.833 -25.347 -14.356 1.00 15.92 52 ILE B CA 1
ATOM 2724 C C . ILE B 1 30 ? 17.842 -26.243 -13.130 1.00 20.30 52 ILE B C 1
ATOM 2725 O O . ILE B 1 30 ? 16.783 -26.641 -12.636 1.00 24.89 52 ILE B O 1
ATOM 2730 N N . SER B 1 31 ? 19.034 -26.611 -12.664 1.00 19.95 53 SER B N 1
ATOM 2731 C CA . SER B 1 31 ? 19.096 -27.481 -11.505 1.00 18.03 53 SER B CA 1
ATOM 2732 C C . SER B 1 31 ? 18.592 -26.749 -10.270 1.00 17.76 53 SER B C 1
ATOM 2733 O O . SER B 1 31 ? 18.760 -25.532 -10.153 1.00 19.97 53 SER B O 1
ATOM 2736 N N . PRO B 1 32 ? 17.977 -27.469 -9.332 1.00 19.38 54 PRO B N 1
ATOM 2737 C CA . PRO B 1 32 ? 17.603 -26.839 -8.055 1.00 23.19 54 PRO B CA 1
ATOM 2738 C C . PRO B 1 32 ? 18.754 -26.125 -7.373 1.00 20.70 54 PRO B C 1
ATOM 2739 O O . PRO B 1 32 ? 18.541 -25.090 -6.741 1.00 22.10 54 PRO B O 1
ATOM 2743 N N . GLU B 1 33 ? 19.971 -26.667 -7.465 1.00 20.46 55 GLU B N 1
ATOM 2744 C CA . GLU B 1 33 ? 21.134 -26.006 -6.870 1.00 23.40 55 GLU B CA 1
ATOM 2745 C C . GLU B 1 33 ? 21.358 -24.621 -7.474 1.00 23.31 55 GLU B C 1
ATOM 2746 O O . GLU B 1 33 ? 21.610 -23.648 -6.753 1.00 20.39 55 GLU B O 1
ATOM 2752 N N . ASN B 1 34 ? 21.248 -24.502 -8.799 1.00 20.51 56 ASN B N 1
ATOM 2753 C CA . ASN B 1 34 ? 21.472 -23.204 -9.434 1.00 18.33 56 ASN B CA 1
ATOM 2754 C C . ASN B 1 34 ? 20.269 -22.282 -9.261 1.00 16.07 56 ASN B C 1
ATOM 2755 O O . ASN B 1 34 ? 20.423 -21.059 -9.181 1.00 18.20 56 ASN B O 1
ATOM 2760 N N . TYR B 1 35 ? 19.066 -22.854 -9.208 1.00 15.65 57 TYR B N 1
ATOM 2761 C CA . TYR B 1 35 ? 17.882 -22.061 -8.880 1.00 16.75 57 TYR B CA 1
ATOM 2762 C C . TYR B 1 35 ? 18.027 -21.431 -7.497 1.00 22.44 57 TYR B C 1
ATOM 2763 O O . TYR B 1 35 ? 17.760 -20.242 -7.312 1.00 14.98 57 TYR B O 1
ATOM 2772 N N . ALA B 1 36 ? 18.473 -22.212 -6.512 1.00 20.23 58 ALA B N 1
ATOM 2773 C CA . ALA B 1 36 ? 18.712 -21.655 -5.183 1.00 21.16 58 ALA B CA 1
ATOM 2774 C C . ALA B 1 36 ? 19.765 -20.550 -5.232 1.00 19.45 58 ALA B C 1
ATOM 2775 O O . ALA B 1 36 ? 19.609 -19.500 -4.597 1.00 20.93 58 ALA B O 1
ATOM 2777 N N . LYS B 1 37 ? 20.842 -20.757 -5.994 1.00 17.45 59 LYS B N 1
ATOM 2778 C CA . LYS B 1 37 ? 21.885 -19.731 -6.065 1.00 16.95 59 LYS B CA 1
ATOM 2779 C C . LYS B 1 37 ? 21.394 -18.462 -6.761 1.00 17.26 59 LYS B C 1
ATOM 2780 O O . LYS B 1 37 ? 21.771 -17.353 -6.371 1.00 19.23 59 LYS B O 1
ATOM 2786 N N . PHE B 1 38 ? 20.555 -18.605 -7.794 1.00 19.10 60 PHE B N 1
ATOM 2787 C CA . PHE B 1 38 ? 19.913 -17.447 -8.427 1.00 19.92 60 PHE B CA 1
ATOM 2788 C C . PHE B 1 38 ? 19.069 -16.686 -7.414 1.00 18.16 60 PHE B C 1
ATOM 2789 O O . PHE B 1 38 ? 19.137 -15.453 -7.321 1.00 18.34 60 PHE B O 1
ATOM 2797 N N . ALA B 1 39 ? 18.271 -17.412 -6.634 1.00 17.02 61 ALA B N 1
ATOM 2798 C CA . ALA B 1 39 ? 17.419 -16.749 -5.662 1.00 22.31 61 ALA B CA 1
ATOM 2799 C C . ALA B 1 39 ? 18.244 -16.100 -4.569 1.00 24.00 61 ALA B C 1
ATOM 2800 O O . ALA B 1 39 ? 17.858 -15.052 -4.054 1.00 18.54 61 ALA B O 1
ATOM 2802 N N . GLU B 1 40 ? 19.375 -16.709 -4.203 1.00 25.99 62 GLU B N 1
ATOM 2803 C CA . GLU B 1 40 ? 20.214 -16.128 -3.163 1.00 19.46 62 GLU B CA 1
ATOM 2804 C C . GLU B 1 40 ? 20.833 -14.818 -3.631 1.00 19.77 62 GLU B C 1
ATOM 2805 O O . GLU B 1 40 ? 20.888 -13.842 -2.871 1.00 22.27 62 GLU B O 1
ATOM 2811 N N . ILE B 1 41 ? 21.265 -14.765 -4.892 1.00 17.29 63 ILE B N 1
ATOM 2812 C CA . ILE B 1 41 ? 21.755 -13.510 -5.458 1.00 22.46 63 ILE B CA 1
ATOM 2813 C C . ILE B 1 41 ? 20.637 -12.483 -5.518 1.00 25.13 63 ILE B C 1
ATOM 2814 O O . ILE B 1 41 ? 20.820 -11.313 -5.153 1.00 21.13 63 ILE B O 1
ATOM 2819 N N . TYR B 1 42 ? 19.451 -12.908 -5.966 1.00 22.91 64 TYR B N 1
ATOM 2820 C CA . TYR B 1 42 ? 18.363 -11.958 -6.167 1.00 24.21 64 TYR B CA 1
ATOM 2821 C C . TYR B 1 42 ? 17.957 -11.270 -4.867 1.00 21.05 64 TYR B C 1
ATOM 2822 O O . TYR B 1 42 ? 17.492 -10.128 -4.885 1.00 23.08 64 TYR B O 1
ATOM 2831 N N . THR B 1 43 ? 18.139 -11.939 -3.732 1.00 21.05 65 THR B N 1
ATOM 2832 C CA . THR B 1 43 ? 17.725 -11.406 -2.442 1.00 24.01 65 THR B CA 1
ATOM 2833 C C . THR B 1 43 ? 18.914 -11.047 -1.550 1.00 24.67 65 THR B C 1
ATOM 2834 O O . THR B 1 43 ? 18.761 -10.985 -0.329 1.00 24.63 65 THR B O 1
ATOM 2838 N N . LEU B 1 44 ? 20.089 -10.812 -2.126 1.00 21.39 66 LEU B N 1
ATOM 2839 C CA . LEU B 1 44 ? 21.223 -10.353 -1.332 1.00 25.32 66 LEU B CA 1
ATOM 2840 C C . LEU B 1 44 ? 20.881 -9.030 -0.655 1.00 28.33 66 LEU B C 1
ATOM 2841 O O . LEU B 1 44 ? 20.455 -8.093 -1.333 1.00 24.51 66 LEU B O 1
ATOM 2846 N N . PRO B 1 45 ? 21.062 -8.912 0.666 1.00 22.08 67 PRO B N 1
ATOM 2847 C CA . PRO B 1 45 ? 20.719 -7.647 1.344 1.00 20.64 67 PRO B CA 1
ATOM 2848 C C . PRO B 1 45 ? 21.337 -6.408 0.704 1.00 22.10 67 PRO B C 1
ATOM 2849 O O . PRO B 1 45 ? 20.662 -5.371 0.594 1.00 21.58 67 PRO B O 1
ATOM 2853 N N . GLU B 1 46 ? 22.586 -6.502 0.232 1.00 22.47 68 GLU B N 1
ATOM 2854 C CA . GLU B 1 46 ? 23.239 -5.320 -0.338 1.00 24.09 68 GLU B CA 1
ATOM 2855 C C . GLU B 1 46 ? 22.625 -4.892 -1.671 1.00 22.31 68 GLU B C 1
ATOM 2856 O O . GLU B 1 46 ? 22.922 -3.794 -2.155 1.00 24.67 68 GLU B O 1
ATOM 2862 N N . LEU B 1 47 ? 21.770 -5.722 -2.269 1.00 27.79 69 LEU B N 1
ATOM 2863 C CA . LEU B 1 47 ? 21.083 -5.382 -3.506 1.00 23.61 69 LEU B CA 1
ATOM 2864 C C . LEU B 1 47 ? 19.670 -4.863 -3.284 1.00 24.35 69 LEU B C 1
ATOM 2865 O O . LEU B 1 47 ? 19.007 -4.494 -4.257 1.00 22.70 69 LEU B O 1
ATOM 2870 N N . GLN B 1 48 ? 19.189 -4.828 -2.047 1.00 21.53 70 GLN B N 1
ATOM 2871 C CA . GLN B 1 48 ? 17.792 -4.511 -1.785 1.00 18.28 70 GLN B CA 1
ATOM 2872 C C . GLN B 1 48 ? 17.625 -3.013 -1.548 1.00 22.15 70 GLN B C 1
ATOM 2873 O O . GLN B 1 48 ? 18.268 -2.445 -0.660 1.00 24.80 70 GLN B O 1
ATOM 2879 N N . ALA B 1 49 ? 16.765 -2.378 -2.341 1.00 28.70 71 ALA B N 1
ATOM 2880 C CA . ALA B 1 49 ? 16.346 -1.020 -2.038 1.00 31.18 71 ALA B CA 1
ATOM 2881 C C . ALA B 1 49 ? 15.405 -1.022 -0.836 1.00 34.01 71 ALA B C 1
ATOM 2882 O O . ALA B 1 49 ? 14.781 -2.037 -0.506 1.00 35.67 71 ALA B O 1
ATOM 2884 N N . ASP B 1 50 ? 15.319 0.139 -0.170 1.00 30.40 72 ASP B N 1
ATOM 2885 C CA . ASP B 1 50 ? 14.410 0.344 0.963 1.00 27.94 72 ASP B CA 1
ATOM 2886 C C . ASP B 1 50 ? 14.648 -0.669 2.081 1.00 31.98 72 ASP B C 1
ATOM 2887 O O . ASP B 1 50 ? 13.729 -1.042 2.808 1.00 34.61 72 ASP B O 1
ATOM 2892 N N . TYR B 1 51 ? 15.894 -1.118 2.221 1.00 27.74 73 TYR B N 1
ATOM 2893 C CA . TYR B 1 51 ? 16.287 -2.076 3.247 1.00 26.08 73 TYR B CA 1
ATOM 2894 C C . TYR B 1 51 ? 16.952 -1.364 4.419 1.00 27.36 73 TYR B C 1
ATOM 2895 O O . TYR B 1 51 ? 16.444 -1.404 5.543 1.00 28.71 73 TYR B O 1
ATOM 2904 N N . TRP B 1 52 ? 18.081 -0.693 4.169 1.00 28.62 74 TRP B N 1
ATOM 2905 C CA . TRP B 1 52 ? 18.707 0.149 5.179 1.00 38.42 74 TRP B CA 1
ATOM 2906 C C . TRP B 1 52 ? 18.629 1.629 4.858 1.00 51.97 74 TRP B C 1
ATOM 2907 O O . TRP B 1 52 ? 18.689 2.447 5.779 1.00 57.75 74 TRP B O 1
ATOM 2918 N N . GLY B 1 53 ? 18.523 1.985 3.588 1.00 52.25 75 GLY B N 1
ATOM 2919 C CA . GLY B 1 53 ? 18.135 3.315 3.184 1.00 52.00 75 GLY B CA 1
ATOM 2920 C C . GLY B 1 53 ? 17.311 3.221 1.920 1.00 54.15 75 GLY B C 1
ATOM 2921 O O . GLY B 1 53 ? 16.809 2.153 1.561 1.00 49.33 75 GLY B O 1
ATOM 2922 N N . THR B 1 54 ? 17.197 4.352 1.226 1.00 50.87 76 THR B N 1
ATOM 2923 C CA . THR B 1 54 ? 16.444 4.362 -0.025 1.00 46.19 76 THR B CA 1
ATOM 2924 C C . THR B 1 54 ? 17.125 3.512 -1.092 1.00 40.97 76 THR B C 1
ATOM 2925 O O . THR B 1 54 ? 16.469 2.723 -1.781 1.00 49.19 76 THR B O 1
ATOM 2929 N N . GLU B 1 55 ? 18.435 3.642 -1.234 1.00 43.81 77 GLU B N 1
ATOM 2930 C CA . GLU B 1 55 ? 19.164 2.890 -2.240 1.00 44.00 77 GLU B CA 1
ATOM 2931 C C . GLU B 1 55 ? 19.736 1.604 -1.664 1.00 35.16 77 GLU B C 1
ATOM 2932 O O . GLU B 1 55 ? 19.945 1.476 -0.456 1.00 33.84 77 GLU B O 1
ATOM 2938 N N . ALA B 1 56 ? 19.973 0.646 -2.558 1.00 35.65 78 ALA B N 1
ATOM 2939 C CA . ALA B 1 56 ? 20.629 -0.595 -2.169 1.00 30.39 78 ALA B CA 1
ATOM 2940 C C . ALA B 1 56 ? 21.982 -0.294 -1.530 1.00 27.40 78 ALA B C 1
ATOM 2941 O O . ALA B 1 56 ? 22.716 0.565 -2.019 1.00 26.70 78 ALA B O 1
ATOM 2943 N N . PRO B 1 57 ? 22.342 -0.996 -0.450 1.00 26.95 79 PRO B N 1
ATOM 2944 C CA . PRO B 1 57 ? 23.599 -0.684 0.264 1.00 29.98 79 PRO B CA 1
ATOM 2945 C C . PRO B 1 57 ? 24.858 -0.787 -0.585 1.00 36.25 79 PRO B C 1
ATOM 2946 O O . PRO B 1 57 ? 25.804 -0.020 -0.352 1.00 33.49 79 PRO B O 1
ATOM 2950 N N . VAL B 1 58 ? 24.901 -1.695 -1.567 1.00 28.14 80 VAL B N 1
ATOM 2951 C CA . VAL B 1 58 ? 26.115 -1.886 -2.359 1.00 29.53 80 VAL B CA 1
ATOM 2952 C C . VAL B 1 58 ? 26.522 -0.606 -3.091 1.00 31.67 80 VAL B C 1
ATOM 2953 O O . VAL B 1 58 ? 27.707 -0.414 -3.404 1.00 28.03 80 VAL B O 1
ATOM 2957 N N . PHE B 1 59 ? 25.571 0.290 -3.370 1.00 26.72 81 PHE B N 1
ATOM 2958 C CA . PHE B 1 59 ? 25.897 1.504 -4.115 1.00 27.18 81 PHE B CA 1
ATOM 2959 C C . PHE B 1 59 ? 26.499 2.593 -3.235 1.00 36.57 81 PHE B C 1
ATOM 2960 O O . PHE B 1 59 ? 26.905 3.638 -3.758 1.00 46.60 81 PHE B O 1
ATOM 2968 N N A SER B 1 60 ? 26.578 2.395 -1.922 0.57 38.07 82 SER B N 1
ATOM 2969 N N B SER B 1 60 ? 26.540 2.364 -1.920 0.43 37.74 82 SER B N 1
ATOM 2970 C CA A SER B 1 60 ? 27.382 3.274 -1.081 0.57 41.41 82 SER B CA 1
ATOM 2971 C CA B SER B 1 60 ? 27.259 3.202 -0.973 0.43 41.73 82 SER B CA 1
ATOM 2972 C C A SER B 1 60 ? 28.505 2.512 -0.393 0.57 45.84 82 SER B C 1
ATOM 2973 C C B SER B 1 60 ? 28.509 2.530 -0.428 0.43 45.81 82 SER B C 1
ATOM 2974 O O A SER B 1 60 ? 29.090 3.015 0.574 0.57 46.54 82 SER B O 1
ATOM 2975 O O B SER B 1 60 ? 29.196 3.125 0.405 0.43 46.53 82 SER B O 1
ATOM 2980 N N . ALA B 1 61 ? 28.820 1.313 -0.867 1.00 41.37 83 ALA B N 1
ATOM 2981 C CA . ALA B 1 61 ? 29.902 0.540 -0.291 1.00 44.03 83 ALA B CA 1
ATOM 2982 C C . ALA B 1 61 ? 31.225 0.933 -0.922 1.00 45.28 83 ALA B C 1
ATOM 2983 O O . ALA B 1 61 ? 31.272 1.546 -1.989 1.00 38.71 83 ALA B O 1
ATOM 2985 N N . GLU B 1 62 ? 32.314 0.552 -0.251 1.00 51.57 84 GLU B N 1
ATOM 2986 C CA . GLU B 1 62 ? 33.633 1.007 -0.671 1.00 60.30 84 GLU B CA 1
ATOM 2987 C C . GLU B 1 62 ? 34.088 0.302 -1.946 1.00 60.18 84 GLU B C 1
ATOM 2988 O O . GLU B 1 62 ? 34.223 0.934 -3.000 1.00 67.45 84 GLU B O 1
ATOM 2994 N N . ASN B 1 63 ? 34.306 -1.005 -1.884 1.00 52.53 85 ASN B N 1
ATOM 2995 C CA . ASN B 1 63 ? 34.795 -1.745 -3.048 1.00 48.83 85 ASN B CA 1
ATOM 2996 C C . ASN B 1 63 ? 33.655 -2.096 -4.004 1.00 46.41 85 ASN B C 1
ATOM 2997 O O . ASN B 1 63 ? 33.496 -3.246 -4.418 1.00 54.32 85 ASN B O 1
ATOM 3002 N N . LYS B 1 64 ? 32.848 -1.096 -4.374 1.00 39.43 86 LYS B N 1
ATOM 3003 C CA . LYS B 1 64 ? 31.548 -1.400 -4.962 1.00 39.16 86 LYS B CA 1
ATOM 3004 C C . LYS B 1 64 ? 31.661 -1.863 -6.409 1.00 42.77 86 LYS B C 1
ATOM 3005 O O . LYS B 1 64 ? 30.814 -2.636 -6.874 1.00 36.30 86 LYS B O 1
ATOM 3011 N N . GLN B 1 65 ? 32.706 -1.439 -7.129 1.00 35.17 87 GLN B N 1
ATOM 3012 C CA . GLN B 1 65 ? 32.919 -1.966 -8.479 1.00 37.31 87 GLN B CA 1
ATOM 3013 C C . GLN B 1 65 ? 33.284 -3.446 -8.444 1.00 39.12 87 GLN B C 1
ATOM 3014 O O . GLN B 1 65 ? 32.710 -4.258 -9.183 1.00 37.17 87 GLN B O 1
ATOM 3020 N N . GLU B 1 66 ? 34.238 -3.816 -7.590 1.00 34.27 88 GLU B N 1
ATOM 3021 C CA . GLU B 1 66 ? 34.661 -5.210 -7.504 1.00 37.24 88 GLU B CA 1
ATOM 3022 C C . GLU B 1 66 ? 33.541 -6.102 -6.976 1.00 30.10 88 GLU B C 1
ATOM 3023 O O . GLU B 1 66 ? 33.405 -7.261 -7.394 1.00 31.12 88 GLU B O 1
ATOM 3029 N N . ARG B 1 67 ? 32.731 -5.586 -6.051 1.00 29.61 89 ARG B N 1
ATOM 3030 C CA . ARG B 1 67 ? 31.613 -6.378 -5.545 1.00 39.03 89 ARG B CA 1
ATOM 3031 C C . ARG B 1 67 ? 30.548 -6.568 -6.617 1.00 30.06 89 ARG B C 1
ATOM 3032 O O . ARG B 1 67 ? 30.042 -7.677 -6.813 1.00 30.63 89 ARG B O 1
ATOM 3040 N N . LEU B 1 68 ? 30.204 -5.498 -7.329 1.00 31.85 90 LEU B N 1
ATOM 3041 C CA . LEU B 1 68 ? 29.204 -5.619 -8.381 1.00 30.22 90 LEU B CA 1
ATOM 3042 C C . LEU B 1 68 ? 29.700 -6.521 -9.505 1.00 35.77 90 LEU B C 1
ATOM 3043 O O . LEU B 1 68 ? 28.918 -7.283 -10.083 1.00 27.44 90 LEU B O 1
ATOM 3048 N N . GLU B 1 69 ? 31.003 -6.487 -9.806 1.00 25.68 91 GLU B N 1
ATOM 3049 C CA . GLU B 1 69 ? 31.522 -7.402 -10.820 1.00 30.23 91 GLU B CA 1
ATOM 3050 C C . GLU B 1 69 ? 31.522 -8.845 -10.336 1.00 26.71 91 GLU B C 1
ATOM 3051 O O . GLU B 1 69 ? 31.326 -9.764 -11.139 1.00 29.52 91 GLU B O 1
ATOM 3057 N N . GLU B 1 70 ? 31.762 -9.064 -9.043 1.00 27.74 92 GLU B N 1
ATOM 3058 C CA . GLU B 1 70 ? 31.603 -10.393 -8.473 1.00 30.93 92 GLU B CA 1
ATOM 3059 C C . GLU B 1 70 ? 30.158 -10.872 -8.608 1.00 29.23 92 GLU B C 1
ATOM 3060 O O . GLU B 1 70 ? 29.902 -11.997 -9.051 1.00 28.57 92 GLU B O 1
ATOM 3066 N N . ILE B 1 71 ? 29.199 -10.022 -8.239 1.00 26.03 93 ILE B N 1
ATOM 3067 C CA . ILE B 1 71 ? 27.788 -10.393 -8.337 1.00 23.53 93 ILE B CA 1
ATOM 3068 C C . ILE B 1 71 ? 27.414 -10.650 -9.792 1.00 32.31 93 ILE B C 1
ATOM 3069 O O . ILE B 1 71 ? 26.825 -11.687 -10.128 1.00 33.47 93 ILE B O 1
ATOM 3074 N N . LYS B 1 72 ? 27.785 -9.723 -10.684 1.00 22.20 94 LYS B N 1
ATOM 3075 C CA . LYS B 1 72 ? 27.574 -9.943 -12.113 1.00 23.57 94 LYS B CA 1
ATOM 3076 C C . LYS B 1 72 ? 28.175 -11.266 -12.583 1.00 25.07 94 LYS B C 1
ATOM 3077 O O . LYS B 1 72 ? 27.535 -12.019 -13.321 1.00 24.53 94 LYS B O 1
ATOM 3083 N N . LYS B 1 73 ? 29.423 -11.553 -12.198 1.00 24.51 95 LYS B N 1
ATOM 3084 C CA . LYS B 1 73 ? 30.084 -12.747 -12.716 1.00 21.28 95 LYS B CA 1
ATOM 3085 C C . LYS B 1 73 ? 29.354 -14.015 -12.293 1.00 22.48 95 LYS B C 1
ATOM 3086 O O . LYS B 1 73 ? 29.168 -14.934 -13.100 1.00 25.57 95 LYS B O 1
ATOM 3092 N N . GLN B 1 74 ? 28.927 -14.075 -11.030 1.00 23.72 96 GLN B N 1
ATOM 3093 C CA . GLN B 1 74 ? 28.238 -15.255 -10.523 1.00 26.84 96 GLN B CA 1
ATOM 3094 C C . GLN B 1 74 ? 26.879 -15.421 -11.178 1.00 21.56 96 GLN B C 1
ATOM 3095 O O . GLN B 1 74 ? 26.479 -16.539 -11.514 1.00 21.00 96 GLN B O 1
ATOM 3101 N N . TYR B 1 75 ? 26.157 -14.312 -11.359 1.00 23.71 97 TYR B N 1
ATOM 3102 C CA . TYR B 1 75 ? 24.850 -14.359 -12.017 1.00 23.25 97 TYR B CA 1
ATOM 3103 C C . TYR B 1 75 ? 24.972 -14.903 -13.436 1.00 18.88 97 TYR B C 1
ATOM 3104 O O . TYR B 1 75 ? 24.211 -15.794 -13.846 1.00 19.68 97 TYR B O 1
ATOM 3113 N N . ASN B 1 76 ? 25.925 -14.369 -14.208 1.00 23.07 98 ASN B N 1
ATOM 3114 C CA . ASN B 1 76 ? 26.110 -14.847 -15.572 1.00 20.98 98 ASN B CA 1
ATOM 3115 C C . ASN B 1 76 ? 26.529 -16.315 -15.605 1.00 22.10 98 ASN B C 1
ATOM 3116 O O . ASN B 1 76 ? 26.186 -17.032 -16.553 1.00 24.14 98 ASN B O 1
ATOM 3121 N N . ALA B 1 77 ? 27.251 -16.786 -14.583 1.00 25.92 99 ALA B N 1
ATOM 3122 C CA . ALA B 1 77 ? 27.649 -18.193 -14.560 1.00 22.50 99 ALA B CA 1
ATOM 3123 C C . ALA B 1 77 ? 26.442 -19.100 -14.362 1.00 20.74 99 ALA B C 1
ATOM 3124 O O . ALA B 1 77 ? 26.465 -20.269 -14.763 1.00 23.04 99 ALA B O 1
ATOM 3126 N N . LEU B 1 78 ? 25.389 -18.589 -13.717 1.00 22.26 100 LEU B N 1
ATOM 3127 C CA . LEU B 1 78 ? 24.143 -19.357 -13.611 1.00 19.98 100 LEU B CA 1
ATOM 3128 C C . LEU B 1 78 ? 23.348 -19.307 -14.910 1.00 17.45 100 LEU B C 1
ATOM 3129 O O . LEU B 1 78 ? 22.805 -20.327 -15.348 1.00 19.85 100 LEU B O 1
ATOM 3134 N N . ILE B 1 79 ? 23.276 -18.132 -15.543 1.00 26.05 101 ILE B N 1
ATOM 3135 C CA . ILE B 1 79 ? 22.602 -18.006 -16.836 1.00 26.20 101 ILE B CA 1
ATOM 3136 C C . ILE B 1 79 ? 23.168 -19.019 -17.826 1.00 24.19 101 ILE B C 1
ATOM 3137 O O . ILE B 1 79 ? 22.427 -19.652 -18.594 1.00 21.35 101 ILE B O 1
ATOM 3142 N N . ALA B 1 80 ? 24.495 -19.195 -17.807 1.00 20.04 102 ALA B N 1
ATOM 3143 C CA . ALA B 1 80 ? 25.178 -20.152 -18.672 1.00 22.09 102 ALA B CA 1
ATOM 3144 C C . ALA B 1 80 ? 24.801 -21.597 -18.388 1.00 20.28 102 ALA B C 1
ATOM 3145 O O . ALA B 1 80 ? 25.093 -22.465 -19.214 1.00 28.02 102 ALA B O 1
ATOM 3147 N N . GLN B 1 81 ? 24.182 -21.878 -17.242 1.00 22.82 103 GLN B N 1
ATOM 3148 C CA . GLN B 1 81 ? 23.668 -23.204 -16.930 1.00 21.70 103 GLN B CA 1
ATOM 3149 C C . GLN B 1 81 ? 22.149 -23.297 -17.052 1.00 20.45 103 GLN B C 1
ATOM 3150 O O . GLN B 1 81 ? 21.542 -24.189 -16.447 1.00 23.27 103 GLN B O 1
ATOM 3156 N N . ILE B 1 82 ? 21.532 -22.411 -17.826 1.00 17.91 104 ILE B N 1
ATOM 3157 C CA . ILE B 1 82 ? 20.104 -22.475 -18.137 1.00 21.97 104 ILE B CA 1
ATOM 3158 C C . ILE B 1 82 ? 19.921 -23.019 -19.550 1.00 19.04 104 ILE B C 1
ATOM 3159 O O . ILE B 1 82 ? 20.541 -22.529 -20.503 1.00 20.09 104 ILE B O 1
ATOM 3164 N N . LYS B 1 83 ? 19.036 -23.998 -19.686 1.00 20.12 105 LYS B N 1
ATOM 3165 C CA . LYS B 1 83 ? 18.760 -24.668 -20.954 1.00 20.31 105 LYS B CA 1
ATOM 3166 C C . LYS B 1 83 ? 17.313 -24.389 -21.339 1.00 20.00 105 LYS B C 1
ATOM 3167 O O . LYS B 1 83 ? 16.407 -24.663 -20.551 1.00 20.06 105 LYS B O 1
ATOM 3173 N N . ILE B 1 84 ? 17.105 -23.830 -22.528 1.00 18.71 106 ILE B N 1
ATOM 3174 C CA . ILE B 1 84 ? 15.755 -23.664 -23.062 1.00 18.63 106 ILE B CA 1
ATOM 3175 C C . ILE B 1 84 ? 15.290 -25.017 -23.588 1.00 20.21 106 ILE B C 1
ATOM 3176 O O . ILE B 1 84 ? 15.946 -25.616 -24.449 1.00 19.81 106 ILE B O 1
ATOM 3181 N N . ILE B 1 85 ? 14.160 -25.508 -23.069 1.00 19.81 107 ILE B N 1
ATOM 3182 C CA . ILE B 1 85 ? 13.656 -26.836 -23.414 1.00 18.58 107 ILE B CA 1
ATOM 3183 C C . ILE B 1 85 ? 12.375 -26.791 -24.223 1.00 19.43 107 ILE B C 1
ATOM 3184 O O . ILE B 1 85 ? 11.885 -27.855 -24.633 1.00 24.86 107 ILE B O 1
ATOM 3189 N N . ASN B 1 86 ? 11.822 -25.609 -24.481 1.00 21.55 108 ASN B N 1
ATOM 3190 C CA . ASN B 1 86 ? 10.642 -25.474 -25.324 1.00 18.82 108 ASN B CA 1
ATOM 3191 C C . ASN B 1 86 ? 10.836 -24.258 -26.213 1.00 22.08 108 ASN B C 1
ATOM 3192 O O . ASN B 1 86 ? 10.743 -23.118 -25.738 1.00 21.81 108 ASN B O 1
ATOM 3197 N N . THR B 1 87 ? 11.082 -24.502 -27.498 1.00 23.77 109 THR B N 1
ATOM 3198 C CA . THR B 1 87 ? 11.221 -23.438 -28.486 1.00 30.37 109 THR B CA 1
ATOM 3199 C C . THR B 1 87 ? 9.977 -23.242 -29.338 1.00 25.39 109 THR B C 1
ATOM 3200 O O . THR B 1 87 ? 9.995 -22.405 -30.242 1.00 32.66 109 THR B O 1
ATOM 3204 N N . LYS B 1 88 ? 8.915 -24.007 -29.104 1.00 29.67 110 LYS B N 1
ATOM 3205 C CA . LYS B 1 88 ? 7.701 -23.856 -29.894 1.00 30.62 110 LYS B CA 1
ATOM 3206 C C . LYS B 1 88 ? 6.658 -22.979 -29.217 1.00 30.70 110 LYS B C 1
ATOM 3207 O O . LYS B 1 88 ? 5.857 -22.343 -29.905 1.00 34.00 110 LYS B O 1
ATOM 3213 N N . LYS B 1 89 ? 6.656 -22.926 -27.892 1.00 22.55 111 LYS B N 1
ATOM 3214 C CA . LYS B 1 89 ? 5.625 -22.214 -27.152 1.00 24.86 111 LYS B CA 1
ATOM 3215 C C . LYS B 1 89 ? 5.927 -20.714 -27.127 1.00 24.40 111 LYS B C 1
ATOM 3216 O O . LYS B 1 89 ? 6.987 -20.301 -26.660 1.00 27.09 111 LYS B O 1
ATOM 3222 N N . LEU B 1 90 ? 4.995 -19.902 -27.632 1.00 21.22 112 LEU B N 1
ATOM 3223 C CA . LEU B 1 90 ? 5.182 -18.450 -27.654 1.00 19.80 112 LEU B CA 1
ATOM 3224 C C . LEU B 1 90 ? 5.025 -17.877 -26.246 1.00 22.35 112 LEU B C 1
ATOM 3225 O O . LEU B 1 90 ? 3.984 -18.052 -25.609 1.00 25.74 112 LEU B O 1
ATOM 3230 N N . ILE B 1 91 ? 6.056 -17.191 -25.766 1.00 18.41 113 ILE B N 1
ATOM 3231 C CA . ILE B 1 91 ? 6.065 -16.589 -24.441 1.00 19.61 113 ILE B CA 1
ATOM 3232 C C . ILE B 1 91 ? 5.671 -15.122 -24.594 1.00 24.25 113 ILE B C 1
ATOM 3233 O O . ILE B 1 91 ? 6.398 -14.350 -25.226 1.00 23.91 113 ILE B O 1
ATOM 3238 N N . ARG B 1 92 ? 4.513 -14.732 -24.049 1.00 21.45 114 ARG B N 1
ATOM 3239 C CA . ARG B 1 92 ? 4.007 -13.360 -24.158 1.00 19.03 114 ARG B CA 1
ATOM 3240 C C . ARG B 1 92 ? 4.191 -12.620 -22.837 1.00 20.76 114 ARG B C 1
ATOM 3241 O O . ARG B 1 92 ? 3.569 -12.976 -21.831 1.00 25.06 114 ARG B O 1
ATOM 3249 N N . LEU B 1 93 ? 5.038 -11.587 -22.846 1.00 19.32 115 LEU B N 1
ATOM 3250 C CA . LEU B 1 93 ? 5.251 -10.736 -21.682 1.00 16.76 115 LEU B CA 1
ATOM 3251 C C . LEU B 1 93 ? 4.291 -9.556 -21.758 1.00 19.00 115 LEU B C 1
ATOM 3252 O O . LEU B 1 93 ? 4.456 -8.681 -22.607 1.00 22.26 115 LEU B O 1
ATOM 3257 N N . ILE B 1 94 ? 3.302 -9.532 -20.865 1.00 20.30 116 ILE B N 1
ATOM 3258 C CA . ILE B 1 94 ? 2.344 -8.427 -20.820 1.00 22.08 116 ILE B CA 1
ATOM 3259 C C . ILE B 1 94 ? 3.016 -7.094 -20.471 1.00 26.12 116 ILE B C 1
ATOM 3260 O O . ILE B 1 94 ? 2.460 -6.023 -20.774 1.00 22.36 116 ILE B O 1
ATOM 3265 N N . GLY B 1 95 ? 4.213 -7.121 -19.863 1.00 20.79 117 GLY B N 1
ATOM 3266 C CA . GLY B 1 95 ? 5.021 -5.924 -19.756 1.00 25.72 117 GLY B CA 1
ATOM 3267 C C . GLY B 1 95 ? 5.614 -5.746 -18.369 1.00 24.21 117 GLY B C 1
ATOM 3268 O O . GLY B 1 95 ? 5.626 -6.663 -17.547 1.00 24.98 117 GLY B O 1
ATOM 3269 N N . ASP B 1 96 ? 6.123 -4.526 -18.126 1.00 23.74 118 ASP B N 1
ATOM 3270 C CA . ASP B 1 96 ? 6.818 -4.182 -16.883 1.00 22.24 118 ASP B CA 1
ATOM 3271 C C . ASP B 1 96 ? 7.929 -5.194 -16.595 1.00 20.44 118 ASP B C 1
ATOM 3272 O O . ASP B 1 96 ? 8.140 -5.613 -15.457 1.00 24.27 118 ASP B O 1
ATOM 3277 N N . GLU B 1 97 ? 8.625 -5.604 -17.646 1.00 18.47 119 GLU B N 1
ATOM 3278 C CA . GLU B 1 97 ? 9.801 -6.452 -17.470 1.00 21.44 119 GLU B CA 1
ATOM 3279 C C . GLU B 1 97 ? 11.056 -5.653 -17.166 1.00 20.01 119 GLU B C 1
ATOM 3280 O O . GLU B 1 97 ? 12.041 -6.232 -16.680 1.00 21.38 119 GLU B O 1
ATOM 3286 N N . LEU B 1 98 ? 11.025 -4.335 -17.395 1.00 20.52 120 LEU B N 1
ATOM 3287 C CA . LEU B 1 98 ? 12.161 -3.449 -17.143 1.00 20.85 120 LEU B CA 1
ATOM 3288 C C . LEU B 1 98 ? 11.663 -2.141 -16.529 1.00 24.40 120 LEU B C 1
ATOM 3289 O O . LEU B 1 98 ? 10.482 -1.792 -16.632 1.00 24.63 120 LEU B O 1
ATOM 3294 N N . VAL B 1 99 ? 12.592 -1.406 -15.911 1.00 25.68 121 VAL B N 1
ATOM 3295 C CA . VAL B 1 99 ? 12.342 -0.095 -15.299 1.00 28.52 121 VAL B CA 1
ATOM 3296 C C . VAL B 1 99 ? 11.177 -0.158 -14.313 1.00 24.51 121 VAL B C 1
ATOM 3297 O O . VAL B 1 99 ? 10.119 0.442 -14.539 1.00 22.91 121 VAL B O 1
ATOM 3301 N N . ASP B 1 100 ? 11.358 -0.863 -13.202 1.00 20.32 122 ASP B N 1
ATOM 3302 C CA . ASP B 1 100 ? 10.258 -1.096 -12.269 1.00 23.53 122 ASP B CA 1
ATOM 3303 C C . ASP B 1 100 ? 10.846 -1.333 -10.880 1.00 25.15 122 ASP B C 1
ATOM 3304 O O . ASP B 1 100 ? 11.977 -0.922 -10.596 1.00 27.60 122 ASP B O 1
ATOM 3309 N N . ARG B 1 101 ? 10.088 -1.997 -10.005 1.00 19.26 123 ARG B N 1
ATOM 3310 C CA . ARG B 1 101 ? 10.464 -2.111 -8.596 1.00 20.16 123 ARG B CA 1
ATOM 3311 C C . ARG B 1 101 ? 11.544 -3.162 -8.325 1.00 26.84 123 ARG B C 1
ATOM 3312 O O . ARG B 1 101 ? 12.125 -3.142 -7.230 1.00 24.42 123 ARG B O 1
ATOM 3320 N N . GLY B 1 102 ? 11.840 -4.053 -9.277 1.00 24.74 124 GLY B N 1
ATOM 3321 C CA . GLY B 1 102 ? 12.791 -5.136 -9.038 1.00 22.61 124 GLY B CA 1
ATOM 3322 C C . GLY B 1 102 ? 14.233 -4.672 -8.796 1.00 23.17 124 GLY B C 1
ATOM 3323 O O . GLY B 1 102 ? 14.544 -3.482 -8.755 1.00 22.88 124 GLY B O 1
ATOM 3324 N N . VAL B 1 103 ? 15.126 -5.666 -8.667 1.00 21.99 125 VAL B N 1
ATOM 3325 C CA . VAL B 1 103 ? 16.477 -5.428 -8.145 1.00 22.74 125 VAL B CA 1
ATOM 3326 C C . VAL B 1 103 ? 17.340 -4.678 -9.160 1.00 21.91 125 VAL B C 1
ATOM 3327 O O . VAL B 1 103 ? 17.941 -3.637 -8.839 1.00 21.51 125 VAL B O 1
ATOM 3331 N N . ILE B 1 104 ? 17.435 -5.185 -10.387 1.00 18.55 126 ILE B N 1
ATOM 3332 C CA . ILE B 1 104 ? 18.284 -4.532 -11.379 1.00 20.56 126 ILE B CA 1
ATOM 3333 C C . ILE B 1 104 ? 17.956 -5.076 -12.766 1.00 23.86 126 ILE B C 1
ATOM 3334 O O . ILE B 1 104 ? 17.884 -6.294 -12.970 1.00 20.49 126 ILE B O 1
ATOM 3339 N N . ASP B 1 105 ? 17.808 -4.159 -13.737 1.00 23.95 127 ASP B N 1
ATOM 3340 C CA . ASP B 1 105 ? 17.353 -4.566 -15.070 1.00 21.41 127 ASP B CA 1
ATOM 3341 C C . ASP B 1 105 ? 18.333 -5.520 -15.753 1.00 23.95 127 ASP B C 1
ATOM 3342 O O . ASP B 1 105 ? 17.934 -6.293 -16.634 1.00 20.01 127 ASP B O 1
ATOM 3347 N N . TYR B 1 106 ? 19.615 -5.482 -15.371 1.00 20.18 128 TYR B N 1
ATOM 3348 C CA . TYR B 1 106 ? 20.583 -6.407 -15.953 1.00 16.10 128 TYR B CA 1
ATOM 3349 C C . TYR B 1 106 ? 20.077 -7.845 -15.878 1.00 17.08 128 TYR B C 1
ATOM 3350 O O . TYR B 1 106 ? 20.200 -8.608 -16.843 1.00 22.48 128 TYR B O 1
ATOM 3359 N N . PHE B 1 107 ? 19.501 -8.232 -14.740 1.00 15.38 129 PHE B N 1
ATOM 3360 C CA . PHE B 1 107 ? 19.101 -9.630 -14.560 1.00 15.80 129 PHE B CA 1
ATOM 3361 C C . PHE B 1 107 ? 18.050 -10.050 -15.587 1.00 22.05 129 PHE B C 1
ATOM 3362 O O . PHE B 1 107 ? 18.125 -11.153 -16.152 1.00 20.53 129 PHE B O 1
ATOM 3370 N N . ILE B 1 108 ? 17.048 -9.200 -15.817 1.00 21.42 130 ILE B N 1
ATOM 3371 C CA . ILE B 1 108 ? 16.026 -9.484 -16.824 1.00 25.86 130 ILE B CA 1
ATOM 3372 C C . ILE B 1 108 ? 16.652 -9.549 -18.210 1.00 20.75 130 ILE B C 1
ATOM 3373 O O . ILE B 1 108 ? 16.330 -10.432 -19.015 1.00 19.45 130 ILE B O 1
ATOM 3378 N N . LEU B 1 109 ? 17.516 -8.584 -18.529 1.00 17.02 131 LEU B N 1
ATOM 3379 C CA . LEU B 1 109 ? 18.121 -8.521 -19.861 1.00 18.93 131 LEU B CA 1
ATOM 3380 C C . LEU B 1 109 ? 18.896 -9.787 -20.188 1.00 21.73 131 LEU B C 1
ATOM 3381 O O . LEU B 1 109 ? 18.833 -10.281 -21.319 1.00 18.08 131 LEU B O 1
ATOM 3386 N N . LYS B 1 110 ? 19.637 -10.329 -19.217 1.00 17.44 132 LYS B N 1
ATOM 3387 C CA . LYS B 1 110 ? 20.427 -11.529 -19.485 1.00 18.74 132 LYS B CA 1
ATOM 3388 C C . LYS B 1 110 ? 19.534 -12.749 -19.694 1.00 20.20 132 LYS B C 1
ATOM 3389 O O . LYS B 1 110 ? 19.865 -13.629 -20.493 1.00 18.11 132 LYS B O 1
ATOM 3395 N N . LEU B 1 111 ? 18.396 -12.805 -18.992 1.00 17.89 133 LEU B N 1
ATOM 3396 C CA . LEU B 1 111 ? 17.433 -13.883 -19.208 1.00 20.13 133 LEU B CA 1
ATOM 3397 C C . LEU B 1 111 ? 16.832 -13.798 -20.607 1.00 21.54 133 LEU B C 1
ATOM 3398 O O . LEU B 1 111 ? 16.681 -14.819 -21.289 1.00 20.11 133 LEU B O 1
ATOM 3403 N N . LEU B 1 112 ? 16.468 -12.587 -21.043 1.00 20.82 134 LEU B N 1
ATOM 3404 C CA . LEU B 1 112 ? 15.954 -12.404 -22.402 1.00 18.98 134 LEU B CA 1
ATOM 3405 C C . LEU B 1 112 ? 16.999 -12.791 -23.441 1.00 20.07 134 LEU B C 1
ATOM 3406 O O . LEU B 1 112 ? 16.682 -13.445 -24.443 1.00 21.85 134 LEU B O 1
ATOM 3411 N N . GLN B 1 113 ? 18.259 -12.380 -23.233 1.00 15.69 135 GLN B N 1
ATOM 3412 C CA . GLN B 1 113 ? 19.312 -12.809 -24.146 1.00 15.45 135 GLN B CA 1
ATOM 3413 C C . GLN B 1 113 ? 19.408 -14.330 -24.226 1.00 20.40 135 GLN B C 1
ATOM 3414 O O . GLN B 1 113 ? 19.535 -14.892 -25.321 1.00 19.24 135 GLN B O 1
ATOM 3420 N N . ALA B 1 114 ? 19.367 -15.014 -23.077 1.00 17.09 136 ALA B N 1
ATOM 3421 C CA . ALA B 1 114 ? 19.394 -16.482 -23.070 1.00 19.82 136 ALA B CA 1
ATOM 3422 C C . ALA B 1 114 ? 18.252 -17.087 -23.880 1.00 23.11 136 ALA B C 1
ATOM 3423 O O . ALA B 1 114 ? 18.454 -18.044 -24.640 1.00 21.61 136 ALA B O 1
ATOM 3425 N N . LEU B 1 115 ? 17.026 -16.589 -23.684 1.00 21.17 137 LEU B N 1
ATOM 3426 C CA . LEU B 1 115 ? 15.904 -17.097 -24.469 1.00 20.59 137 LEU B CA 1
ATOM 3427 C C . LEU B 1 115 ? 16.159 -16.914 -25.955 1.00 20.95 137 LEU B C 1
ATOM 3428 O O . LEU B 1 115 ? 15.912 -17.824 -26.756 1.00 22.94 137 LEU B O 1
ATOM 3433 N N . TYR B 1 116 ? 16.629 -15.727 -26.340 1.00 21.74 138 TYR B N 1
ATOM 3434 C CA . TYR B 1 116 ? 16.882 -15.425 -27.744 1.00 22.57 138 TYR B CA 1
ATOM 3435 C C . TYR B 1 116 ? 17.980 -16.322 -28.306 1.00 23.04 138 TYR B C 1
ATOM 3436 O O . TYR B 1 116 ? 17.807 -16.952 -29.359 1.00 19.26 138 TYR B O 1
ATOM 3445 N N . ASP B 1 117 ? 19.116 -16.394 -27.604 1.00 18.69 139 ASP B N 1
ATOM 3446 C CA . ASP B 1 117 ? 20.268 -17.144 -28.096 1.00 24.65 139 ASP B CA 1
ATOM 3447 C C . ASP B 1 117 ? 19.949 -18.618 -28.290 1.00 24.77 139 ASP B C 1
ATOM 3448 O O . ASP B 1 117 ? 20.572 -19.280 -29.129 1.00 21.37 139 ASP B O 1
ATOM 3453 N N . GLN B 1 118 ? 18.994 -19.151 -27.528 1.00 23.59 140 GLN B N 1
ATOM 3454 C CA . GLN B 1 118 ? 18.684 -20.576 -27.569 1.00 25.22 140 GLN B CA 1
ATOM 3455 C C . GLN B 1 118 ? 17.408 -20.893 -28.338 1.00 23.93 140 GLN B C 1
ATOM 3456 O O . GLN B 1 118 ? 16.948 -22.044 -28.308 1.00 20.39 140 GLN B O 1
ATOM 3462 N N . GLY B 1 119 ? 16.842 -19.921 -29.039 1.00 21.61 141 GLY B N 1
ATOM 3463 C CA . GLY B 1 119 ? 15.773 -20.199 -29.970 1.00 26.86 141 GLY B CA 1
ATOM 3464 C C . GLY B 1 119 ? 14.365 -20.152 -29.417 1.00 24.65 141 GLY B C 1
ATOM 3465 O O . GLY B 1 119 ? 13.446 -20.597 -30.101 1.00 26.50 141 GLY B O 1
ATOM 3466 N N . ALA B 1 120 ? 14.152 -19.636 -28.212 1.00 24.35 142 ALA B N 1
ATOM 3467 C CA . ALA B 1 120 ? 12.777 -19.553 -27.724 1.00 24.00 142 ALA B CA 1
ATOM 3468 C C . ALA B 1 120 ? 12.008 -18.449 -28.453 1.00 24.22 142 ALA B C 1
ATOM 3469 O O . ALA B 1 120 ? 12.576 -17.480 -28.969 1.00 21.76 142 ALA B O 1
ATOM 3471 N N . ASP B 1 121 ? 10.690 -18.622 -28.489 1.00 20.72 143 ASP B N 1
ATOM 3472 C CA . ASP B 1 121 ? 9.774 -17.723 -29.179 1.00 29.10 143 ASP B CA 1
ATOM 3473 C C . ASP B 1 121 ? 9.140 -16.815 -28.131 1.00 23.61 143 ASP B C 1
ATOM 3474 O O . ASP B 1 121 ? 8.439 -17.306 -27.245 1.00 25.00 143 ASP B O 1
ATOM 3479 N N . PHE B 1 122 ? 9.383 -15.500 -28.214 1.00 18.36 144 PHE B N 1
ATOM 3480 C CA . PHE B 1 122 ? 8.761 -14.616 -27.233 1.00 16.63 144 PHE B CA 1
ATOM 3481 C C . PHE B 1 122 ? 8.404 -13.269 -27.845 1.00 19.24 144 PHE B C 1
ATOM 3482 O O . PHE B 1 122 ? 8.893 -12.884 -28.908 1.00 20.53 144 PHE B O 1
ATOM 3490 N N . GLU B 1 123 ? 7.496 -12.572 -27.170 1.00 22.86 145 GLU B N 1
ATOM 3491 C CA . GLU B 1 123 ? 7.135 -11.221 -27.562 1.00 25.41 145 GLU B CA 1
ATOM 3492 C C . GLU B 1 123 ? 6.874 -10.415 -26.303 1.00 23.24 145 GLU B C 1
ATOM 3493 O O . GLU B 1 123 ? 6.479 -10.961 -25.270 1.00 19.51 145 GLU B O 1
ATOM 3499 N N . ILE B 1 124 ? 7.141 -9.115 -26.402 1.00 17.83 146 ILE B N 1
ATOM 3500 C CA . ILE B 1 124 ? 7.068 -8.175 -25.288 1.00 14.68 146 ILE B CA 1
ATOM 3501 C C . ILE B 1 124 ? 6.071 -7.084 -25.672 1.00 17.42 146 ILE B C 1
ATOM 3502 O O . ILE B 1 124 ? 6.275 -6.384 -26.670 1.00 20.69 146 ILE B O 1
ATOM 3507 N N . LEU B 1 125 ? 4.973 -6.968 -24.915 1.00 21.84 147 LEU B N 1
ATOM 3508 C CA . LEU B 1 125 ? 3.968 -5.939 -25.198 1.00 21.01 147 LEU B CA 1
ATOM 3509 C C . LEU B 1 125 ? 4.436 -4.581 -24.680 1.00 22.16 147 LEU B C 1
ATOM 3510 O O . LEU B 1 125 ? 4.767 -4.442 -23.501 1.00 24.86 147 LEU B O 1
ATOM 3515 N N . LEU B 1 126 ? 4.411 -3.574 -25.553 1.00 21.66 148 LEU B N 1
ATOM 3516 C CA . LEU B 1 126 ? 4.922 -2.246 -25.214 1.00 20.36 148 LEU B CA 1
ATOM 3517 C C . LEU B 1 126 ? 4.228 -1.660 -23.986 1.00 20.55 148 LEU B C 1
ATOM 3518 O O . LEU B 1 126 ? 3.000 -1.617 -23.918 1.00 23.98 148 LEU B O 1
ATOM 3523 N N . SER B 1 127 ? 5.017 -1.153 -23.036 1.00 21.29 149 SER B N 1
ATOM 3524 C CA . SER B 1 127 ? 4.478 -0.562 -21.813 1.00 19.81 149 SER B CA 1
ATOM 3525 C C . SER B 1 127 ? 5.137 0.787 -21.552 1.00 24.13 149 SER B C 1
ATOM 3526 O O . SER B 1 127 ? 6.196 1.101 -22.098 1.00 23.38 149 SER B O 1
ATOM 3529 N N . ASN B 1 128 ? 4.504 1.601 -20.698 1.00 30.37 150 ASN B N 1
ATOM 3530 C CA . ASN B 1 128 ? 5.141 2.859 -20.309 1.00 29.68 150 ASN B CA 1
ATOM 3531 C C . ASN B 1 128 ? 6.526 2.617 -19.717 1.00 23.86 150 ASN B C 1
ATOM 3532 O O . ASN B 1 128 ? 7.481 3.340 -20.025 1.00 25.38 150 ASN B O 1
ATOM 3537 N N . HIS B 1 129 ? 6.658 1.603 -18.861 1.00 24.43 151 HIS B N 1
ATOM 3538 C CA . HIS B 1 129 ? 7.962 1.335 -18.262 1.00 24.84 151 HIS B CA 1
ATOM 3539 C C . HIS B 1 129 ? 8.977 0.908 -19.313 1.00 28.16 151 HIS B C 1
ATOM 3540 O O . HIS B 1 129 ? 10.124 1.375 -19.302 1.00 24.06 151 HIS B O 1
ATOM 3547 N N . GLY B 1 130 ? 8.581 0.008 -20.216 1.00 23.11 152 GLY B N 1
ATOM 3548 C CA . GLY B 1 130 ? 9.466 -0.369 -21.308 1.00 30.27 152 GLY B CA 1
ATOM 3549 C C . GLY B 1 130 ? 9.864 0.809 -22.180 1.00 28.39 152 GLY B C 1
ATOM 3550 O O . GLY B 1 130 ? 11.010 0.894 -22.639 1.00 26.98 152 GLY B O 1
ATOM 3551 N N . ILE B 1 131 ? 8.921 1.726 -22.422 1.00 22.36 153 ILE B N 1
ATOM 3552 C CA . ILE B 1 131 ? 9.185 2.922 -23.227 1.00 28.56 153 ILE B CA 1
ATOM 3553 C C . ILE B 1 131 ? 10.356 3.708 -22.660 1.00 25.12 153 ILE B C 1
ATOM 3554 O O . ILE B 1 131 ? 11.177 4.252 -23.406 1.00 25.02 153 ILE B O 1
ATOM 3559 N N . GLU B 1 132 ? 10.455 3.781 -21.332 1.00 21.68 154 GLU B N 1
ATOM 3560 C CA . GLU B 1 132 ? 11.587 4.473 -20.724 1.00 20.99 154 GLU B CA 1
ATOM 3561 C C . GLU B 1 132 ? 12.908 3.806 -21.091 1.00 25.36 154 GLU B C 1
ATOM 3562 O O . GLU B 1 132 ? 13.908 4.493 -21.341 1.00 24.88 154 GLU B O 1
ATOM 3568 N N . PHE B 1 133 ? 12.929 2.470 -21.154 1.00 20.61 155 PHE B N 1
ATOM 3569 C CA . PHE B 1 133 ? 14.163 1.792 -21.542 1.00 22.30 155 PHE B CA 1
ATOM 3570 C C . PHE B 1 133 ? 14.487 2.050 -23.004 1.00 26.17 155 PHE B C 1
ATOM 3571 O O . PHE B 1 133 ? 15.643 2.332 -23.340 1.00 26.07 155 PHE B O 1
ATOM 3579 N N . VAL B 1 134 ? 13.489 1.976 -23.892 1.00 22.00 156 VAL B N 1
ATOM 3580 C CA . VAL B 1 134 ? 13.816 2.146 -25.307 1.00 22.80 156 VAL B CA 1
ATOM 3581 C C . VAL B 1 134 ? 14.248 3.583 -25.571 1.00 21.27 156 VAL B C 1
ATOM 3582 O O . VAL B 1 134 ? 15.150 3.828 -26.372 1.00 24.34 156 VAL B O 1
ATOM 3586 N N . GLU B 1 135 ? 13.606 4.553 -24.915 1.00 24.34 157 GLU B N 1
ATOM 3587 C CA . GLU B 1 135 ? 13.999 5.942 -25.111 1.00 25.82 157 GLU B CA 1
ATOM 3588 C C . GLU B 1 135 ? 15.417 6.177 -24.611 1.00 20.45 157 GLU B C 1
ATOM 3589 O O . GLU B 1 135 ? 16.222 6.831 -25.285 1.00 25.50 157 GLU B O 1
ATOM 3595 N N . ALA B 1 136 ? 15.760 5.616 -23.446 1.00 21.11 158 ALA B N 1
ATOM 3596 C CA . ALA B 1 136 ? 17.118 5.770 -22.921 1.00 21.60 158 ALA B CA 1
ATOM 3597 C C . ALA B 1 136 ? 18.153 5.195 -23.880 1.00 20.46 158 ALA B C 1
ATOM 3598 O O . ALA B 1 136 ? 19.216 5.788 -24.107 1.00 23.77 158 ALA B O 1
ATOM 3600 N N A CYS B 1 137 ? 17.856 4.020 -24.429 0.68 21.81 159 CYS B N 1
ATOM 3601 N N B CYS B 1 137 ? 17.874 4.051 -24.486 0.32 21.68 159 CYS B N 1
ATOM 3602 C CA A CYS B 1 137 ? 18.755 3.382 -25.382 0.68 25.33 159 CYS B CA 1
ATOM 3603 C CA B CYS B 1 137 ? 18.885 3.504 -25.386 0.32 26.77 159 CYS B CA 1
ATOM 3604 C C A CYS B 1 137 ? 18.770 4.119 -26.716 0.68 22.82 159 CYS B C 1
ATOM 3605 C C B CYS B 1 137 ? 18.796 4.132 -26.775 0.32 22.59 159 CYS B C 1
ATOM 3606 O O A CYS B 1 137 ? 19.834 4.301 -27.319 0.68 24.65 159 CYS B O 1
ATOM 3607 O O B CYS B 1 137 ? 19.799 4.208 -27.495 0.32 25.38 159 CYS B O 1
ATOM 3612 N N . GLU B 1 138 ? 17.599 4.550 -27.188 1.00 21.91 160 GLU B N 1
ATOM 3613 C CA . GLU B 1 138 ? 17.503 5.204 -28.488 1.00 22.92 160 GLU B CA 1
ATOM 3614 C C . GLU B 1 138 ? 18.184 6.563 -28.479 1.00 28.43 160 GLU B C 1
ATOM 3615 O O . GLU B 1 138 ? 18.700 7.000 -29.510 1.00 25.37 160 GLU B O 1
ATOM 3621 N N . LEU B 1 139 ? 18.173 7.250 -27.341 1.00 23.21 161 LEU B N 1
ATOM 3622 C CA . LEU B 1 139 ? 18.739 8.590 -27.236 1.00 26.30 161 LEU B CA 1
ATOM 3623 C C . LEU B 1 139 ? 20.102 8.591 -26.548 1.00 29.47 161 LEU B C 1
ATOM 3624 O O . LEU B 1 139 ? 20.547 9.641 -26.063 1.00 29.51 161 LEU B O 1
ATOM 3629 N N . PHE B 1 140 ? 20.772 7.437 -26.520 1.00 29.59 162 PHE B N 1
ATOM 3630 C CA . PHE B 1 140 ? 22.041 7.278 -25.813 1.00 30.66 162 PHE B CA 1
ATOM 3631 C C . PHE B 1 140 ? 23.070 8.318 -26.250 1.00 36.60 162 PHE B C 1
ATOM 3632 O O . PHE B 1 140 ? 23.668 9.007 -25.415 1.00 29.14 162 PHE B O 1
ATOM 3640 N N . LYS B 1 141 ? 23.295 8.438 -27.558 1.00 29.78 163 LYS B N 1
ATOM 3641 C CA . LYS B 1 141 ? 24.263 9.416 -28.047 1.00 39.74 163 LYS B CA 1
ATOM 3642 C C . LYS B 1 141 ? 23.805 10.845 -27.773 1.00 40.01 163 LYS B C 1
ATOM 3643 O O . LYS B 1 141 ? 24.610 11.695 -27.378 1.00 37.75 163 LYS B O 1
ATOM 3649 N N . GLU B 1 142 ? 22.511 11.125 -27.972 1.00 40.48 164 GLU B N 1
ATOM 3650 C CA . GLU B 1 142 ? 21.974 12.463 -27.728 1.00 40.61 164 GLU B CA 1
ATOM 3651 C C . GLU B 1 142 ? 22.156 12.885 -26.276 1.00 41.10 164 GLU B C 1
ATOM 3652 O O . GLU B 1 142 ? 22.451 14.055 -25.992 1.00 36.50 164 GLU B O 1
ATOM 3658 N N . ASN B 1 143 ? 21.961 11.958 -25.341 1.00 37.68 165 ASN B N 1
ATOM 3659 C CA . ASN B 1 143 ? 22.108 12.243 -23.922 1.00 40.31 165 ASN B CA 1
ATOM 3660 C C . ASN B 1 143 ? 23.548 12.124 -23.451 1.00 41.44 165 ASN B C 1
ATOM 3661 O O . ASN B 1 143 ? 23.789 11.977 -22.247 1.00 45.43 165 ASN B O 1
ATOM 3666 N N . GLY B 1 144 ? 24.503 12.170 -24.374 1.00 42.28 166 GLY B N 1
ATOM 3667 C CA . GLY B 1 144 ? 25.904 12.228 -24.012 1.00 45.31 166 GLY B CA 1
ATOM 3668 C C . GLY B 1 144 ? 26.497 10.894 -23.623 1.00 38.46 166 GLY B C 1
ATOM 3669 O O . GLY B 1 144 ? 27.244 10.804 -22.641 1.00 43.07 166 GLY B O 1
ATOM 3670 N N . ASN B 1 145 ? 26.172 9.852 -24.395 1.00 36.07 167 ASN B N 1
ATOM 3671 C CA . ASN B 1 145 ? 26.648 8.492 -24.126 1.00 37.19 167 ASN B CA 1
ATOM 3672 C C . ASN B 1 145 ? 26.327 8.070 -22.692 1.00 34.09 167 ASN B C 1
ATOM 3673 O O . ASN B 1 145 ? 27.183 7.585 -21.948 1.00 34.89 167 ASN B O 1
ATOM 3678 N N . LYS B 1 146 ? 25.068 8.255 -22.308 1.00 34.70 168 LYS B N 1
ATOM 3679 C CA . LYS B 1 146 ? 24.580 7.857 -20.996 1.00 37.49 168 LYS B CA 1
ATOM 3680 C C . LYS B 1 146 ? 23.153 7.354 -21.134 1.00 27.34 168 LYS B C 1
ATOM 3681 O O . LYS B 1 146 ? 22.366 7.922 -21.893 1.00 24.88 168 LYS B O 1
ATOM 3687 N N . LEU B 1 147 ? 22.823 6.296 -20.401 1.00 23.21 169 LEU B N 1
ATOM 3688 C CA . LEU B 1 147 ? 21.441 5.826 -20.364 1.00 24.84 169 LEU B CA 1
ATOM 3689 C C . LEU B 1 147 ? 20.666 6.686 -19.376 1.00 28.08 169 LEU B C 1
ATOM 3690 O O . LEU B 1 147 ? 20.875 6.584 -18.163 1.00 32.14 169 LEU B O 1
ATOM 3695 N N . VAL B 1 148 ? 19.770 7.532 -19.886 1.00 25.50 170 VAL B N 1
ATOM 3696 C CA . VAL B 1 148 ? 19.012 8.458 -19.055 1.00 28.13 170 VAL B CA 1
ATOM 3697 C C . VAL B 1 148 ? 17.531 8.275 -19.333 1.00 34.22 170 VAL B C 1
ATOM 3698 O O . VAL B 1 148 ? 17.107 8.249 -20.492 1.00 29.86 170 VAL B O 1
ATOM 3702 N N . ALA B 1 149 ? 16.745 8.189 -18.264 1.00 42.20 171 ALA B N 1
ATOM 3703 C CA . ALA B 1 149 ? 15.290 8.108 -18.335 1.00 47.76 171 ALA B CA 1
ATOM 3704 C C . ALA B 1 149 ? 14.743 9.256 -17.497 1.00 49.68 171 ALA B C 1
ATOM 3705 O O . ALA B 1 149 ? 14.571 9.121 -16.283 1.00 54.44 171 ALA B O 1
ATOM 3707 N N . LYS B 1 150 ? 14.478 10.388 -18.141 1.00 53.79 172 LYS B N 1
ATOM 3708 C CA . LYS B 1 150 ? 13.931 11.532 -17.425 1.00 71.31 172 LYS B CA 1
ATOM 3709 C C . LYS B 1 150 ? 12.416 11.479 -17.271 1.00 86.55 172 LYS B C 1
ATOM 3710 O O . LYS B 1 150 ? 11.871 12.284 -16.508 1.00 86.43 172 LYS B O 1
ATOM 3712 N N . ARG B 1 151 ? 11.730 10.554 -17.957 1.00 97.78 173 ARG B N 1
ATOM 3713 C CA . ARG B 1 151 ? 10.277 10.662 -18.104 1.00 101.22 173 ARG B CA 1
ATOM 3714 C C . ARG B 1 151 ? 9.545 10.489 -16.783 1.00 102.41 173 ARG B C 1
ATOM 3715 O O . ARG B 1 151 ? 8.399 10.933 -16.650 1.00 104.85 173 ARG B O 1
ATOM 3723 N N . LEU B 1 152 ? 10.163 9.825 -15.812 1.00 100.61 174 LEU B N 1
ATOM 3724 C CA . LEU B 1 152 ? 9.552 9.609 -14.500 1.00 99.93 174 LEU B CA 1
ATOM 3725 C C . LEU B 1 152 ? 10.455 10.246 -13.449 1.00 99.13 174 LEU B C 1
ATOM 3726 O O . LEU B 1 152 ? 11.071 9.545 -12.642 1.00 98.93 174 LEU B O 1
ATOM 3728 N N . GLY B 1 153 ? 10.531 11.576 -13.469 1.00 98.25 175 GLY B N 1
ATOM 3729 C CA . GLY B 1 153 ? 11.202 12.321 -12.421 1.00 96.23 175 GLY B CA 1
ATOM 3730 C C . GLY B 1 153 ? 10.588 12.065 -11.060 1.00 96.80 175 GLY B C 1
ATOM 3731 O O . GLY B 1 153 ? 9.646 12.754 -10.651 1.00 94.94 175 GLY B O 1
ATOM 3732 N N . ASN B 1 154 ? 11.114 11.072 -10.347 1.00 99.87 176 ASN B N 1
ATOM 3733 C CA . ASN B 1 154 ? 10.514 10.648 -9.091 1.00 102.53 176 ASN B CA 1
ATOM 3734 C C . ASN B 1 154 ? 11.555 9.914 -8.261 1.00 106.66 176 ASN B C 1
ATOM 3735 O O . ASN B 1 154 ? 12.584 9.468 -8.774 1.00 107.97 176 ASN B O 1
ATOM 3737 N N . ILE B 1 155 ? 11.260 9.782 -6.966 1.00 108.66 177 ILE B N 1
ATOM 3738 C CA . ILE B 1 155 ? 12.215 9.161 -6.054 1.00 107.25 177 ILE B CA 1
ATOM 3739 C C . ILE B 1 155 ? 12.391 7.682 -6.360 1.00 105.79 177 ILE B C 1
ATOM 3740 O O . ILE B 1 155 ? 13.456 7.114 -6.087 1.00 107.20 177 ILE B O 1
ATOM 3742 N N . GLN B 1 156 ? 11.380 7.033 -6.929 1.00 98.94 178 GLN B N 1
ATOM 3743 C CA . GLN B 1 156 ? 11.439 5.581 -7.084 1.00 89.86 178 GLN B CA 1
ATOM 3744 C C . GLN B 1 156 ? 10.464 5.141 -8.176 1.00 84.26 178 GLN B C 1
ATOM 3745 O O . GLN B 1 156 ? 10.158 5.904 -9.100 1.00 84.92 178 GLN B O 1
ATOM 3747 N N . HIS B 1 157 ? 10.009 3.888 -8.084 1.00 79.54 179 HIS B N 1
ATOM 3748 C CA . HIS B 1 157 ? 9.196 3.148 -9.058 1.00 74.67 179 HIS B CA 1
ATOM 3749 C C . HIS B 1 157 ? 10.029 2.656 -10.246 1.00 67.77 179 HIS B C 1
ATOM 3750 O O . HIS B 1 157 ? 9.522 1.848 -11.043 1.00 68.21 179 HIS B O 1
ATOM 3752 N N . GLY B 1 158 ? 11.274 3.109 -10.398 1.00 51.29 180 GLY B N 1
ATOM 3753 C CA . GLY B 1 158 ? 12.155 2.627 -11.444 1.00 35.72 180 GLY B CA 1
ATOM 3754 C C . GLY B 1 158 ? 13.469 2.111 -10.887 1.00 29.49 180 GLY B C 1
ATOM 3755 O O . GLY B 1 158 ? 14.504 2.201 -11.547 1.00 25.23 180 GLY B O 1
ATOM 3756 N N . ASN B 1 159 ? 13.418 1.560 -9.669 1.00 23.14 181 ASN B N 1
ATOM 3757 C CA . ASN B 1 159 ? 14.608 1.094 -8.965 1.00 29.45 181 ASN B CA 1
ATOM 3758 C C . ASN B 1 159 ? 15.477 0.187 -9.825 1.00 26.34 181 ASN B C 1
ATOM 3759 O O . ASN B 1 159 ? 16.707 0.289 -9.796 1.00 24.74 181 ASN B O 1
ATOM 3764 N N . SER B 1 160 ? 14.861 -0.726 -10.581 1.00 23.36 182 SER B N 1
ATOM 3765 C CA . SER B 1 160 ? 15.648 -1.688 -11.345 1.00 21.04 182 SER B CA 1
ATOM 3766 C C . SER B 1 160 ? 16.486 -1.006 -12.419 1.00 24.81 182 SER B C 1
ATOM 3767 O O . SER B 1 160 ? 17.587 -1.475 -12.737 1.00 21.26 182 SER B O 1
ATOM 3770 N N . PHE B 1 161 ? 15.971 0.072 -13.011 1.00 22.44 183 PHE B N 1
ATOM 3771 C CA . PHE B 1 161 ? 16.754 0.820 -13.977 1.00 19.52 183 PHE B CA 1
ATOM 3772 C C . PHE B 1 161 ? 17.729 1.751 -13.278 1.00 21.37 183 PHE B C 1
ATOM 3773 O O . PHE B 1 161 ? 18.894 1.828 -13.682 1.00 24.08 183 PHE B O 1
ATOM 3781 N N . HIS B 1 162 ? 17.291 2.405 -12.198 1.00 22.20 184 HIS B N 1
ATOM 3782 C CA . HIS B 1 162 ? 18.219 3.226 -11.424 1.00 24.87 184 HIS B CA 1
ATOM 3783 C C . HIS B 1 162 ? 19.432 2.416 -10.986 1.00 28.52 184 HIS B C 1
ATOM 3784 O O . HIS B 1 162 ? 20.565 2.907 -11.036 1.00 23.65 184 HIS B O 1
ATOM 3791 N N . ALA B 1 163 ? 19.214 1.165 -10.570 1.00 27.17 185 ALA B N 1
ATOM 3792 C CA . ALA B 1 163 ? 20.317 0.312 -10.136 1.00 20.22 185 ALA B CA 1
ATOM 3793 C C . ALA B 1 163 ? 21.227 -0.058 -11.300 1.00 25.77 185 ALA B C 1
ATOM 3794 O O . ALA B 1 163 ? 22.447 -0.180 -11.133 1.00 27.01 185 ALA B O 1
ATOM 3796 N N . LEU B 1 164 ? 20.650 -0.262 -12.484 1.00 19.84 186 LEU B N 1
ATOM 3797 C CA . LEU B 1 164 ? 21.460 -0.504 -13.666 1.00 21.10 186 LEU B CA 1
ATOM 3798 C C . LEU B 1 164 ? 22.352 0.698 -13.973 1.00 23.33 186 LEU B C 1
ATOM 3799 O O . LEU B 1 164 ? 23.548 0.537 -14.234 1.00 22.51 186 LEU B O 1
ATOM 3804 N N . GLN B 1 165 ? 21.790 1.909 -13.934 1.00 27.20 187 GLN B N 1
ATOM 3805 C CA . GLN B 1 165 ? 22.595 3.108 -14.166 1.00 29.20 187 GLN B CA 1
ATOM 3806 C C . GLN B 1 165 ? 23.768 3.182 -13.201 1.00 27.09 187 GLN B C 1
ATOM 3807 O O . GLN B 1 165 ? 24.896 3.488 -13.605 1.00 32.49 187 GLN B O 1
ATOM 3813 N N . GLU B 1 166 ? 23.520 2.907 -11.920 1.00 24.20 188 GLU B N 1
ATOM 3814 C CA . GLU B 1 166 ? 24.571 3.044 -10.922 1.00 28.33 188 GLU B CA 1
ATOM 3815 C C . GLU B 1 166 ? 25.646 1.976 -11.098 1.00 31.59 188 GLU B C 1
ATOM 3816 O O . GLU B 1 166 ? 26.836 2.252 -10.899 1.00 27.09 188 GLU B O 1
ATOM 3822 N N . ALA B 1 167 ? 25.251 0.755 -11.483 1.00 22.53 189 ALA B N 1
ATOM 3823 C CA . ALA B 1 167 ? 26.242 -0.283 -11.736 1.00 20.05 189 ALA B CA 1
ATOM 3824 C C . ALA B 1 167 ? 27.061 0.040 -12.975 1.00 22.61 189 ALA B C 1
ATOM 3825 O O . ALA B 1 167 ? 28.249 -0.294 -13.049 1.00 27.98 189 ALA B O 1
ATOM 3827 N N . ILE B 1 168 ? 26.443 0.686 -13.964 1.00 24.01 190 ILE B N 1
ATOM 3828 C CA . ILE B 1 168 ? 27.205 1.154 -15.118 1.00 27.63 190 ILE B CA 1
ATOM 3829 C C . ILE B 1 168 ? 28.160 2.267 -14.699 1.00 28.51 190 ILE B C 1
ATOM 3830 O O . ILE B 1 168 ? 29.343 2.267 -15.060 1.00 34.56 190 ILE B O 1
ATOM 3835 N N . ALA B 1 169 ? 27.656 3.232 -13.929 1.00 30.61 191 ALA B N 1
ATOM 3836 C CA . ALA B 1 169 ? 28.508 4.337 -13.495 1.00 38.35 191 ALA B CA 1
ATOM 3837 C C . ALA B 1 169 ? 29.665 3.845 -12.637 1.00 34.19 191 ALA B C 1
ATOM 3838 O O . ALA B 1 169 ? 30.752 4.436 -12.665 1.00 30.94 191 ALA B O 1
ATOM 3840 N N . ALA B 1 170 ? 29.458 2.769 -11.876 1.00 26.16 192 ALA B N 1
ATOM 3841 C CA . ALA B 1 170 ? 30.521 2.173 -11.075 1.00 27.03 192 ALA B CA 1
ATOM 3842 C C . ALA B 1 170 ? 31.554 1.440 -11.915 1.00 35.38 192 ALA B C 1
ATOM 3843 O O . ALA B 1 170 ? 32.596 1.037 -11.380 1.00 33.95 192 ALA B O 1
ATOM 3845 N N . GLY B 1 171 ? 31.293 1.250 -13.206 1.00 33.00 193 GLY B N 1
ATOM 3846 C CA . GLY B 1 171 ? 32.172 0.484 -14.062 1.00 37.36 193 GLY B CA 1
ATOM 3847 C C . GLY B 1 171 ? 31.987 -1.022 -14.028 1.00 35.78 193 GLY B C 1
ATOM 3848 O O . GLY B 1 171 ? 32.805 -1.742 -14.616 1.00 28.57 193 GLY B O 1
ATOM 3849 N N . ALA B 1 172 ? 30.940 -1.532 -13.378 1.00 26.20 194 ALA B N 1
ATOM 3850 C CA . ALA B 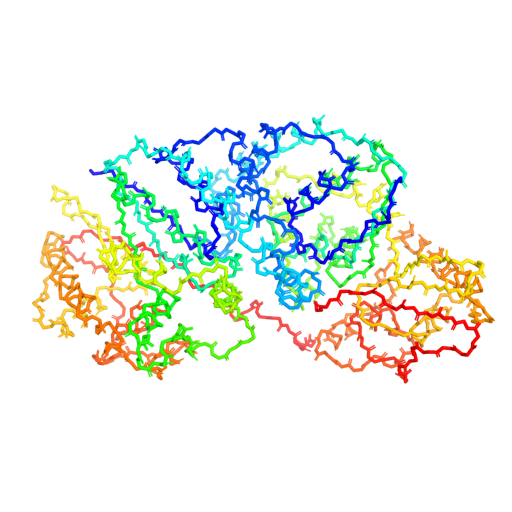1 172 ? 30.795 -2.982 -13.295 1.00 23.27 194 ALA B CA 1
ATOM 3851 C C . ALA B 1 172 ? 30.035 -3.545 -14.494 1.00 27.56 194 ALA B C 1
ATOM 3852 O O . ALA B 1 172 ? 30.136 -4.740 -14.798 1.00 27.45 194 ALA B O 1
ATOM 3854 N N . ILE B 1 173 ? 29.266 -2.705 -15.177 1.00 22.66 195 ILE B N 1
ATOM 3855 C CA . ILE B 1 173 ? 28.510 -3.097 -16.362 1.00 25.42 195 ILE B CA 1
ATOM 3856 C C . ILE B 1 173 ? 28.755 -2.057 -17.441 1.00 28.15 195 ILE B C 1
ATOM 3857 O O . ILE B 1 173 ? 28.816 -0.859 -17.149 1.00 27.03 195 ILE B O 1
ATOM 3862 N N . SER B 1 174 ? 28.875 -2.505 -18.690 1.00 30.08 196 SER B N 1
ATOM 3863 C CA . SER B 1 174 ? 29.129 -1.596 -19.799 1.00 23.22 196 SER B CA 1
ATOM 3864 C C . SER B 1 174 ? 27.822 -1.167 -20.447 1.00 28.25 196 SER B C 1
ATOM 3865 O O . SER B 1 174 ? 26.866 -1.947 -20.536 1.00 24.60 196 SER B O 1
ATOM 3868 N N . ASN B 1 175 ? 27.792 0.093 -20.885 1.00 25.73 197 ASN B N 1
ATOM 3869 C CA . ASN B 1 175 ? 26.728 0.540 -21.776 1.00 20.14 197 ASN B CA 1
ATOM 3870 C C . ASN B 1 175 ? 26.665 -0.334 -23.021 1.00 23.50 197 ASN B C 1
ATOM 3871 O O . ASN B 1 175 ? 25.575 -0.672 -23.496 1.00 28.46 197 ASN B O 1
ATOM 3876 N N . GLU B 1 176 ? 27.826 -0.717 -23.557 1.00 26.12 198 GLU B N 1
ATOM 3877 C CA . GLU B 1 176 ? 27.842 -1.466 -24.808 1.00 24.33 198 GLU B CA 1
ATOM 3878 C C . GLU B 1 176 ? 27.096 -2.787 -24.670 1.00 25.53 198 GLU B C 1
ATOM 3879 O O . GLU B 1 176 ? 26.395 -3.209 -25.598 1.00 20.98 198 GLU B O 1
ATOM 3885 N N . GLU B 1 177 ? 27.221 -3.455 -23.519 1.00 21.72 199 GLU B N 1
ATOM 3886 C CA . GLU B 1 177 ? 26.522 -4.736 -23.362 1.00 22.39 199 GLU B CA 1
ATOM 3887 C C . GLU B 1 177 ? 25.015 -4.530 -23.285 1.00 25.39 199 GLU B C 1
ATOM 3888 O O . GLU B 1 177 ? 24.244 -5.267 -23.908 1.00 22.33 199 GLU B O 1
ATOM 3894 N N . VAL B 1 178 ? 24.576 -3.537 -22.518 1.00 23.56 200 VAL B N 1
ATOM 3895 C CA . VAL B 1 178 ? 23.152 -3.244 -22.451 1.00 23.15 200 VAL B CA 1
ATOM 3896 C C . VAL B 1 178 ? 22.621 -2.862 -23.825 1.00 25.46 200 VAL B C 1
ATOM 3897 O O . VAL B 1 178 ? 21.538 -3.298 -24.227 1.00 27.39 200 VAL B O 1
ATOM 3901 N N . LEU B 1 179 ? 23.365 -2.039 -24.568 1.00 22.59 201 LEU B N 1
ATOM 3902 C CA . LEU B 1 179 ? 22.870 -1.580 -25.862 1.00 22.72 201 LEU B CA 1
ATOM 3903 C C . LEU B 1 179 ? 22.811 -2.725 -26.868 1.00 24.10 201 LEU B C 1
ATOM 3904 O O . LEU B 1 179 ? 21.862 -2.815 -27.657 1.00 22.52 201 LEU B O 1
ATOM 3909 N N . ASN B 1 180 ? 23.800 -3.625 -26.840 1.00 22.14 202 ASN B N 1
ATOM 3910 C CA . ASN B 1 180 ? 23.760 -4.790 -27.718 1.00 22.78 202 ASN B CA 1
ATOM 3911 C C . ASN B 1 180 ? 22.511 -5.624 -27.462 1.00 19.86 202 ASN B C 1
ATOM 3912 O O . ASN B 1 180 ? 21.863 -6.095 -28.405 1.00 23.67 202 ASN B O 1
ATOM 3917 N N . ILE B 1 181 ? 22.155 -5.813 -26.191 1.00 20.65 203 ILE B N 1
ATOM 3918 C CA . ILE B 1 181 ? 20.963 -6.604 -25.879 1.00 19.70 203 ILE B CA 1
ATOM 3919 C C . ILE B 1 181 ? 19.698 -5.864 -26.317 1.00 16.28 203 ILE B C 1
ATOM 3920 O O . ILE B 1 181 ? 18.761 -6.467 -26.861 1.00 18.88 203 ILE B O 1
ATOM 3925 N N . TYR B 1 182 ? 19.653 -4.544 -26.115 1.00 19.98 204 TYR B N 1
ATOM 3926 C CA . TYR B 1 182 ? 18.508 -3.779 -26.603 1.00 24.88 204 TYR B CA 1
ATOM 3927 C C . TYR B 1 182 ? 18.340 -3.949 -28.109 1.00 21.96 204 TYR B C 1
ATOM 3928 O O . TYR B 1 182 ? 17.248 -4.259 -28.597 1.00 22.16 204 TYR B O 1
ATOM 3937 N N . HIS B 1 183 ? 19.413 -3.722 -28.863 1.00 19.26 205 HIS B N 1
ATOM 3938 C CA . HIS B 1 183 ? 19.299 -3.741 -30.318 1.00 23.48 205 HIS B CA 1
ATOM 3939 C C . HIS B 1 183 ? 19.146 -5.160 -30.854 1.00 25.22 205 HIS B C 1
ATOM 3940 O O . HIS B 1 183 ? 18.352 -5.395 -31.764 1.00 27.68 205 HIS B O 1
ATOM 3947 N N . GLN B 1 184 ? 19.896 -6.118 -30.318 1.00 23.76 206 GLN B N 1
ATOM 3948 C CA . GLN B 1 184 ? 19.895 -7.450 -30.912 1.00 23.86 206 GLN B CA 1
ATOM 3949 C C . GLN B 1 184 ? 18.855 -8.386 -30.303 1.00 27.70 206 GLN B C 1
ATOM 3950 O O . GLN B 1 184 ? 18.521 -9.399 -30.921 1.00 25.86 206 GLN B O 1
ATOM 3956 N N . VAL B 1 185 ? 18.315 -8.071 -29.130 1.00 24.61 207 VAL B N 1
ATOM 3957 C CA . VAL B 1 185 ? 17.386 -8.989 -28.472 1.00 28.31 207 VAL B CA 1
ATOM 3958 C C . VAL B 1 185 ? 16.054 -8.302 -28.202 1.00 31.65 207 VAL B C 1
ATOM 3959 O O . VAL B 1 185 ? 14.997 -8.785 -28.619 1.00 29.48 207 VAL B O 1
ATOM 3963 N N . TYR B 1 186 ? 16.092 -7.181 -27.484 1.00 21.37 208 TYR B N 1
ATOM 3964 C CA . TYR B 1 186 ? 14.856 -6.624 -26.934 1.00 20.47 208 TYR B CA 1
ATOM 3965 C C . TYR B 1 186 ? 13.963 -6.024 -28.018 1.00 25.77 208 TYR B C 1
ATOM 3966 O O . TYR B 1 186 ? 12.795 -6.405 -28.153 1.00 26.59 208 TYR B O 1
ATOM 3975 N N . LYS B 1 187 ? 14.473 -5.048 -28.773 1.00 21.93 209 LYS B N 1
ATOM 3976 C CA . LYS B 1 187 ? 13.585 -4.223 -29.595 1.00 21.94 209 LYS B CA 1
ATOM 3977 C C . LYS B 1 187 ? 12.907 -5.027 -30.700 1.00 23.16 209 LYS B C 1
ATOM 3978 O O . LYS B 1 187 ? 11.766 -4.727 -31.083 1.00 25.27 209 LYS B O 1
ATOM 3984 N N . LYS B 1 188 ? 13.577 -6.061 -31.215 1.00 25.33 210 LYS B N 1
ATOM 3985 C CA . LYS B 1 188 ? 12.992 -6.836 -32.310 1.00 31.96 210 LYS B CA 1
ATOM 3986 C C . LYS B 1 188 ? 11.902 -7.782 -31.831 1.00 31.75 210 LYS B C 1
ATOM 3987 O O . LYS B 1 188 ? 11.192 -8.368 -32.660 1.00 25.96 210 LYS B O 1
ATOM 3993 N N . HIS B 1 189 ? 11.745 -7.940 -30.522 1.00 23.99 211 HIS B N 1
ATOM 3994 C CA . HIS B 1 189 ? 10.648 -8.722 -29.977 1.00 21.16 211 HIS B CA 1
ATOM 3995 C C . HIS B 1 189 ? 9.520 -7.865 -29.402 1.00 24.05 211 HIS B C 1
ATOM 3996 O O . HIS B 1 189 ? 8.575 -8.418 -28.832 1.00 24.48 211 HIS B O 1
ATOM 4003 N N . LEU B 1 190 ? 9.602 -6.537 -29.523 1.00 22.28 212 LEU B N 1
ATOM 4004 C CA . LEU B 1 190 ? 8.539 -5.650 -29.048 1.00 20.16 212 LEU B CA 1
ATOM 4005 C C . LEU B 1 190 ? 7.354 -5.635 -30.004 1.00 21.60 212 LEU B C 1
ATOM 4006 O O . LEU B 1 190 ? 7.526 -5.644 -31.224 1.00 23.28 212 LEU B O 1
ATOM 4011 N N . LYS B 1 191 ? 6.146 -5.613 -29.438 1.00 20.16 213 LYS B N 1
ATOM 4012 C CA . LYS B 1 191 ? 4.921 -5.348 -30.186 1.00 21.33 213 LYS B CA 1
ATOM 4013 C C . LYS B 1 191 ? 4.035 -4.386 -29.398 1.00 21.15 213 LYS B C 1
ATOM 4014 O O . LYS B 1 191 ? 3.993 -4.442 -28.165 1.00 25.89 213 LYS B O 1
ATOM 4020 N N . ILE B 1 192 ? 3.324 -3.503 -30.114 1.00 20.86 214 ILE B N 1
ATOM 4021 C CA . ILE B 1 192 ? 2.370 -2.607 -29.458 1.00 20.49 214 ILE B CA 1
ATOM 4022 C C . ILE B 1 192 ? 1.172 -3.390 -28.949 1.00 26.74 214 ILE B C 1
ATOM 4023 O O . ILE B 1 192 ? 0.715 -3.209 -27.812 1.00 26.02 214 ILE B O 1
ATOM 4028 N N . ILE B 1 193 ? 0.608 -4.219 -29.821 1.00 31.02 215 ILE B N 1
ATOM 4029 C CA . ILE B 1 193 ? -0.484 -5.126 -29.507 1.00 23.63 215 ILE B CA 1
ATOM 4030 C C . ILE B 1 193 ? -0.154 -6.443 -30.200 1.00 22.99 215 ILE B C 1
ATOM 4031 O O . ILE B 1 193 ? 0.650 -6.507 -31.127 1.00 23.19 215 ILE B O 1
ATOM 4036 N N A SER B 1 194 ? -0.808 -7.505 -29.731 0.53 22.89 216 SER B N 1
ATOM 4037 N N B SER B 1 194 ? -0.774 -7.513 -29.720 0.47 22.89 216 SER B N 1
ATOM 4038 C CA A SER B 1 194 ? -0.592 -8.843 -30.255 0.53 23.01 216 SER B CA 1
ATOM 4039 C CA B SER B 1 194 ? -0.596 -8.812 -30.345 0.47 22.30 216 SER B CA 1
ATOM 4040 C C A SER B 1 194 ? -1.921 -9.571 -30.291 0.53 20.51 216 SER B C 1
ATOM 4041 C C B SER B 1 194 ? -1.915 -9.569 -30.301 0.47 20.48 216 SER B C 1
ATOM 4042 O O A SER B 1 194 ? -2.947 -9.041 -29.855 0.53 23.09 216 SER B O 1
ATOM 4043 O O B SER B 1 194 ? -2.931 -9.069 -29.809 0.47 23.43 216 SER B O 1
ATOM 4048 N N . TYR B 1 195 ? -1.890 -10.802 -30.803 1.00 26.24 217 TYR B N 1
ATOM 4049 C CA . TYR B 1 195 ? -3.114 -11.588 -30.919 1.00 21.82 217 TYR B CA 1
ATOM 4050 C C . TYR B 1 195 ? -2.817 -13.085 -30.978 1.00 24.91 217 TYR B C 1
ATOM 4051 O O . TYR B 1 195 ? -1.743 -13.519 -31.402 1.00 23.38 217 TYR B O 1
ATOM 4060 N N . SER B 1 196 ? -3.816 -13.870 -30.577 1.00 26.74 218 SER B N 1
ATOM 4061 C CA . SER B 1 196 ? -3.897 -15.297 -30.864 1.00 31.30 218 SER B CA 1
ATOM 4062 C C . SER B 1 196 ? -5.132 -15.503 -31.732 1.00 36.85 218 SER B C 1
ATOM 4063 O O . SER B 1 196 ? -6.213 -15.015 -31.388 1.00 38.62 218 SER B O 1
ATOM 4066 N N . LEU B 1 197 ? -4.971 -16.204 -32.858 1.00 36.72 219 LEU B N 1
ATOM 4067 C CA . LEU B 1 197 ? -6.018 -16.341 -33.865 1.00 36.39 219 LEU B CA 1
ATOM 4068 C C . LEU B 1 197 ? -6.456 -17.792 -34.011 1.00 43.09 219 LEU B C 1
ATOM 4069 O O . LEU B 1 197 ? -5.619 -18.690 -34.152 1.00 40.32 219 LEU B O 1
ATOM 4074 N N . ASP B 1 198 ? -7.774 -18.017 -34.000 1.00 45.41 220 ASP B N 1
ATOM 4075 C CA . ASP B 1 198 ? -8.359 -19.332 -34.277 1.00 49.53 220 ASP B CA 1
ATOM 4076 C C . ASP B 1 198 ? -9.160 -19.197 -35.564 1.00 54.80 220 ASP B C 1
ATOM 4077 O O . ASP B 1 198 ? -10.376 -18.952 -35.531 1.00 60.16 220 ASP B O 1
ATOM 4082 N N . PRO B 1 199 ? -8.510 -19.351 -36.724 1.00 54.13 221 PRO B N 1
ATOM 4083 C CA . PRO B 1 199 ? -9.159 -18.937 -37.983 1.00 63.44 221 PRO B CA 1
ATOM 4084 C C . PRO B 1 199 ? -10.381 -19.759 -38.351 1.00 72.18 221 PRO B C 1
ATOM 4085 O O . PRO B 1 199 ? -11.318 -19.220 -38.956 1.00 74.46 221 PRO B O 1
ATOM 4089 N N . ASP B 1 200 ? -10.396 -21.051 -38.013 1.00 73.95 222 ASP B N 1
ATOM 4090 C CA . ASP B 1 200 ? -11.539 -21.891 -38.359 1.00 76.73 222 ASP B CA 1
ATOM 4091 C C . ASP B 1 200 ? -12.798 -21.451 -37.621 1.00 72.71 222 ASP B C 1
ATOM 4092 O O . ASP B 1 200 ? -13.910 -21.581 -38.147 1.00 77.52 222 ASP B O 1
ATOM 4097 N N . ALA B 1 201 ? -12.646 -20.916 -36.410 1.00 66.64 223 ALA B N 1
ATOM 4098 C CA . ALA B 1 201 ? -13.781 -20.517 -35.585 1.00 68.78 223 ALA B CA 1
ATOM 4099 C C . ALA B 1 201 ? -14.092 -19.024 -35.663 1.00 64.95 223 ALA B C 1
ATOM 4100 O O . ALA B 1 201 ? -15.005 -18.565 -34.965 1.00 66.96 223 ALA B O 1
ATOM 4102 N N . ASN B 1 202 ? -13.365 -18.264 -36.487 1.00 53.00 224 ASN B N 1
ATOM 4103 C CA . ASN B 1 202 ? -13.563 -16.817 -36.616 1.00 53.38 224 ASN B CA 1
ATOM 4104 C C . ASN B 1 202 ? -13.498 -16.137 -35.245 1.00 50.81 224 ASN B C 1
ATOM 4105 O O . ASN B 1 202 ? -14.366 -15.347 -34.867 1.00 53.21 224 ASN B O 1
ATOM 4110 N N . GLU B 1 203 ? -12.446 -16.468 -34.492 1.00 43.53 225 GLU B N 1
ATOM 4111 C CA . GLU B 1 203 ? -12.242 -15.973 -33.138 1.00 42.02 225 GLU B CA 1
ATOM 4112 C C . GLU B 1 203 ? -10.825 -15.435 -33.018 1.00 34.66 225 GLU B C 1
ATOM 4113 O O . GLU B 1 203 ? -9.898 -15.991 -33.613 1.00 38.64 225 GLU B O 1
ATOM 4119 N N . ILE B 1 204 ? -10.658 -14.356 -32.250 1.00 30.89 226 ILE B N 1
ATOM 4120 C CA . ILE B 1 204 ? -9.342 -13.756 -32.040 1.00 30.74 226 ILE B CA 1
ATOM 4121 C C . ILE B 1 204 ? -9.231 -13.255 -30.602 1.00 30.66 226 ILE B C 1
ATOM 4122 O O . ILE B 1 204 ? -10.178 -12.681 -30.054 1.00 28.88 226 ILE B O 1
ATOM 4127 N N . LYS B 1 205 ? -8.080 -13.507 -29.974 1.00 26.80 227 LYS B N 1
ATOM 4128 C CA . LYS B 1 205 ? -7.732 -12.903 -28.694 1.00 26.87 227 LYS B CA 1
ATOM 4129 C C . LYS B 1 205 ? -6.661 -11.853 -28.942 1.00 22.00 227 LYS B C 1
ATOM 4130 O O . LYS B 1 205 ? -5.673 -12.131 -29.622 1.00 27.82 227 LYS B O 1
ATOM 4136 N N . VAL B 1 206 ? -6.856 -10.656 -28.398 1.00 27.64 228 VAL B N 1
ATOM 4137 C CA . VAL B 1 206 ? -5.943 -9.535 -28.595 1.00 23.89 228 VAL B CA 1
ATOM 4138 C C . VAL B 1 206 ? -5.262 -9.238 -27.273 1.00 20.58 228 VAL B C 1
ATOM 4139 O O . VAL B 1 206 ? -5.927 -9.111 -26.239 1.00 21.12 228 VAL B O 1
ATOM 4143 N N . PHE B 1 207 ? -3.934 -9.141 -27.304 1.00 21.34 229 PHE B N 1
ATOM 4144 C CA . PHE B 1 207 ? -3.129 -8.918 -26.116 1.00 21.76 229 PHE B CA 1
ATOM 4145 C C . PHE B 1 207 ? -2.559 -7.510 -26.154 1.00 22.00 229 PHE B C 1
ATOM 4146 O O . PHE B 1 207 ? -2.185 -7.014 -27.219 1.00 19.26 229 PHE B O 1
ATOM 4154 N N . SER B 1 208 ? -2.500 -6.867 -24.994 1.00 17.86 230 SER B N 1
ATOM 4155 C CA . SER B 1 208 ? -1.845 -5.572 -24.886 1.00 21.43 230 SER B CA 1
ATOM 4156 C C . SER B 1 208 ? -1.428 -5.382 -23.443 1.00 20.38 230 SER B C 1
ATOM 4157 O O . SER B 1 208 ? -1.911 -6.079 -22.552 1.00 22.28 230 SER B O 1
ATOM 4160 N N . HIS B 1 209 ? -0.508 -4.433 -23.215 1.00 22.20 231 HIS B N 1
ATOM 4161 C CA . HIS B 1 209 ? -0.093 -4.152 -21.843 1.00 22.33 231 HIS B CA 1
ATOM 4162 C C . HIS B 1 209 ? -1.251 -3.631 -20.996 1.00 24.36 231 HIS B C 1
ATOM 4163 O O . HIS B 1 209 ? -1.468 -4.101 -19.869 1.00 22.23 231 HIS B O 1
ATOM 4170 N N . ALA B 1 210 ? -1.991 -2.655 -21.508 1.00 21.09 232 ALA B N 1
ATOM 4171 C CA . ALA B 1 210 ? -3.090 -2.040 -20.777 1.00 23.51 232 ALA B CA 1
ATOM 4172 C C . ALA B 1 210 ? -4.405 -2.220 -21.525 1.00 25.51 232 ALA B C 1
ATOM 4173 O O . ALA B 1 210 ? -4.435 -2.643 -22.686 1.00 24.92 232 ALA B O 1
ATOM 4175 N N . GLY B 1 211 ? -5.497 -1.892 -20.838 1.00 30.91 233 GLY B N 1
ATOM 4176 C CA . GLY B 1 211 ? -6.825 -2.077 -21.393 1.00 28.36 233 GLY B CA 1
ATOM 4177 C C . GLY B 1 211 ? -7.096 -1.181 -22.582 1.00 21.75 233 GLY B C 1
ATOM 4178 O O . GLY B 1 211 ? -6.989 0.051 -22.482 1.00 23.71 233 GLY B O 1
ATOM 4179 N N . ILE B 1 212 ? -7.446 -1.785 -23.720 1.00 22.14 234 ILE B N 1
ATOM 4180 C CA . ILE B 1 212 ? -7.763 -1.072 -24.950 1.00 19.18 234 ILE B CA 1
ATOM 4181 C C . ILE B 1 212 ? -9.019 -1.686 -25.561 1.00 19.36 234 ILE B C 1
ATOM 4182 O O . ILE B 1 212 ? -9.557 -2.676 -25.062 1.00 24.06 234 ILE B O 1
ATOM 4187 N N . GLY B 1 213 ? -9.453 -1.114 -26.686 1.00 21.99 235 GLY B N 1
ATOM 4188 C CA . GLY B 1 213 ? -10.495 -1.705 -27.497 1.00 23.85 235 GLY B CA 1
ATOM 4189 C C . GLY B 1 213 ? -10.147 -1.602 -28.971 1.00 20.91 235 GLY B C 1
ATOM 4190 O O . GLY B 1 213 ? -9.056 -1.169 -29.338 1.00 22.95 235 GLY B O 1
ATOM 4191 N N . LEU B 1 214 ? -11.095 -2.033 -29.808 1.00 23.34 236 LEU B N 1
ATOM 4192 C CA . LEU B 1 214 ? -10.930 -1.934 -31.257 1.00 20.09 236 LEU B CA 1
ATOM 4193 C C . LEU B 1 214 ? -10.667 -0.507 -31.712 1.00 22.71 236 LEU B C 1
ATOM 4194 O O . LEU B 1 214 ? -10.055 -0.299 -32.766 1.00 25.32 236 LEU B O 1
ATOM 4199 N N . ASN B 1 215 ? -11.147 0.487 -30.951 1.00 23.76 237 ASN B N 1
ATOM 4200 C CA . ASN B 1 215 ? -10.955 1.885 -31.328 1.00 26.78 237 ASN B CA 1
ATOM 4201 C C . ASN B 1 215 ? -9.485 2.286 -31.264 1.00 24.03 237 ASN B C 1
ATOM 4202 O O . ASN B 1 215 ? -9.025 3.103 -32.068 1.00 21.57 237 ASN B O 1
ATOM 4207 N N . HIS B 1 216 ? -8.735 1.744 -30.296 1.00 29.66 238 HIS B N 1
ATOM 4208 C CA . HIS B 1 216 ? -7.288 1.977 -30.274 1.00 26.26 238 HIS B CA 1
ATOM 4209 C C . HIS B 1 216 ? -6.612 1.363 -31.496 1.00 23.61 238 HIS B C 1
ATOM 4210 O O . HIS B 1 216 ? -5.677 1.951 -32.063 1.00 26.08 238 HIS B O 1
ATOM 4217 N N . ILE B 1 217 ? -7.031 0.157 -31.882 1.00 19.82 239 ILE B N 1
ATOM 4218 C CA . ILE B 1 217 ? -6.420 -0.490 -33.040 1.00 19.95 239 ILE B CA 1
ATOM 4219 C C . ILE B 1 217 ? -6.718 0.303 -34.306 1.00 19.92 239 ILE B C 1
ATOM 4220 O O . ILE B 1 217 ? -5.856 0.451 -35.183 1.00 23.47 239 ILE B O 1
ATOM 4225 N N . ARG B 1 218 ? -7.936 0.850 -34.410 1.00 23.21 240 ARG B N 1
ATOM 4226 C CA . ARG B 1 218 ? -8.257 1.736 -35.524 1.00 29.09 240 ARG B CA 1
ATOM 4227 C C . ARG B 1 218 ? -7.345 2.958 -35.541 1.00 31.10 240 ARG B C 1
ATOM 4228 O O . ARG B 1 218 ? -6.839 3.345 -36.597 1.00 26.18 240 ARG B O 1
ATOM 4236 N N . GLY B 1 219 ? -7.116 3.574 -34.379 1.00 24.19 241 GLY B N 1
ATOM 4237 C CA . GLY B 1 219 ? -6.247 4.739 -34.326 1.00 24.95 241 GLY B CA 1
ATOM 4238 C C . GLY B 1 219 ? -4.800 4.410 -34.642 1.00 28.84 241 GLY B C 1
ATOM 4239 O O . GLY B 1 219 ? -4.102 5.189 -35.299 1.00 29.71 241 GLY B O 1
ATOM 4240 N N . LEU B 1 220 ? -4.327 3.252 -34.180 1.00 22.38 242 LEU B N 1
ATOM 4241 C CA . LEU B 1 220 ? -2.973 2.829 -34.523 1.00 22.94 242 LEU B CA 1
ATOM 4242 C C . LEU B 1 220 ? -2.821 2.642 -36.027 1.00 21.44 242 LEU B C 1
ATOM 4243 O O . LEU B 1 220 ? -1.832 3.088 -36.618 1.00 26.04 242 LEU B O 1
ATOM 4248 N N . ALA B 1 221 ? -3.790 1.979 -36.659 1.00 23.74 243 ALA B N 1
ATOM 4249 C CA . ALA B 1 221 ? -3.743 1.816 -38.108 1.00 24.66 243 ALA B CA 1
ATOM 4250 C C . ALA B 1 221 ? -3.704 3.169 -38.801 1.00 31.67 243 ALA B C 1
ATOM 4251 O O . ALA B 1 221 ? -2.962 3.363 -39.771 1.00 32.39 243 ALA B O 1
ATOM 4253 N N . ARG B 1 222 ? -4.491 4.125 -38.307 1.00 32.76 244 ARG B N 1
ATOM 4254 C CA . ARG B 1 222 ? -4.443 5.466 -38.873 1.00 32.81 244 ARG B CA 1
ATOM 4255 C C . ARG B 1 222 ? -3.070 6.085 -38.658 1.00 35.83 244 ARG B C 1
ATOM 4256 O O . ARG B 1 222 ? -2.469 6.614 -39.599 1.00 34.58 244 ARG B O 1
ATOM 4264 N N . LYS B 1 223 ? -2.540 5.976 -37.433 1.00 32.59 245 LYS B N 1
ATOM 4265 C CA . LYS B 1 223 ? -1.229 6.539 -37.108 1.00 30.82 245 LYS B CA 1
ATOM 4266 C C . LYS B 1 223 ? -0.145 6.006 -38.029 1.00 34.15 245 LYS B C 1
ATOM 4267 O O . LYS B 1 223 ? 0.686 6.773 -38.530 1.00 36.02 245 LYS B O 1
ATOM 4273 N N . PHE B 1 224 ? -0.121 4.696 -38.250 1.00 32.99 246 PHE B N 1
ATOM 4274 C CA . PHE B 1 224 ? 0.952 4.081 -39.013 1.00 32.26 246 PHE B CA 1
ATOM 4275 C C . PHE B 1 224 ? 0.632 4.000 -40.499 1.00 30.85 246 PHE B C 1
ATOM 4276 O O . PHE B 1 224 ? 1.402 3.398 -41.255 1.00 35.08 246 PHE B O 1
ATOM 4284 N N . LYS B 1 225 ? -0.488 4.587 -40.923 1.00 33.83 247 LYS B N 1
ATOM 4285 C CA . LYS B 1 225 ? -0.832 4.736 -42.339 1.00 39.89 247 LYS B CA 1
ATOM 4286 C C . LYS B 1 225 ? -1.086 3.387 -43.011 1.00 37.29 247 LYS B C 1
ATOM 4287 O O . LYS B 1 225 ? -0.696 3.166 -44.160 1.00 39.40 247 LYS B O 1
ATOM 4293 N N . VAL B 1 226 ? -1.760 2.483 -42.301 1.00 34.16 248 VAL B N 1
ATOM 4294 C CA . VAL B 1 226 ? -2.150 1.186 -42.861 1.00 29.00 248 VAL B CA 1
ATOM 4295 C C . VAL B 1 226 ? -3.663 1.021 -42.765 1.00 27.94 248 VAL B C 1
ATOM 4296 O O . VAL B 1 226 ? -4.294 1.607 -41.875 1.00 29.48 248 VAL B O 1
ATOM 4300 N N . PRO B 1 227 ? -4.279 0.221 -43.636 1.00 29.93 249 PRO B N 1
ATOM 4301 C CA . PRO B 1 227 ? -5.743 0.110 -43.636 1.00 38.06 249 PRO B CA 1
ATOM 4302 C C . PRO B 1 227 ? -6.247 -0.655 -42.428 1.00 34.10 249 PRO B C 1
ATOM 4303 O O . PRO B 1 227 ? -5.597 -1.577 -41.932 1.00 29.01 249 PRO B O 1
ATOM 4307 N N . TYR B 1 228 ? -7.426 -0.268 -41.957 1.00 32.06 250 TYR B N 1
ATOM 4308 C CA . TYR B 1 228 ? -8.067 -0.946 -40.839 1.00 31.66 250 TYR B CA 1
ATOM 4309 C C . TYR B 1 228 ? -9.195 -1.829 -41.355 1.00 35.00 250 TYR B C 1
ATOM 4310 O O . TYR B 1 228 ? -10.030 -1.379 -42.148 1.00 32.25 250 TYR B O 1
ATOM 4319 N N . SER B 1 229 ? -9.223 -3.078 -40.899 1.00 36.93 251 SER B N 1
ATOM 4320 C CA . SER B 1 229 ? -10.296 -3.995 -41.255 1.00 37.67 251 SER B CA 1
ATOM 4321 C C . SER B 1 229 ? -10.670 -4.835 -40.050 1.00 32.30 251 SER B C 1
ATOM 4322 O O . SER B 1 229 ? -9.795 -5.419 -39.397 1.00 27.99 251 SER B O 1
ATOM 4325 N N . GLU B 1 230 ? -11.971 -4.882 -39.760 1.00 33.69 252 GLU B N 1
ATOM 4326 C CA . GLU B 1 230 ? -12.544 -5.805 -38.792 1.00 33.63 252 GLU B CA 1
ATOM 4327 C C . GLU B 1 230 ? -13.664 -6.639 -39.414 1.00 33.46 252 GLU B C 1
ATOM 4328 O O . GLU B 1 230 ? -14.613 -7.022 -38.731 1.00 31.09 252 GLU B O 1
ATOM 4334 N N . GLU B 1 231 ? -13.540 -6.947 -40.708 1.00 36.60 253 GLU B N 1
ATOM 4335 C CA . GLU B 1 231 ? -14.547 -7.746 -41.404 1.00 37.46 253 GLU B CA 1
ATOM 4336 C C . GLU B 1 231 ? -14.563 -9.192 -40.929 1.00 41.45 253 GLU B C 1
ATOM 4337 O O . GLU B 1 231 ? -15.571 -9.896 -41.090 1.00 38.90 253 GLU B O 1
ATOM 4343 N N . SER B 1 232 ? -13.460 -9.654 -40.356 1.00 33.26 254 SER B N 1
ATOM 4344 C CA . SER B 1 232 ? -13.358 -10.997 -39.812 1.00 36.01 254 SER B CA 1
ATOM 4345 C C . SER B 1 232 ? -12.193 -11.001 -38.837 1.00 33.61 254 SER B C 1
ATOM 4346 O O . SER B 1 232 ? -11.387 -10.067 -38.805 1.00 31.61 254 SER B O 1
ATOM 4349 N N . ALA B 1 233 ? -12.124 -12.058 -38.027 1.00 26.80 255 ALA B N 1
ATOM 4350 C CA . ALA B 1 233 ? -10.980 -12.218 -37.137 1.00 31.12 255 ALA B CA 1
ATOM 4351 C C . ALA B 1 233 ? -9.670 -12.212 -37.918 1.00 34.33 255 ALA B C 1
ATOM 4352 O O . ALA B 1 233 ? -8.697 -11.564 -37.503 1.00 27.78 255 ALA B O 1
ATOM 4354 N N . VAL B 1 234 ? -9.634 -12.908 -39.063 1.00 33.28 256 VAL B N 1
ATOM 4355 C CA . VAL B 1 234 ? -8.425 -12.957 -39.887 1.00 35.34 256 VAL B CA 1
ATOM 4356 C C . VAL B 1 234 ? -8.047 -11.562 -40.373 1.00 34.62 256 VAL B C 1
ATOM 4357 O O . VAL B 1 234 ? -6.864 -11.207 -40.428 1.00 27.81 256 VAL B O 1
ATOM 4361 N N . ASP B 1 235 ? -9.045 -10.748 -40.737 1.00 35.44 257 ASP B N 1
ATOM 4362 C CA . ASP B 1 235 ? -8.754 -9.399 -41.213 1.00 34.31 257 ASP B CA 1
ATOM 4363 C C . ASP B 1 235 ? -8.227 -8.523 -40.086 1.00 28.60 257 ASP B C 1
ATOM 4364 O O . ASP B 1 235 ? -7.314 -7.714 -40.291 1.00 30.00 257 ASP B O 1
ATOM 4369 N N . LEU B 1 236 ? -8.789 -8.674 -38.887 1.00 25.59 258 LEU B N 1
ATOM 4370 C CA . LEU B 1 236 ? -8.263 -7.933 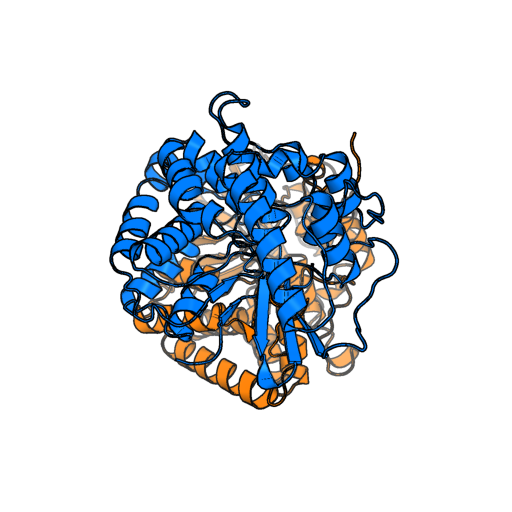-37.749 1.00 26.59 258 LEU B CA 1
ATOM 4371 C C . LEU B 1 236 ? -6.810 -8.301 -37.502 1.00 27.24 258 LEU B C 1
ATOM 4372 O O . LEU B 1 236 ? -5.982 -7.431 -37.225 1.00 29.78 258 LEU B O 1
ATOM 4377 N N . ALA B 1 237 ? -6.489 -9.594 -37.607 1.00 25.07 259 ALA B N 1
ATOM 4378 C CA . ALA B 1 237 ? -5.117 -10.051 -37.413 1.00 25.84 259 ALA B CA 1
ATOM 4379 C C . ALA B 1 237 ? -4.188 -9.451 -38.454 1.00 29.88 259 ALA B C 1
ATOM 4380 O O . ALA B 1 237 ? -3.076 -9.025 -38.127 1.00 26.92 259 ALA B O 1
ATOM 4382 N N . LYS B 1 238 ? -4.626 -9.410 -39.718 1.00 29.79 260 LYS B N 1
ATOM 4383 C CA . LYS B 1 238 ? -3.830 -8.760 -40.754 1.00 27.70 260 LYS B CA 1
ATOM 4384 C C . LYS B 1 238 ? -3.611 -7.291 -40.430 1.00 23.16 260 LYS B C 1
ATOM 4385 O O . LYS B 1 238 ? -2.505 -6.764 -40.607 1.00 34.34 260 LYS B O 1
ATOM 4391 N N . THR B 1 239 ? -4.661 -6.607 -39.960 1.00 19.29 261 THR B N 1
ATOM 4392 C CA . THR B 1 239 ? -4.499 -5.222 -39.535 1.00 24.95 261 THR B CA 1
ATOM 4393 C C . THR B 1 239 ? -3.444 -5.110 -38.441 1.00 26.90 261 THR B C 1
ATOM 4394 O O . THR B 1 239 ? -2.557 -4.255 -38.513 1.00 25.60 261 THR B O 1
ATOM 4398 N N . ILE B 1 240 ? -3.505 -5.991 -37.439 1.00 24.01 262 ILE B N 1
ATOM 4399 C CA . ILE B 1 240 ? -2.544 -5.923 -36.342 1.00 27.24 262 ILE B CA 1
ATOM 4400 C C . ILE B 1 240 ? -1.129 -6.172 -36.853 1.00 27.31 262 ILE B C 1
ATOM 4401 O O . ILE B 1 240 ? -0.190 -5.467 -36.471 1.00 20.53 262 ILE B O 1
ATOM 4406 N N . ASP B 1 241 ? -0.957 -7.154 -37.748 1.00 27.02 263 ASP B N 1
ATOM 4407 C CA . ASP B 1 241 ? 0.376 -7.427 -38.291 1.00 25.00 263 ASP B CA 1
ATOM 4408 C C . ASP B 1 241 ? 0.906 -6.230 -39.063 1.00 28.97 263 ASP B C 1
ATOM 4409 O O . ASP B 1 241 ? 2.110 -5.935 -39.021 1.00 24.03 263 ASP B O 1
ATOM 4414 N N . ALA B 1 242 ? 0.019 -5.541 -39.793 1.00 22.12 264 ALA B N 1
ATOM 4415 C CA . ALA B 1 242 ? 0.439 -4.352 -40.523 1.00 26.76 264 ALA B CA 1
ATOM 4416 C C . ALA B 1 242 ? 0.908 -3.267 -39.567 1.00 29.42 264 ALA B C 1
ATOM 4417 O O . ALA B 1 242 ? 1.942 -2.629 -39.798 1.00 32.73 264 ALA B O 1
ATOM 4419 N N . ILE B 1 243 ? 0.159 -3.051 -38.481 1.00 28.41 265 ILE B N 1
ATOM 4420 C CA . ILE B 1 243 ? 0.580 -2.099 -37.455 1.00 26.21 265 ILE B CA 1
ATOM 4421 C C . ILE B 1 243 ? 1.946 -2.471 -36.904 1.00 22.21 265 ILE B C 1
ATOM 4422 O O . ILE B 1 243 ? 2.831 -1.616 -36.758 1.00 26.59 265 ILE B O 1
ATOM 4427 N N . ASN B 1 244 ? 2.139 -3.750 -36.571 1.00 27.03 266 ASN B N 1
ATOM 4428 C CA . ASN B 1 244 ? 3.378 -4.128 -35.895 1.00 26.19 266 ASN B CA 1
ATOM 4429 C C . ASN B 1 244 ? 4.573 -4.062 -36.837 1.00 26.07 266 ASN B C 1
ATOM 4430 O O . ASN B 1 244 ? 5.704 -3.865 -36.390 1.00 25.60 266 ASN B O 1
ATOM 4435 N N . LYS B 1 245 ? 4.349 -4.234 -38.139 1.00 32.08 267 LYS B N 1
ATOM 4436 C CA . LYS B 1 245 ? 5.449 -4.121 -39.091 1.00 30.03 267 LYS B CA 1
ATOM 4437 C C . LYS B 1 245 ? 5.918 -2.674 -39.217 1.00 29.36 267 LYS B C 1
ATOM 4438 O O . LYS B 1 245 ? 7.126 -2.400 -39.288 1.00 29.73 267 LYS B O 1
ATOM 4444 N N . LYS B 1 246 ? 4.977 -1.728 -39.228 1.00 26.15 268 LYS B N 1
ATOM 4445 C CA . LYS B 1 246 ? 5.364 -0.324 -39.222 1.00 24.41 268 LYS B CA 1
ATOM 4446 C C . LYS B 1 246 ? 6.042 0.050 -37.916 1.00 27.47 268 LYS B C 1
ATOM 4447 O O . LYS B 1 246 ? 6.983 0.849 -37.910 1.00 23.33 268 LYS B O 1
ATOM 4453 N N . PHE B 1 247 ? 5.555 -0.488 -36.796 1.00 29.44 269 PHE B N 1
ATOM 4454 C CA . PHE B 1 247 ? 6.209 -0.221 -35.520 1.00 21.61 269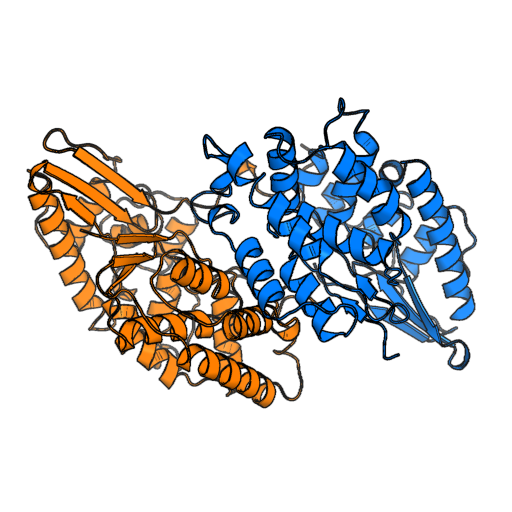 PHE B CA 1
ATOM 4455 C C . PHE B 1 247 ? 7.630 -0.754 -35.531 1.00 26.26 269 PHE B C 1
ATOM 4456 O O . PHE B 1 247 ? 8.553 -0.098 -35.030 1.00 26.72 269 PHE B O 1
ATOM 4464 N N . ALA B 1 248 ? 7.823 -1.938 -36.123 1.00 23.64 270 ALA B N 1
ATOM 4465 C CA . ALA B 1 248 ? 9.139 -2.569 -36.169 1.00 22.20 270 ALA B CA 1
ATOM 4466 C C . ALA B 1 248 ? 10.132 -1.738 -36.969 1.00 28.97 270 ALA B C 1
ATOM 4467 O O . ALA B 1 248 ? 11.334 -1.725 -36.664 1.00 30.97 270 ALA B O 1
ATOM 4469 N N . GLU B 1 249 ? 9.651 -1.046 -38.006 1.00 29.67 271 GLU B N 1
ATOM 4470 C CA . GLU B 1 249 ? 10.510 -0.126 -38.746 1.00 28.57 271 GLU B CA 1
ATOM 4471 C C . GLU B 1 249 ? 10.995 1.007 -37.849 1.00 31.66 271 GLU B C 1
ATOM 4472 O O . GLU B 1 249 ? 12.176 1.381 -37.890 1.00 34.23 271 GLU B O 1
ATOM 4478 N N . LYS B 1 250 ? 10.106 1.550 -37.015 1.00 26.19 272 LYS B N 1
ATOM 4479 C CA . LYS B 1 250 ? 10.524 2.547 -36.032 1.00 24.92 272 LYS B CA 1
ATOM 4480 C C . LYS B 1 250 ? 11.544 1.970 -35.061 1.00 26.86 272 LYS B C 1
ATOM 4481 O O . LYS B 1 250 ? 12.499 2.657 -34.662 1.00 26.89 272 LYS B O 1
ATOM 4487 N N . ALA B 1 251 ? 11.352 0.713 -34.651 1.00 31.84 273 ALA B N 1
ATOM 4488 C CA . ALA B 1 251 ? 12.321 0.067 -33.773 1.00 32.77 273 ALA B CA 1
ATOM 4489 C C . ALA B 1 251 ? 13.690 -0.010 -34.435 1.00 36.33 273 ALA B C 1
ATOM 4490 O O . ALA B 1 251 ? 14.712 0.319 -33.819 1.00 29.90 273 ALA B O 1
ATOM 4492 N N A SER B 1 252 ? 13.725 -0.433 -35.704 0.45 33.99 274 SER B N 1
ATOM 4493 N N B SER B 1 252 ? 13.725 -0.451 -35.698 0.55 34.01 274 SER B N 1
ATOM 4494 C CA A SER B 1 252 ? 14.993 -0.590 -36.411 0.45 39.24 274 SER B CA 1
ATOM 4495 C CA B SER B 1 252 ? 14.996 -0.599 -36.399 0.55 39.24 274 SER B CA 1
ATOM 4496 C C A SER B 1 252 ? 15.705 0.745 -36.598 0.45 38.08 274 SER B C 1
ATOM 4497 C C B SER B 1 252 ? 15.705 0.741 -36.563 0.55 38.01 274 SER B C 1
ATOM 4498 O O A SER B 1 252 ? 16.937 0.815 -36.501 0.45 43.08 274 SER B O 1
ATOM 4499 O O B SER B 1 252 ? 16.932 0.814 -36.423 0.55 43.30 274 SER B O 1
ATOM 4504 N N . SER B 1 253 ? 14.958 1.814 -36.854 1.00 31.13 275 SER B N 1
ATOM 4505 C CA . SER B 1 253 ? 15.558 3.127 -37.077 1.00 31.81 275 SER B CA 1
ATOM 4506 C C . SER B 1 253 ? 15.800 3.910 -35.791 1.00 29.47 275 SER B C 1
ATOM 4507 O O . SER B 1 253 ? 16.297 5.038 -35.860 1.00 38.42 275 SER B O 1
ATOM 4510 N N . GLY B 1 254 ? 15.488 3.344 -34.629 1.00 26.88 276 GLY B N 1
ATOM 4511 C CA . GLY B 1 254 ? 15.637 4.073 -33.386 1.00 27.94 276 GLY B CA 1
ATOM 4512 C C . GLY B 1 254 ? 14.663 5.218 -33.210 1.00 33.45 276 GLY B C 1
ATOM 4513 O O . GLY B 1 254 ? 14.994 6.209 -32.551 1.00 30.00 276 GLY B O 1
ATOM 4514 N N . GLU B 1 255 ? 13.450 5.099 -33.752 1.00 29.64 277 GLU B N 1
ATOM 4515 C CA . GLU B 1 255 ? 12.496 6.199 -33.747 1.00 31.21 277 GLU B CA 1
ATOM 4516 C C . GLU B 1 255 ? 11.188 5.852 -33.029 1.00 26.82 277 GLU B C 1
ATOM 4517 O O . GLU B 1 255 ? 10.161 6.485 -33.283 1.00 28.39 277 GLU B O 1
ATOM 4523 N N . ILE B 1 256 ? 11.202 4.874 -32.118 1.00 27.14 278 ILE B N 1
ATOM 4524 C CA . ILE B 1 256 ? 10.017 4.653 -31.288 1.00 25.53 278 ILE B CA 1
ATOM 4525 C C . ILE B 1 256 ? 9.682 5.916 -30.502 1.00 28.05 278 ILE B C 1
ATOM 4526 O O . ILE B 1 256 ? 8.507 6.279 -30.349 1.00 26.31 278 ILE B O 1
ATOM 4531 N N . HIS B 1 257 ? 10.712 6.627 -30.028 1.00 28.01 279 HIS B N 1
ATOM 4532 C CA . HIS B 1 257 ? 10.498 7.820 -29.209 1.00 32.37 279 HIS B CA 1
ATOM 4533 C C . HIS B 1 257 ? 9.819 8.961 -29.972 1.00 31.25 279 HIS B C 1
ATOM 4534 O O . HIS B 1 257 ? 9.416 9.949 -29.349 1.00 29.07 279 HIS B O 1
ATOM 4541 N N . THR B 1 258 ? 9.699 8.869 -31.295 1.00 25.89 280 THR B N 1
ATOM 4542 C CA . THR B 1 258 ? 9.023 9.909 -32.063 1.00 28.77 280 THR B CA 1
ATOM 4543 C C . THR B 1 258 ? 7.516 9.692 -32.154 1.00 35.41 280 THR B C 1
ATOM 4544 O O . THR B 1 258 ? 6.824 10.524 -32.751 1.00 38.17 280 THR B O 1
ATOM 4548 N N . LEU B 1 259 ? 6.994 8.601 -31.583 1.00 30.36 281 LEU B N 1
ATOM 4549 C CA . LEU B 1 259 ? 5.579 8.250 -31.676 1.00 26.35 281 LEU B CA 1
ATOM 4550 C C . LEU B 1 259 ? 4.744 8.862 -30.562 1.00 35.10 281 LEU B C 1
ATOM 4551 O O . LEU B 1 259 ? 3.526 8.636 -30.512 1.00 29.21 281 LEU B O 1
ATOM 4556 N N . TYR B 1 260 ? 5.378 9.626 -29.681 1.00 28.60 282 TYR B N 1
ATOM 4557 C CA . TYR B 1 260 ? 4.743 10.231 -28.525 1.00 35.42 282 TYR B CA 1
ATOM 4558 C C . TYR B 1 260 ? 5.573 11.443 -28.137 1.00 38.39 282 TYR B C 1
ATOM 4559 O O . TYR B 1 260 ? 6.703 11.616 -28.597 1.00 43.40 282 TYR B O 1
ATOM 4568 N N . THR B 1 261 ? 4.997 12.284 -27.286 1.00 40.53 283 THR B N 1
ATOM 4569 C CA . THR B 1 261 ? 5.717 13.357 -26.624 1.00 43.78 283 THR B CA 1
ATOM 4570 C C . THR B 1 261 ? 5.737 13.064 -25.131 1.00 47.80 283 THR B C 1
ATOM 4571 O O . THR B 1 261 ? 4.893 12.322 -24.621 1.00 40.14 283 THR B O 1
ATOM 4575 N N . HIS B 1 262 ? 6.713 13.646 -24.429 1.00 46.27 284 HIS B N 1
ATOM 4576 C CA . HIS B 1 262 ? 6.836 13.381 -23.000 1.00 49.51 284 HIS B CA 1
ATOM 4577 C C . HIS B 1 262 ? 5.648 13.932 -22.221 1.00 55.91 284 HIS B C 1
ATOM 4578 O O . HIS B 1 262 ? 5.307 13.402 -21.155 1.00 70.91 284 HIS B O 1
ATOM 4585 N N . ASP B 1 263 ? 4.991 14.975 -22.740 1.00 53.17 285 ASP B N 1
ATOM 4586 C CA . ASP B 1 263 ? 3.778 15.464 -22.095 1.00 60.02 285 ASP B CA 1
ATOM 4587 C C . ASP B 1 263 ? 2.583 14.572 -22.407 1.00 61.93 285 ASP B C 1
ATOM 4588 O O . ASP B 1 263 ? 1.621 14.533 -21.630 1.00 54.04 285 ASP B O 1
ATOM 4593 N N . MET B 1 264 ? 2.618 13.866 -23.541 1.00 61.92 286 MET B N 1
ATOM 4594 C CA . MET B 1 264 ? 1.598 12.861 -23.820 1.00 55.28 286 MET B CA 1
ATOM 4595 C C . MET B 1 264 ? 1.639 11.748 -22.803 1.00 51.81 286 MET B C 1
ATOM 4596 O O . MET B 1 264 ? 0.605 11.174 -22.440 1.00 56.95 286 MET B O 1
ATOM 4601 N N . MET B 1 265 ? 2.836 11.397 -22.373 1.00 50.70 287 MET B N 1
ATOM 4602 C CA . MET B 1 265 ? 2.963 10.387 -21.346 1.00 52.66 287 MET B CA 1
ATOM 4603 C C . MET B 1 265 ? 2.575 10.954 -19.988 1.00 66.68 287 MET B C 1
ATOM 4604 O O . MET B 1 265 ? 2.038 10.231 -19.141 1.00 71.00 287 MET B O 1
ATOM 4609 N N . TYR B 1 266 ? 2.806 12.256 -19.769 1.00 72.59 288 TYR B N 1
ATOM 4610 C CA . TYR B 1 266 ? 2.300 12.869 -18.545 1.00 74.63 288 TYR B CA 1
ATOM 4611 C C . TYR B 1 266 ? 0.781 12.764 -18.473 1.00 67.51 288 TYR B C 1
ATOM 4612 O O . TYR B 1 266 ? 0.230 12.349 -17.448 1.00 66.02 288 TYR B O 1
ATOM 4621 N N . ARG B 1 267 ? 0.082 13.165 -19.538 1.00 56.41 289 ARG B N 1
ATOM 4622 C CA . ARG B 1 267 ? -1.375 13.145 -19.486 1.00 46.33 289 ARG B CA 1
ATOM 4623 C C . ARG B 1 267 ? -1.892 11.716 -19.367 1.00 54.70 289 ARG B C 1
ATOM 4624 O O . ARG B 1 267 ? -2.882 11.461 -18.666 1.00 49.95 289 ARG B O 1
ATOM 4632 N N . GLY B 1 268 ? -1.226 10.770 -20.039 1.00 50.70 290 GLY B N 1
ATOM 4633 C CA . GLY B 1 268 ? -1.493 9.368 -19.775 1.00 35.98 290 GLY B CA 1
ATOM 4634 C C . GLY B 1 268 ? -1.260 9.027 -18.319 1.00 42.61 290 GLY B C 1
ATOM 4635 O O . GLY B 1 268 ? -2.135 8.465 -17.654 1.00 43.12 290 GLY B O 1
ATOM 4636 N N . TYR B 1 269 ? -0.087 9.402 -17.793 1.00 48.85 291 TYR B N 1
ATOM 4637 C CA . TYR B 1 269 ? 0.190 9.234 -16.368 1.00 46.58 291 TYR B CA 1
ATOM 4638 C C . TYR B 1 269 ? -0.882 9.886 -15.511 1.00 45.73 291 TYR B C 1
ATOM 4639 O O . TYR B 1 269 ? -1.249 9.356 -14.454 1.00 46.88 291 TYR B O 1
ATOM 4648 N N . ALA B 1 270 ? -1.393 11.041 -15.945 1.00 38.44 292 ALA B N 1
ATOM 4649 C CA . ALA B 1 270 ? -2.301 11.811 -15.103 1.00 52.43 292 ALA B CA 1
ATOM 4650 C C . ALA B 1 270 ? -3.686 11.179 -15.030 1.00 59.55 292 ALA B C 1
ATOM 4651 O O . ALA B 1 270 ? -4.477 11.522 -14.142 1.00 51.08 292 ALA B O 1
ATOM 4653 N N . GLY B 1 271 ? -3.994 10.254 -15.935 1.00 59.14 293 GLY B N 1
ATOM 4654 C CA . GLY B 1 271 ? -5.325 9.696 -16.017 1.00 57.42 293 GLY B CA 1
ATOM 4655 C C . GLY B 1 271 ? -6.278 10.466 -16.900 1.00 56.22 293 GLY B C 1
ATOM 4656 O O . GLY B 1 271 ? -7.495 10.375 -16.697 1.00 53.88 293 GLY B O 1
ATOM 4657 N N . GLU B 1 272 ? -5.770 11.216 -17.876 1.00 60.77 294 GLU B N 1
ATOM 4658 C CA . GLU B 1 272 ? -6.609 12.020 -18.751 1.00 65.13 294 GLU B CA 1
ATOM 4659 C C . GLU B 1 272 ? -7.056 11.214 -19.969 1.00 68.16 294 GLU B C 1
ATOM 4660 O O . GLU B 1 272 ? -6.574 10.112 -20.227 1.00 67.05 294 GLU B O 1
ATOM 4666 N N . HIS B 1 273 ? -8.000 11.782 -20.721 1.00 68.07 295 HIS B N 1
ATOM 4667 C CA . HIS B 1 273 ? -8.364 11.254 -22.031 1.00 63.42 295 HIS B CA 1
ATOM 4668 C C . HIS B 1 273 ? -7.297 11.620 -23.061 1.00 59.55 295 HIS B C 1
ATOM 4669 O O . HIS B 1 273 ? -6.654 12.669 -22.956 1.00 55.81 295 HIS B O 1
ATOM 4676 N N . LEU B 1 274 ? -7.138 10.748 -24.085 1.00 59.35 296 LEU B N 1
ATOM 4677 C CA . LEU B 1 274 ? -6.119 10.862 -25.147 1.00 58.66 296 LEU B CA 1
ATOM 4678 C C . LEU B 1 274 ? -6.748 10.505 -26.492 1.00 57.43 296 LEU B C 1
ATOM 4679 O O . LEU B 1 274 ? -6.473 9.429 -27.018 1.00 62.58 296 LEU B O 1
ATOM 4684 N N . ASN B 1 275 ? -7.539 11.413 -27.067 1.00 52.40 297 ASN B N 1
ATOM 4685 C CA . ASN B 1 275 ? -8.394 11.064 -28.199 1.00 52.63 297 ASN B CA 1
ATOM 4686 C C . ASN B 1 275 ? -7.857 11.492 -29.573 1.00 59.15 297 ASN B C 1
ATOM 4687 O O . ASN B 1 275 ? -8.640 11.535 -30.527 1.00 60.58 297 ASN B O 1
ATOM 4692 N N . SER B 1 276 ? -6.565 11.782 -29.732 1.00 63.62 298 SER B N 1
ATOM 4693 C CA . SER B 1 276 ? -6.083 12.188 -31.056 1.00 57.78 298 SER B CA 1
ATOM 4694 C C . SER B 1 276 ? -4.933 11.317 -31.550 1.00 52.32 298 SER B C 1
ATOM 4695 O O . SER B 1 276 ? -4.362 10.517 -30.810 1.00 51.43 298 SER B O 1
ATOM 4698 N N . THR B 1 277 ? -4.572 11.531 -32.821 1.00 51.00 299 THR B N 1
ATOM 4699 C CA . THR B 1 277 ? -3.638 10.646 -33.516 1.00 58.13 299 THR B CA 1
ATOM 4700 C C . THR B 1 277 ? -2.231 10.725 -32.943 1.00 58.82 299 THR B C 1
ATOM 4701 O O . THR B 1 277 ? -1.587 9.693 -32.705 1.00 58.88 299 THR B O 1
ATOM 4705 N N . ASP B 1 278 ? -1.723 11.940 -32.740 1.00 59.57 300 ASP B N 1
ATOM 4706 C CA . ASP B 1 278 ? -0.451 12.096 -32.051 1.00 57.93 300 ASP B CA 1
ATOM 4707 C C . ASP B 1 278 ? -0.409 11.292 -30.758 1.00 49.97 300 ASP B C 1
ATOM 4708 O O . ASP B 1 278 ? 0.673 10.852 -30.348 1.00 53.96 300 ASP B O 1
ATOM 4713 N N . GLU B 1 279 ? -1.570 11.050 -30.137 1.00 34.36 301 GLU B N 1
ATOM 4714 C CA . GLU B 1 279 ? -1.647 10.513 -28.784 1.00 33.45 301 GLU B CA 1
ATOM 4715 C C . GLU B 1 279 ? -1.980 9.031 -28.713 1.00 27.06 301 GLU B C 1
ATOM 4716 O O . GLU B 1 279 ? -2.075 8.506 -27.603 1.00 25.83 301 GLU B O 1
ATOM 4722 N N . VAL B 1 280 ? -2.183 8.351 -29.847 1.00 26.71 302 VAL B N 1
ATOM 4723 C CA . VAL B 1 280 ? -2.818 7.030 -29.795 1.00 25.64 302 VAL B CA 1
ATOM 4724 C C . VAL B 1 280 ? -1.845 5.975 -29.273 1.00 20.92 302 VAL B C 1
ATOM 4725 O O . VAL B 1 280 ? -2.252 5.002 -28.618 1.00 24.30 302 VAL B O 1
ATOM 4729 N N . VAL B 1 281 ? -0.545 6.145 -29.543 1.00 24.89 303 VAL B N 1
ATOM 4730 C CA . VAL B 1 281 ? 0.439 5.225 -28.973 1.00 21.58 303 VAL B CA 1
ATOM 4731 C C . VAL B 1 281 ? 0.502 5.398 -27.461 1.00 20.16 303 VAL B C 1
ATOM 4732 O O . VAL B 1 281 ? 0.510 4.421 -26.704 1.00 21.70 303 VAL B O 1
ATOM 4736 N N . ALA B 1 282 ? 0.516 6.647 -26.993 1.00 27.52 304 ALA B N 1
ATOM 4737 C CA . ALA B 1 282 ? 0.449 6.896 -25.557 1.00 27.35 304 ALA B CA 1
ATOM 4738 C C . ALA B 1 282 ? -0.862 6.381 -24.973 1.00 20.62 304 ALA B C 1
ATOM 4739 O O . ALA B 1 282 ? -0.880 5.761 -23.901 1.00 24.00 304 ALA B O 1
ATOM 4741 N N . ALA B 1 283 ? -1.974 6.643 -25.659 1.00 20.27 305 ALA B N 1
ATOM 4742 C CA . ALA B 1 283 ? -3.265 6.169 -25.172 1.00 24.59 305 ALA B CA 1
ATOM 4743 C C . ALA B 1 283 ? -3.272 4.657 -25.046 1.00 25.07 305 ALA B C 1
ATOM 4744 O O . ALA B 1 283 ? -3.829 4.106 -24.089 1.00 23.22 305 ALA B O 1
ATOM 4746 N N . THR B 1 284 ? -2.666 3.972 -26.014 1.00 22.72 306 THR B N 1
ATOM 4747 C CA . THR B 1 284 ? -2.637 2.508 -25.988 1.00 22.82 306 THR B CA 1
ATOM 4748 C C . THR B 1 284 ? -1.797 1.986 -24.835 1.00 20.63 306 THR B C 1
ATOM 4749 O O . THR B 1 284 ? -2.210 1.067 -24.120 1.00 23.57 306 THR B O 1
ATOM 4753 N N . VAL B 1 285 ? -0.583 2.516 -24.669 1.00 24.67 307 VAL B N 1
ATOM 4754 C CA . VAL B 1 285 ? 0.274 1.931 -23.645 1.00 24.82 307 VAL B CA 1
ATOM 4755 C C . VAL B 1 285 ? -0.207 2.328 -22.259 1.00 27.78 307 VAL B C 1
ATOM 4756 O O . VAL B 1 285 ? 0.012 1.595 -21.294 1.00 25.73 307 VAL B O 1
ATOM 4760 N N . TRP B 1 286 ? -0.912 3.455 -22.129 1.00 27.89 308 TRP B N 1
ATOM 4761 C CA . TRP B 1 286 ? -1.432 3.809 -20.820 1.00 23.74 308 TRP B CA 1
ATOM 4762 C C . TRP B 1 286 ? -2.828 3.253 -20.554 1.00 32.04 308 TRP B C 1
ATOM 4763 O O . TRP B 1 286 ? -3.285 3.296 -19.408 1.00 31.19 308 TRP B O 1
ATOM 4774 N N . GLY B 1 287 ? -3.495 2.691 -21.555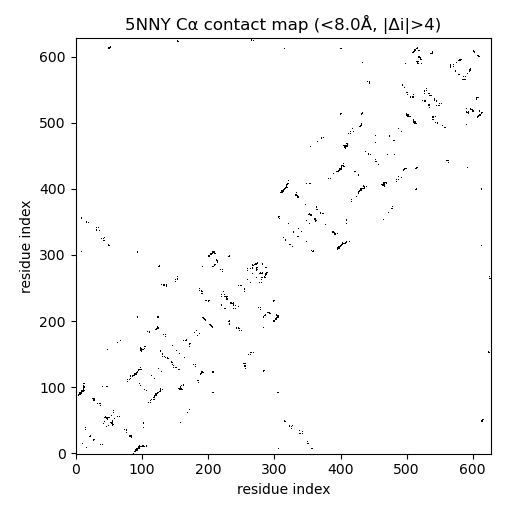 1.00 28.69 309 GLY B N 1
ATOM 4775 C CA . GLY B 1 287 ? -4.854 2.223 -21.351 1.00 23.79 309 GLY B CA 1
ATOM 4776 C C . GLY B 1 287 ? -5.853 3.357 -21.212 1.00 30.34 309 GLY B C 1
ATOM 4777 O O . GLY B 1 287 ? -6.867 3.204 -20.521 1.00 30.26 309 GLY B O 1
ATOM 4778 N N . ARG B 1 288 ? -5.585 4.492 -21.850 1.00 27.13 310 ARG B N 1
ATOM 4779 C CA . ARG B 1 288 ? -6.404 5.690 -21.749 1.00 26.90 310 ARG B CA 1
ATOM 4780 C C . ARG B 1 288 ? -7.541 5.684 -22.763 1.00 27.59 310 ARG B C 1
ATOM 4781 O O . ARG B 1 288 ? -7.483 5.019 -23.795 1.00 28.70 310 ARG B O 1
ATOM 4789 N N . GLU B 1 289 ? -8.580 6.466 -22.465 1.00 34.99 311 GLU B N 1
ATOM 4790 C CA . GLU B 1 289 ? -9.682 6.589 -23.404 1.00 33.84 311 GLU B CA 1
ATOM 4791 C C . GLU B 1 289 ? -9.183 7.144 -24.730 1.00 32.26 311 GLU B C 1
ATOM 4792 O O . GLU B 1 289 ? -8.339 8.038 -24.772 1.00 33.39 311 GLU B O 1
ATOM 4798 N N . TYR B 1 290 ? -9.679 6.570 -25.825 1.00 28.71 312 TYR B N 1
ATOM 4799 C CA . TYR B 1 290 ? -9.353 7.007 -27.186 1.00 31.03 312 TYR B CA 1
ATOM 4800 C C . TYR B 1 290 ? -10.679 6.960 -27.940 1.00 29.67 312 TYR B C 1
ATOM 4801 O O . TYR B 1 290 ? -11.007 5.990 -28.622 1.00 31.91 312 TYR B O 1
ATOM 4810 N N . GLY B 1 291 ? -11.469 8.021 -27.782 1.00 40.54 313 GLY B N 1
ATOM 4811 C CA . GLY B 1 291 ? -12.836 8.003 -28.260 1.00 33.07 313 GLY B CA 1
ATOM 4812 C C . GLY B 1 291 ? -13.653 6.952 -27.530 1.00 35.08 313 GLY B C 1
ATOM 4813 O O . GLY B 1 291 ? -13.357 6.567 -26.392 1.00 41.65 313 GLY B O 1
ATOM 4814 N N . ASP B 1 292 ? -14.687 6.465 -28.215 1.00 41.50 314 ASP B N 1
ATOM 4815 C CA . ASP B 1 292 ? -15.621 5.523 -27.608 1.00 42.50 314 ASP B CA 1
ATOM 4816 C C . ASP B 1 292 ? -15.025 4.115 -27.551 1.00 33.13 314 ASP B C 1
ATOM 4817 O O . ASP B 1 292 ? -14.578 3.573 -28.565 1.00 33.62 314 ASP B O 1
ATOM 4822 N N . LEU B 1 293 ? -15.042 3.517 -26.365 1.00 25.46 315 LEU B N 1
ATOM 4823 C CA . LEU B 1 293 ? -14.448 2.201 -26.179 1.00 32.25 315 LEU B CA 1
ATOM 4824 C C . LEU B 1 293 ? -15.328 1.133 -26.814 1.00 37.02 315 LEU B C 1
ATOM 4825 O O . LEU B 1 293 ? -16.501 0.990 -26.457 1.00 35.33 315 LEU B O 1
ATOM 4830 N N . ILE B 1 294 ? -14.757 0.376 -27.746 1.00 31.85 316 ILE B N 1
ATOM 4831 C CA . ILE B 1 294 ? -15.475 -0.667 -28.468 1.00 29.98 316 ILE B CA 1
ATOM 4832 C C . ILE B 1 294 ? -14.671 -1.948 -28.350 1.00 28.66 316 ILE B C 1
ATOM 4833 O O . ILE B 1 294 ? -13.524 -2.001 -28.805 1.00 29.74 316 ILE B O 1
ATOM 4838 N N . ARG B 1 295 ? -15.273 -2.978 -27.756 1.00 30.53 317 ARG B N 1
ATOM 4839 C CA . ARG B 1 295 ? -14.608 -4.249 -27.498 1.00 25.54 317 ARG B CA 1
ATOM 4840 C C . ARG B 1 295 ? -15.350 -5.449 -28.073 1.00 35.53 317 ARG B C 1
ATOM 4841 O O . ARG B 1 295 ? -14.983 -6.594 -27.775 1.00 28.32 317 ARG B O 1
ATOM 4849 N N . THR B 1 296 ? -16.398 -5.226 -28.862 1.00 26.17 318 THR B N 1
ATOM 4850 C CA . THR B 1 296 ? -17.166 -6.324 -29.431 1.00 30.93 318 THR B CA 1
ATOM 4851 C C . THR B 1 296 ? -17.323 -6.123 -30.929 1.00 30.34 318 THR B C 1
ATOM 4852 O O . THR B 1 296 ? -17.240 -5.006 -31.439 1.00 36.40 318 THR B O 1
ATOM 4856 N N . SER B 1 297 ? -17.571 -7.229 -31.624 1.00 28.79 319 SER B N 1
ATOM 4857 C CA . SER B 1 297 ? -17.881 -7.196 -33.045 1.00 40.39 319 SER B CA 1
ATOM 4858 C C . SER B 1 297 ? -19.018 -8.163 -33.343 1.00 42.74 319 SER B C 1
ATOM 4859 O O . SER B 1 297 ? -19.088 -9.247 -32.755 1.00 39.49 319 SER B O 1
ATOM 4862 N N . LYS B 1 298 ? -19.904 -7.766 -34.263 1.00 36.08 320 LYS B N 1
ATOM 4863 C CA . LYS B 1 298 ? -20.899 -8.707 -34.766 1.00 38.68 320 LYS B CA 1
ATOM 4864 C C . LYS B 1 298 ? -20.302 -9.698 -35.760 1.00 44.67 320 LYS B C 1
ATOM 4865 O O . LYS B 1 298 ? -20.889 -10.759 -35.992 1.00 45.64 320 LYS B O 1
ATOM 4871 N N . LYS B 1 299 ? -19.146 -9.381 -36.352 1.00 41.29 321 LYS B N 1
ATOM 4872 C CA . LYS B 1 299 ? -18.591 -10.252 -37.388 1.00 48.29 321 LYS B CA 1
ATOM 4873 C C . LYS B 1 299 ? -17.866 -11.462 -36.798 1.00 50.31 321 LYS B C 1
ATOM 4874 O O . LYS B 1 299 ? -17.789 -12.518 -37.437 1.00 50.43 321 LYS B O 1
ATOM 4880 N N . PHE B 1 300 ? -17.321 -11.334 -35.594 1.00 45.83 322 PHE B N 1
ATOM 4881 C CA . PHE B 1 300 ? -16.493 -12.389 -35.026 1.00 42.77 322 PHE B CA 1
ATOM 4882 C C . PHE B 1 300 ? -16.441 -12.216 -33.516 1.00 40.99 322 PHE B C 1
ATOM 4883 O O . PHE B 1 300 ? -16.783 -11.163 -32.976 1.00 40.38 322 PHE B O 1
ATOM 4891 N N . LYS B 1 301 ? -15.995 -13.268 -32.840 1.00 39.94 323 LYS B N 1
ATOM 4892 C CA . LYS B 1 301 ? -15.787 -13.227 -31.400 1.00 36.70 323 LYS B CA 1
ATOM 4893 C C . LYS B 1 301 ? -14.400 -12.673 -31.112 1.00 29.20 323 LYS B C 1
ATOM 4894 O O . LYS B 1 301 ? -13.429 -13.069 -31.765 1.00 32.16 323 LYS B O 1
ATOM 4900 N N . ILE B 1 302 ? -14.304 -11.774 -30.132 1.00 29.07 324 ILE B N 1
ATOM 4901 C CA . ILE B 1 302 ? -13.029 -11.167 -29.768 1.00 27.96 324 ILE B CA 1
ATOM 4902 C C . ILE B 1 302 ? -12.923 -11.089 -28.250 1.00 30.87 324 ILE B C 1
ATOM 4903 O O . ILE B 1 302 ? -13.889 -10.733 -27.568 1.00 30.95 324 ILE B O 1
ATOM 4908 N N . THR B 1 303 ? -11.747 -11.439 -27.721 1.00 24.50 325 THR B N 1
ATOM 4909 C CA . THR B 1 303 ? -11.436 -11.355 -26.302 1.00 26.25 325 THR B CA 1
ATOM 4910 C C . THR B 1 303 ? -10.193 -10.494 -26.141 1.00 28.88 325 THR B C 1
ATOM 4911 O O . THR B 1 303 ? -9.227 -10.665 -26.889 1.00 27.50 325 THR B O 1
ATOM 4915 N N . PHE B 1 304 ? -10.217 -9.576 -25.171 1.00 27.21 326 PHE B N 1
ATOM 4916 C CA . PHE B 1 304 ? -9.080 -8.706 -24.872 1.00 27.02 326 PHE B CA 1
ATOM 4917 C C . PHE B 1 304 ? -8.402 -9.166 -23.591 1.00 31.07 326 PHE B C 1
ATOM 4918 O O . PHE B 1 304 ? -9.067 -9.344 -22.564 1.00 32.77 326 PHE B O 1
ATOM 4926 N N . ILE B 1 305 ? -7.082 -9.347 -23.656 1.00 22.76 327 ILE B N 1
ATOM 4927 C CA . ILE B 1 305 ? -6.263 -9.779 -22.525 1.00 26.47 327 ILE B CA 1
ATOM 4928 C C . ILE B 1 305 ? -5.212 -8.707 -22.287 1.00 23.48 327 ILE B C 1
ATOM 4929 O O . ILE B 1 305 ? -4.498 -8.316 -23.213 1.00 24.45 327 ILE B O 1
ATOM 4934 N N . HIS B 1 306 ? -5.091 -8.251 -21.051 1.00 22.81 328 HIS B N 1
ATOM 4935 C CA . HIS B 1 306 ? -4.159 -7.169 -20.798 1.00 20.52 328 HIS B CA 1
ATOM 4936 C C . HIS B 1 306 ? -3.819 -7.148 -19.321 1.00 22.98 328 HIS B C 1
ATOM 4937 O O . HIS B 1 306 ? -4.489 -7.773 -18.498 1.00 22.33 328 HIS B O 1
ATOM 4944 N N . GLY B 1 307 ? -2.770 -6.403 -18.996 1.00 22.85 329 GLY B N 1
ATOM 4945 C CA . GLY B 1 307 ? -2.488 -6.111 -17.617 1.00 28.45 329 GLY B CA 1
ATOM 4946 C C . GLY B 1 307 ? -3.529 -5.183 -17.018 1.00 36.04 329 GLY B C 1
ATOM 4947 O O . GLY B 1 307 ? -4.336 -4.539 -17.705 1.00 28.40 329 GLY B O 1
ATOM 4948 N N . HIS B 1 308 ? -3.510 -5.132 -15.697 1.00 32.59 330 HIS B N 1
ATOM 4949 C CA . HIS B 1 308 ? -4.439 -4.331 -14.919 1.00 39.23 330 HIS B CA 1
ATOM 4950 C C . HIS B 1 308 ? -3.716 -3.096 -14.402 1.00 40.68 330 HIS B C 1
ATOM 4951 O O . HIS B 1 308 ? -2.606 -3.209 -13.872 1.00 38.09 330 HIS B O 1
ATOM 4958 N N . ASP B 1 309 ? -4.328 -1.922 -14.577 1.00 39.95 331 ASP B N 1
ATOM 4959 C CA . ASP B 1 309 ? -3.769 -0.713 -13.982 1.00 37.27 331 ASP B CA 1
ATOM 4960 C C . ASP B 1 309 ? -3.772 -0.857 -12.469 1.00 41.33 331 ASP B C 1
ATOM 4961 O O . ASP B 1 309 ? -4.809 -1.158 -11.866 1.00 51.63 331 ASP B O 1
ATOM 4966 N N . SER B 1 310 ? -2.603 -0.651 -11.857 1.00 53.06 332 SER B N 1
ATOM 4967 C CA . SER B 1 310 ? -2.434 -0.861 -10.424 1.00 53.80 332 SER B CA 1
ATOM 4968 C C . SER B 1 310 ? -2.990 0.279 -9.574 1.00 52.61 332 SER B C 1
ATOM 4969 O O . SER B 1 310 ? -2.967 0.174 -8.342 1.00 50.64 332 SER B O 1
ATOM 4972 N N . TYR B 1 311 ? -3.492 1.351 -10.186 1.00 50.83 333 TYR B N 1
ATOM 4973 C CA . TYR B 1 311 ? -3.840 2.565 -9.454 1.00 38.07 333 TYR B CA 1
ATOM 4974 C C . TYR B 1 311 ? -5.312 2.557 -9.063 1.00 42.97 333 TYR B C 1
ATOM 4975 O O . TYR B 1 311 ? -6.195 2.524 -9.928 1.00 45.46 333 TYR B O 1
ATOM 4984 N N . ASP B 1 312 ? -5.567 2.615 -7.758 1.00 37.82 334 ASP B N 1
ATOM 4985 C CA . ASP B 1 312 ? -6.917 2.671 -7.213 1.00 36.31 334 ASP B CA 1
ATOM 4986 C C . ASP B 1 312 ? -6.963 3.843 -6.239 1.00 34.42 334 ASP B C 1
ATOM 4987 O O . ASP B 1 312 ? -6.325 3.773 -5.166 1.00 25.45 334 ASP B O 1
ATOM 4992 N N . PRO B 1 313 ? -7.720 4.905 -6.539 1.00 26.84 335 PRO B N 1
ATOM 4993 C CA . PRO B 1 313 ? -7.722 6.071 -5.641 1.00 23.91 335 PRO B CA 1
ATOM 4994 C C . PRO B 1 313 ? -8.218 5.755 -4.249 1.00 28.44 335 PRO B C 1
ATOM 4995 O O . PRO B 1 313 ? -7.745 6.358 -3.279 1.00 26.97 335 PRO B O 1
ATOM 4999 N N . GLU B 1 314 ? -9.171 4.826 -4.121 1.00 26.95 336 GLU B N 1
ATOM 5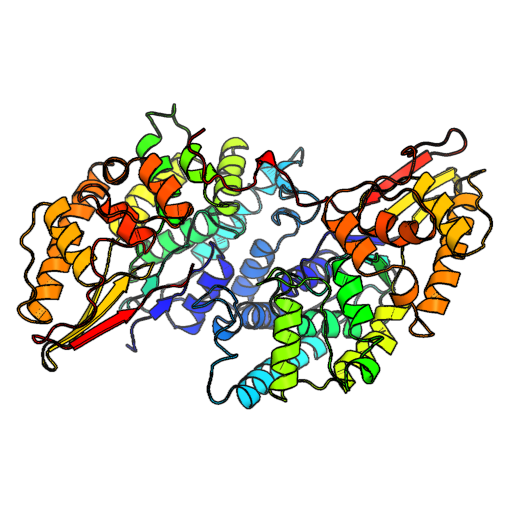000 C CA . GLU B 1 314 ? -9.691 4.468 -2.811 1.00 31.45 336 GLU B CA 1
ATOM 5001 C C . GLU B 1 314 ? -8.635 3.858 -1.894 1.00 29.15 336 GLU B C 1
ATOM 5002 O O . GLU B 1 314 ? -8.809 3.884 -0.670 1.00 37.52 336 GLU B O 1
ATOM 5008 N N . LYS B 1 315 ? -7.559 3.308 -2.451 1.00 31.06 337 LYS B N 1
ATOM 5009 C CA . LYS B 1 315 ? -6.512 2.654 -1.677 1.00 30.60 337 LYS B CA 1
ATOM 5010 C C . LYS B 1 315 ? -5.279 3.523 -1.467 1.00 36.26 337 LYS B C 1
ATOM 5011 O O . LYS B 1 315 ? -4.303 3.061 -0.865 1.00 25.31 337 LYS B O 1
ATOM 5017 N N . VAL B 1 316 ? -5.282 4.759 -1.963 1.00 26.09 338 VAL B N 1
ATOM 5018 C CA . VAL B 1 316 ? -4.195 5.674 -1.644 1.00 23.10 338 VAL B CA 1
ATOM 5019 C C . VAL B 1 316 ? -4.215 5.957 -0.146 1.00 23.44 338 VAL B C 1
ATOM 5020 O O . VAL B 1 316 ? -5.286 6.058 0.467 1.00 22.81 338 VAL B O 1
ATOM 5024 N N . GLU B 1 317 ? -3.032 6.068 0.459 1.00 18.06 339 GLU B N 1
ATOM 5025 C CA . GLU B 1 317 ? -2.969 6.273 1.905 1.00 21.21 339 GLU B CA 1
ATOM 5026 C C . GLU B 1 317 ? -3.564 7.628 2.303 1.00 24.15 339 GLU B C 1
ATOM 5027 O O . GLU B 1 317 ? -3.527 8.590 1.537 1.00 26.87 339 GLU B O 1
ATOM 5033 N N . HIS B 1 318 ? -4.118 7.696 3.516 1.00 21.50 340 HIS B N 1
ATOM 5034 C CA . HIS B 1 318 ? -4.818 8.886 4.006 1.00 20.96 340 HIS B CA 1
ATOM 5035 C C . HIS B 1 318 ? -3.937 9.687 4.956 1.00 22.68 340 HIS B C 1
ATOM 5036 O O . HIS B 1 318 ? -3.418 9.133 5.927 1.00 19.67 340 HIS B O 1
ATOM 5043 N N . VAL B 1 319 ? -3.817 10.999 4.714 1.00 17.78 341 VAL B N 1
ATOM 5044 C CA . VAL B 1 319 ? -3.394 11.899 5.791 1.00 19.55 341 VAL B CA 1
ATOM 5045 C C . VAL B 1 319 ? -4.590 12.354 6.614 1.00 20.32 341 VAL B C 1
ATOM 5046 O O . VAL B 1 319 ? -4.412 12.908 7.708 1.00 22.39 341 VAL B O 1
ATOM 5050 N N . THR B 1 320 ? -5.802 12.126 6.129 1.00 21.24 342 THR B N 1
ATOM 5051 C CA . THR B 1 320 ? -7.011 12.610 6.770 1.00 21.50 342 THR B CA 1
ATOM 5052 C C . THR B 1 320 ? -7.545 11.612 7.783 1.00 23.24 342 THR B C 1
ATOM 5053 O O . THR B 1 320 ? -7.416 10.394 7.615 1.00 25.65 342 THR B O 1
ATOM 5057 N N . LEU B 1 321 ? -8.154 12.153 8.842 1.00 20.86 343 LEU B N 1
ATOM 5058 C CA . LEU B 1 321 ? -8.985 11.354 9.736 1.00 23.07 343 LEU B CA 1
ATOM 5059 C C . LEU B 1 321 ? -10.321 11.012 9.090 1.00 23.58 343 LEU B C 1
ATOM 5060 O O . LEU B 1 321 ? -10.875 9.928 9.325 1.00 21.71 343 LEU B O 1
ATOM 5065 N N . ASN B 1 322 ? -10.874 11.940 8.311 1.00 20.42 344 ASN B N 1
ATOM 5066 C CA . ASN B 1 322 ? -12.110 11.694 7.579 1.00 18.32 344 ASN B CA 1
ATOM 5067 C C . ASN B 1 322 ? -11.889 10.700 6.463 1.00 20.00 344 ASN B C 1
ATOM 5068 O O . ASN B 1 322 ? -10.734 10.386 6.115 1.00 22.52 344 ASN B O 1
#

Solvent-accessible surface area: 26080 Å² total; per-residue (Å²): 111,151,92,56,12,36,0,0,2,2,36,1,33,0,2,6,0,0,0,8,0,47,105,67,28,0,4,46,24,51,78,86,18,12,6,75,1,0,47,10,19,5,11,27,34,7,21,26,62,11,76,20,42,57,7,32,0,20,94,8,172,60,78,88,98,81,9,60,89,17,45,138,73,1,41,47,3,16,87,102,6,128,8,99,22,68,165,18,26,0,8,0,0,0,1,1,0,0,2,132,8,10,9,0,3,4,1,0,24,2,0,43,11,2,102,115,60,42,10,66,6,17,0,1,2,2,11,19,1,0,9,0,0,8,0,4,28,32,19,174,142,58,61,85,114,5,44,11,157,120,1,33,40,4,12,76,17,42,0,5,73,6,0,42,35,0,28,86,17,45,2,10,51,33,122,41,0,19,71,0,0,63,91,2,1,14,124,35,9,60,1,0,4,49,35,55,64,83,148,54,57,31,0,84,1,8,2,10,14,26,0,0,4,17,3,0,111,1,0,0,153,55,10,184,16,115,43,33,31,107,33,0,72,45,0,4,74,2,0,75,26,0,17,136,65,1,47,90,68,2,70,66,20,71,0,48,74,8,11,68,31,50,9,2,6,62,0,70,40,39,83,109,0,78,61,58,69,14,0,0,0,0,3,2,30,26,67,73,22,35,115,109,78,90,112,15,190,61,11,148,23,69,26,54,35,4,88,134,228,45,53,30,28,1,0,8,1,43,0,34,0,2,7,0,0,0,5,0,41,126,74,30,1,4,44,24,46,56,84,16,8,7,112,0,0,53,10,18,5,10,30,34,9,22,28,49,10,64,21,98,62,7,39,2,16,104,42,173,94,74,86,127,78,9,76,81,11,51,142,89,1,38,47,10,17,87,99,6,126,6,97,21,75,136,43,35,0,3,0,0,0,12,1,0,5,3,122,9,11,12,0,3,5,0,0,25,3,0,46,9,1,91,100,69,45,9,68,6,8,0,0,1,1,21,41,1,0,7,0,0,15,0,5,21,33,33,169,126,61,59,94,107,4,46,29,81,45,54,80,77,111,55,46,20,27,0,6,72,5,0,40,41,1,27,92,20,43,2,11,54,37,122,40,0,26,65,3,0,71,105,4,1,23,152,32,10,63,1,0,5,53,32,49,71,78,149,66,54,27,0,87,0,9,2,24,15,19,0,0,3,16,2,0,127,4,0,1,186,49,13,182,21,115,44,35,47,115,28,0,55,38,0,4,133,5,0,67,30,0,13,144,58,1,51,88,59,3,84,65,18,74,0,50,72,8,13,59,100,72,10,4,141,67,1,158,42,35,91,107,0,83,58,46,87,23,0,0,0,0,2,4,55,26,56,86,28,35,120,100,87,90,107,25,205,114,12,136,21,49,28,54,56,3,88,81,72,145,45,92,154,116,70,51,57,90,70,110,180

Sequence (628 aa):
PMTDISMGDLHANALLFLNILVRQGIIAISPENYAKFAEIYTLPELQADYWGTEAPVFSAENKQERLEEEEIKKQYNALIAQIKIINTKKLIRLIGDELVDRGVIDYFILKLLQALYDQGADFEEILLLSNHGIEFVEACELFKENGNKLVAKRLGNIQHGNSFHALQEAIAAGAISNEEVLNIYHQVYKKHLKIIISYSLDPDANEIKVFSHAGIGLNHIRGLARKFKVPYSEESAVDLAKTIDAINKKFAEKASSGEIHTLYTHDMMYRGYAGEHLNSSTTDEVVAATVWGREYGDLIRRTSKKFKITFIHGHDMTDISMGDLHANALLFLNILVRQGIIAISPENYAKFAEIYTLPELQADYWGTEAPVFSSAENKQERLEEIKKQYNALIAQIKIINTKKLIRLIGDELVDRGVIDYFILKLLQALYDQGADFEILLSNHGIEFVEACCELFKENGNKLVAKRLGNIQHGNSFHALQEAIAAGAISNEEVLNIYHQVYKKHLKIISSYSLDPDANEIKVFSHAGIGLNHIRGLARKFKVPYSEESAVDLAKTIDAINKKFAEKASSSGEIHTLYTHDMMYRGYAGEHLNSTDEVVAATVWGREYGDLIRTSKKFKITFIHGHDSYDPEKVEHVTLN

Foldseek 3Di:
DDAAAEDFQCQQALLVVVVCCVVVQFKDADPVLNVVLVCLQVPQQQAAPRPHNHRVLLVDPVSLVVLLVSVVVLVVSLVRMAGPDQPHEYEYLASNAQGNGRANVNVLSVQVSCVVRRHHYAYADALRVVLQLLQLLCCVVVPNARDRPLSCVLGHRNRHVNVRSNVVSVNDDPVVSNCSLLVGNLQRYANKAWDDDQVQLEIEIGHAAAAAVLLLVLLCVLLVHDQDDQTSVSNNVSSVSSRVSVSVCSNVSNNVVLADSVLQVCLSVQHADQDSSSSSSCRNSVHHNDDGHHDDPNGHYHYDHHDD/DAADEDAACQLALLVVVVVCVVVQFKDADPVLNVVLVCLQVPQQQAAPRPHRGRNLLVDDPSLVVLLVSVVSLVVRLVRMAGDDQPYEYEYLANSAQFNGRASVSSLSNQVSCVVRRHHYAYFDAPRVVQQLLQLLCCVVVPNARDRPLDPDSDRRNRHVNHRSNCVSVSDDPVVVNCSLLVGNLQRYANKAWDDDPVQQEIEIEHAAAAAVLLLCLLCVLLVHDADDLTSVRNRVSRVSSRVSCSVCSNVSNNVVLEDSVLLVCLVVQHAQADNSNSSSCSNSVHHHDDGHHQDPNGHYHYHHHDDPDDPVPPDDPDPD

InterPro domains:
  IPR041234 RavJ-like, C-terminal domain [PF18493] (416-506)
  IPR048521 WipA-like, phosphatase domain [PF21663] (112-349)

Secondary structure (DSSP, 8-state):
--SPEEE---TT-HHHHHHHHHHTTSEE--HHHHHHHHHHHT-GGG-TTSSSSS-GGGGSTTHHHHHHHHHHHHHHHHTT-EE--SSSEEEE-S--SSSSSS-HHHHHHHHHHHHHTT-EEEEE--HHHHHHHHHHHTTTTTTS----HHHHTTS--HHHHHHHHHHHTTSS-HHHHHHHIIIIIGGGEESSEEEEETTTTEEEEEESS---HHHHHHHHHHHT-----SSHHHHHHHHHHHHHHHHHHHHHT-GGGG--HHHHHHHHHT----SGGGHHHHHHHT---SS----BTTBEEEEEE---/--EEEE---TT-HHHHHHHHHHTTSEE--HHHHHHHHHHHT-GGG-TTSSSSS-GGGGSTTHHHHHHHHHHHHHHHHTT-EE--SSSEEEE-S--SSSSSS-HHHHHHHHHHHHHTT-EEEEE--HHHHHHHHHHHTTTTTTSS----TT-SSSS-HHHHHHHHHHHTTSS-HHHHHHHIIIIIGGGEESSEEEEEGGGTEEEEEESS---HHHHHHHHHHTT-----SSHHHHHHHHHHHHHHHHHHHHHT-GGGGS-HHHHHHHHHT----SGGGHHHHHHHT---SS-----SSSEEEEEE------GGGSPPS---

Nearest PDB structures (foldseek):
  5nny-assembly1_A  TM=1.003E+00  e=1.608E-60  Legionella pneumophila
  5n6x-assembly1_A  TM=8.530E-01  e=8.543E-20  Legionella pneumophila
  5y9o-assembly1_B  TM=8.348E-01  e=2.330E-19  Legionella pneumophila
  5n72-assembly1_A-2  TM=8.001E-01  e=4.092E-16  Legionella pneumophila
  2ixu-assembly1_A  TM=3.283E-01  e=2.798E+00  Streptococcus phage Cp1